Protein AF-A0A7S4SQC9-F1 (afdb_monomer_lite)

Secondary structure (DSSP, 8-state):
----------------PPPPP---------------------------PPPPP----------------------------------------EETTEEEEEETTEEEEEEEEEETTEEEE---BS-HHHHHHHHHHHHHHHHHHHHGGGS---HHHHHHHHHHHHHHHTT--HHHHT-EEEEEEE-TTTSSEEEPPPBS-HHHHHHHHHHHHHHGGG----SGGGGGGS-HHHHHHHHHHHHHHHHHHHHHTT--HHHHHHHHHHHHHHHHHHHHHHHHHHHHHHHHHHHHHHHHHHHHHHHHHHHHHHHHHHHHHHHHHHHHHHHHHHHHHHHHHHHHHHHHHHHHHHHHHHHHHHHHHHHHHHHHHHHHHHHHHHHHHHHHHHHHHHHHHHHHHTT-S---TTTTS--

Foldseek 3Di:
DDDDDDDDDDDDDPDPDDDDDDDDDDDDDDDDDDDDDDDDDDDDDPDDDDDDDPPDDDDDPDDDDDDDDDDDDDDDDDDDDDDPPPPPPPDFDDDPQKTWDDDPNQIWIKGWDDDPQKIKIFDIDSDPVVRVLVNVLVVQLVVQLVVCVVPPDDSLVSSVVSNVVSCVVSVHDLVRRVMWMKGWDDALLLRDIDIFDTDSDSVVRVVLNVQLCVLCVVDDDPDLVSLLVDDPVSSVVSVVSNLVSRLVSNVVVVDDSVVSVVVSVVRSVVSVVVVVVSNVVSVVVVVVVVVVVVVVVVVVVVVVVVVVVVVVVVVVVVVVVVVVVVVVVVVVVVVVVVVVVVVVVVVVVVVVVVVVVVVVVVVVVVVVVVVVVVVVVVVVVVVVVVVVVVVVVVVVVVPPPPDDPPVVPDD

Organism: NCBI:txid311494

Radius of gyration: 64.27 Å; chains: 1; bounding box: 132×102×181 Å

Sequence (411 aa):
DLADVKAGEEEEEEDFGAPAGWASDSEHDSTACTPLALGDGRAEDAASVPPGPEMRGSDVEEELSGGEDARKFASEAAEEPRPAGSGRAAGRLHLRGMTSFEVRGTTFHRAGISLRRLEITTRADKDLAVILDYHVALTAVRQRVLVSGAQGSSFEGRLRAAIGEVLREYGLTDAIMGLRYKVSFRHECVGRTLATPNTADLGAALETWGHIDSTLRTVQGTNQFTFFQRSPEEIWAEWGQLRGLYASAAAAAGRDGAQLAAKLDALEGAAHARLEGLLALWNRNQMAREERRQHAAQRLQRRHQLLERRRMAREDHLAHCRESSFGKAEKRSLRAERRLRRLLVAWAEHERRQTRQARLEQAKSARRCRDERRAQAQAERRRRARLRAERRERWRWLRRADLTTEEMLGG

pLDDT: mean 81.03, std 21.15, range [35.91, 98.56]

Structure (mmCIF, N/CA/C/O backbone):
data_AF-A0A7S4SQC9-F1
#
_entry.id   AF-A0A7S4SQC9-F1
#
loop_
_atom_site.group_PDB
_atom_site.id
_atom_site.type_symbol
_atom_site.label_atom_id
_atom_site.label_alt_id
_atom_site.label_comp_id
_atom_site.label_asym_id
_atom_site.label_entity_id
_atom_site.label_seq_id
_atom_site.pdbx_PDB_ins_code
_atom_site.Cartn_x
_atom_site.Cartn_y
_atom_site.Cartn_z
_atom_site.occupancy
_atom_site.B_iso_or_equiv
_atom_site.auth_seq_id
_atom_site.auth_comp_id
_atom_site.auth_asym_id
_atom_site.auth_atom_id
_atom_site.pdbx_PDB_model_num
ATOM 1 N N . ASP A 1 1 ? 79.075 6.286 25.602 1.00 47.28 1 ASP A N 1
ATOM 2 C CA . ASP A 1 1 ? 77.921 5.595 25.010 1.00 47.28 1 ASP A CA 1
ATOM 3 C C . ASP A 1 1 ? 76.685 6.462 25.117 1.00 47.28 1 ASP A C 1
ATOM 5 O O . ASP A 1 1 ? 76.153 6.684 26.195 1.00 47.28 1 ASP A O 1
ATOM 9 N N . LEU A 1 2 ? 76.397 7.081 23.973 1.00 44.47 2 LEU A N 1
ATOM 10 C CA . LEU A 1 2 ? 75.310 8.004 23.629 1.00 44.47 2 LEU A CA 1
ATOM 11 C C . LEU A 1 2 ? 74.030 7.163 23.439 1.00 44.47 2 LEU A C 1
ATOM 13 O O . LEU A 1 2 ? 74.128 6.096 22.846 1.00 44.47 2 LEU A O 1
ATOM 17 N N . ALA A 1 3 ? 72.867 7.458 24.015 1.00 49.75 3 ALA A N 1
ATOM 18 C CA . ALA A 1 3 ? 71.957 8.600 23.860 1.00 49.75 3 ALA A CA 1
ATOM 19 C C . ALA A 1 3 ? 70.589 8.059 23.393 1.00 49.75 3 ALA A C 1
ATOM 21 O O . ALA A 1 3 ? 70.509 7.240 22.479 1.00 49.75 3 ALA A O 1
ATOM 22 N N . ASP A 1 4 ? 69.546 8.536 24.069 1.00 53.72 4 ASP A N 1
ATOM 23 C CA . ASP A 1 4 ? 68.120 8.345 23.812 1.00 53.72 4 ASP A CA 1
ATOM 24 C C . ASP A 1 4 ? 67.714 8.530 22.344 1.00 53.72 4 ASP A C 1
ATOM 26 O O . ASP A 1 4 ? 68.044 9.544 21.729 1.00 53.72 4 ASP A O 1
ATOM 30 N N . VAL A 1 5 ? 66.861 7.633 21.837 1.00 56.25 5 VAL A N 1
ATOM 31 C CA . VAL A 1 5 ? 65.973 7.927 20.704 1.00 56.25 5 VAL A CA 1
ATOM 32 C C . VAL A 1 5 ? 64.575 7.402 21.021 1.00 56.25 5 VAL A C 1
ATOM 34 O O . VAL A 1 5 ? 64.321 6.200 21.060 1.00 56.25 5 VAL A O 1
ATOM 37 N N . LYS A 1 6 ? 63.679 8.362 21.266 1.00 51.81 6 LYS A N 1
ATOM 38 C CA . LYS A 1 6 ? 62.223 8.222 21.312 1.00 51.81 6 LYS A CA 1
ATOM 39 C C . LYS A 1 6 ? 61.703 7.814 19.931 1.00 51.81 6 LYS A C 1
ATOM 41 O O . LYS A 1 6 ? 62.014 8.488 18.953 1.00 51.81 6 LYS A O 1
ATOM 46 N N . ALA A 1 7 ? 60.862 6.787 19.872 1.00 53.97 7 ALA A N 1
ATOM 47 C CA . ALA A 1 7 ? 59.949 6.576 18.755 1.00 53.97 7 ALA A CA 1
ATOM 48 C C . ALA A 1 7 ? 58.639 7.306 19.083 1.00 53.97 7 ALA A C 1
ATOM 50 O O . ALA A 1 7 ? 57.984 6.984 20.074 1.00 53.97 7 ALA A O 1
ATOM 51 N N . GLY A 1 8 ? 58.335 8.347 18.309 1.00 45.47 8 GLY A N 1
ATOM 52 C CA . GLY A 1 8 ? 57.017 8.967 18.259 1.00 45.47 8 GLY A CA 1
ATOM 53 C C . GLY A 1 8 ? 56.150 8.197 17.271 1.00 45.47 8 GLY A C 1
ATOM 54 O O . GLY A 1 8 ? 56.591 7.920 16.157 1.00 45.47 8 GLY A O 1
ATOM 55 N N . GLU A 1 9 ? 54.953 7.828 17.708 1.00 53.47 9 GLU A N 1
ATOM 56 C CA . GLU A 1 9 ? 53.864 7.388 16.842 1.00 53.47 9 GLU A CA 1
ATOM 57 C C . GLU A 1 9 ? 53.189 8.655 16.299 1.00 53.47 9 GLU A C 1
ATOM 59 O O . GLU A 1 9 ? 52.682 9.475 17.064 1.00 53.47 9 GLU A O 1
ATOM 64 N N . GLU A 1 10 ? 53.283 8.854 14.986 1.00 54.16 10 GLU A N 1
ATOM 65 C CA . GLU A 1 10 ? 52.564 9.888 14.246 1.00 54.16 10 GLU A CA 1
ATOM 66 C C . GLU A 1 10 ? 51.159 9.354 13.928 1.00 54.16 10 GLU A C 1
ATOM 68 O O . GLU A 1 10 ? 51.006 8.339 13.248 1.00 54.16 10 GLU A O 1
ATOM 73 N N . GLU A 1 11 ? 50.136 10.020 14.466 1.00 54.41 11 GLU A N 1
ATOM 74 C CA . GLU A 1 11 ? 48.739 9.858 14.064 1.00 54.41 11 GLU A CA 1
ATOM 75 C C . GLU A 1 11 ? 48.539 10.573 12.716 1.00 54.41 11 GLU A C 1
ATOM 77 O O . GLU A 1 11 ? 48.640 11.798 12.631 1.00 54.41 11 GLU A O 1
ATOM 82 N N . GLU A 1 12 ? 48.278 9.811 11.652 1.00 56.16 12 GLU A N 1
ATOM 83 C CA . GLU A 1 12 ? 47.811 10.350 10.372 1.00 56.16 12 GLU A CA 1
ATOM 84 C C . GLU A 1 12 ? 46.325 10.723 10.486 1.00 56.16 12 GLU A C 1
ATOM 86 O O . GLU A 1 12 ? 45.429 9.879 10.541 1.00 56.16 12 GLU A O 1
ATOM 91 N N . GLU A 1 13 ? 46.086 12.029 10.542 1.00 48.72 13 GLU A N 1
ATOM 92 C CA . GLU A 1 13 ? 44.788 12.689 10.473 1.00 48.72 13 GLU A CA 1
ATOM 93 C C . GLU A 1 13 ? 44.347 12.755 8.991 1.00 48.72 13 GLU A C 1
ATOM 95 O O . GLU A 1 13 ? 44.749 13.644 8.240 1.00 48.72 13 GLU A O 1
ATOM 100 N N . GLU A 1 14 ? 43.559 11.776 8.526 1.00 52.72 14 GLU A N 1
ATOM 101 C CA . GLU A 1 14 ? 42.945 11.807 7.187 1.00 52.72 14 GLU A CA 1
ATOM 102 C C . GLU A 1 14 ? 41.738 12.765 7.156 1.00 52.72 14 GLU A C 1
ATOM 104 O O . GLU A 1 14 ? 40.596 12.417 7.467 1.00 52.72 14 GLU A O 1
ATOM 109 N N . ASP A 1 15 ? 42.025 13.998 6.741 1.00 49.41 15 ASP A N 1
ATOM 110 C CA . ASP A 1 15 ? 41.087 15.070 6.410 1.00 49.41 15 ASP A CA 1
ATOM 111 C C . ASP A 1 15 ? 40.357 14.773 5.080 1.00 49.41 15 ASP A C 1
ATOM 113 O O . ASP A 1 15 ? 40.837 15.063 3.979 1.00 49.41 15 ASP A O 1
ATOM 117 N N . PHE A 1 16 ? 39.172 14.157 5.159 1.00 48.34 16 PHE A N 1
ATOM 118 C CA . PHE A 1 16 ? 38.266 14.014 4.014 1.00 48.34 16 PHE A CA 1
ATOM 119 C C . PHE A 1 16 ? 37.521 15.330 3.750 1.00 48.34 16 PHE A C 1
ATOM 121 O O . PHE A 1 16 ? 36.399 15.557 4.211 1.00 48.34 16 PHE A O 1
ATOM 128 N N . GLY A 1 17 ? 38.146 16.181 2.935 1.00 42.62 17 GLY A N 1
ATOM 129 C CA . GLY A 1 17 ? 37.544 17.386 2.375 1.00 42.62 17 GLY A CA 1
ATOM 130 C C . GLY A 1 17 ? 36.254 17.102 1.591 1.00 42.62 17 GLY A C 1
ATOM 131 O O . GLY A 1 17 ? 36.231 16.351 0.613 1.00 42.62 17 GLY A O 1
ATOM 132 N N . ALA A 1 18 ? 35.169 17.754 2.008 1.00 44.25 18 ALA A N 1
ATOM 133 C CA . ALA A 1 18 ? 33.897 17.791 1.296 1.00 44.25 18 ALA A CA 1
ATOM 134 C C . ALA A 1 18 ? 34.014 18.608 -0.011 1.00 44.25 18 ALA A C 1
ATOM 136 O O . ALA A 1 18 ? 34.559 19.716 0.012 1.00 44.25 18 ALA A O 1
ATOM 137 N N . PRO A 1 19 ? 33.480 18.135 -1.155 1.00 52.16 19 PRO A N 1
ATOM 138 C CA . PRO A 1 19 ? 33.502 18.913 -2.383 1.00 52.16 19 PRO A CA 1
ATOM 139 C C . PRO A 1 19 ? 32.460 20.036 -2.366 1.00 52.16 19 PRO A C 1
ATOM 141 O O . PRO A 1 19 ? 31.297 19.861 -1.997 1.00 52.16 19 PRO A O 1
ATOM 144 N N . ALA A 1 20 ? 32.940 21.195 -2.807 1.00 45.53 20 ALA A N 1
ATOM 145 C CA . ALA A 1 20 ? 32.263 22.472 -2.892 1.00 45.53 20 ALA A CA 1
ATOM 146 C C . ALA A 1 20 ? 30.952 22.445 -3.693 1.00 45.53 20 ALA A C 1
ATOM 148 O O . ALA A 1 20 ? 30.777 21.711 -4.669 1.00 45.53 20 ALA A O 1
ATOM 149 N N . GLY A 1 21 ? 30.045 23.315 -3.249 1.00 36.81 21 GLY A N 1
ATOM 150 C CA . GLY A 1 21 ? 28.692 23.469 -3.746 1.00 36.81 21 GLY A CA 1
ATOM 151 C C . GLY A 1 21 ? 28.610 23.859 -5.217 1.00 36.81 21 GLY A C 1
ATOM 152 O O . GLY A 1 21 ? 29.312 24.741 -5.708 1.00 36.81 21 GLY A O 1
ATOM 153 N N . TRP A 1 22 ? 27.676 23.206 -5.897 1.00 47.50 22 TRP A N 1
ATOM 154 C CA . TRP A 1 22 ? 27.167 23.636 -7.185 1.00 47.50 22 TRP A CA 1
ATOM 155 C C . TRP A 1 22 ? 26.110 24.709 -6.938 1.00 47.50 22 TRP A C 1
ATOM 157 O O . TRP A 1 22 ? 25.019 24.429 -6.439 1.00 47.50 22 TRP A O 1
ATOM 167 N N . ALA A 1 23 ? 26.470 25.946 -7.267 1.00 39.78 23 ALA A N 1
ATOM 168 C CA . ALA A 1 23 ? 25.537 27.047 -7.417 1.00 39.78 23 ALA A CA 1
ATOM 169 C C . ALA A 1 23 ? 24.504 26.679 -8.494 1.00 39.78 23 ALA A C 1
ATOM 171 O O . ALA A 1 23 ? 24.855 26.391 -9.637 1.00 39.78 23 ALA A O 1
ATOM 172 N N . SER A 1 24 ? 23.229 26.640 -8.108 1.00 46.91 24 SER A N 1
ATOM 173 C CA . SER A 1 24 ? 22.113 26.607 -9.050 1.00 46.91 24 SER A CA 1
ATOM 174 C C . SER A 1 24 ? 21.733 28.044 -9.381 1.00 46.91 24 SER A C 1
ATOM 176 O O . SER A 1 24 ? 20.986 28.670 -8.633 1.00 46.91 24 SER A O 1
ATOM 178 N N . ASP A 1 25 ? 22.255 28.543 -10.498 1.00 41.53 25 ASP A N 1
ATOM 179 C CA . ASP A 1 25 ? 21.689 29.689 -11.201 1.00 41.53 25 ASP A CA 1
ATOM 180 C C . ASP A 1 25 ? 20.432 29.223 -11.942 1.00 41.53 25 ASP A C 1
ATOM 182 O O . ASP A 1 25 ? 20.485 28.514 -12.948 1.00 41.53 25 ASP A O 1
ATOM 186 N N . SER A 1 26 ? 19.275 29.590 -11.397 1.00 42.38 26 SER A N 1
ATOM 187 C CA . SER A 1 26 ? 17.988 29.497 -12.074 1.00 42.38 26 SER A CA 1
ATOM 188 C C . SER A 1 26 ? 17.723 30.814 -12.798 1.00 42.38 26 SER A C 1
ATOM 190 O O . SER A 1 26 ? 17.032 31.687 -12.270 1.00 42.38 26 SER A O 1
ATOM 192 N N . GLU A 1 27 ? 18.273 30.961 -14.000 1.00 46.44 27 GLU A N 1
ATOM 193 C CA . GLU A 1 27 ? 17.850 32.007 -14.926 1.00 46.44 27 GLU A CA 1
ATOM 194 C C . GLU A 1 27 ? 16.778 31.470 -15.874 1.00 46.44 27 GLU A C 1
ATOM 196 O O . GLU A 1 27 ? 16.880 30.400 -16.477 1.00 46.44 27 GLU A O 1
ATOM 201 N N . HIS A 1 28 ? 15.696 32.239 -15.929 1.00 48.09 28 HIS A N 1
ATOM 202 C CA . HIS A 1 28 ? 14.604 32.123 -16.869 1.00 48.09 28 HIS A CA 1
ATOM 203 C C . HIS A 1 28 ? 15.111 32.109 -18.308 1.00 48.09 28 HIS A C 1
ATOM 205 O O . HIS A 1 28 ? 15.791 33.044 -18.717 1.00 48.09 28 HIS A O 1
ATOM 211 N N . ASP A 1 29 ? 14.626 31.163 -19.113 1.00 38.59 29 ASP A N 1
ATOM 212 C CA . ASP A 1 29 ? 14.429 31.477 -20.520 1.00 38.59 29 ASP A CA 1
ATOM 213 C C . ASP A 1 29 ? 13.105 30.924 -21.048 1.00 38.59 29 ASP A C 1
ATOM 215 O O . ASP A 1 29 ? 12.806 29.728 -21.020 1.00 38.59 29 ASP A O 1
ATOM 219 N N . SER A 1 30 ? 12.275 31.875 -21.465 1.00 48.88 30 SER A N 1
ATOM 220 C CA . SER A 1 30 ? 10.993 31.683 -22.118 1.00 48.88 30 SER A CA 1
ATOM 221 C C . SER A 1 30 ? 11.239 31.665 -23.614 1.00 48.88 30 SER A C 1
ATOM 223 O O . SER A 1 30 ? 11.479 32.712 -24.203 1.00 48.88 30 SER A O 1
ATOM 225 N N . THR A 1 31 ? 11.091 30.514 -24.264 1.00 41.38 31 THR A N 1
ATOM 226 C CA . THR A 1 31 ? 10.985 30.479 -25.727 1.00 41.38 31 THR A CA 1
ATOM 227 C C . THR A 1 31 ? 9.936 29.472 -26.202 1.00 41.38 31 THR A C 1
ATOM 229 O O . THR A 1 31 ? 10.096 28.260 -26.144 1.00 41.38 31 THR A O 1
ATOM 232 N N . ALA A 1 32 ? 8.835 30.055 -26.682 1.00 38.53 32 ALA A N 1
ATOM 233 C CA . ALA A 1 32 ? 8.052 29.657 -27.849 1.00 38.53 32 ALA A CA 1
ATOM 234 C C . ALA A 1 32 ? 7.636 28.178 -27.996 1.00 38.53 32 ALA A C 1
ATOM 236 O O . ALA A 1 32 ? 8.289 27.366 -28.651 1.00 38.53 32 ALA A O 1
ATOM 237 N N . CYS A 1 33 ? 6.414 27.885 -27.542 1.00 37.25 33 CYS A N 1
ATOM 238 C CA . CYS A 1 33 ? 5.611 26.790 -28.082 1.00 37.25 33 CYS A CA 1
ATOM 239 C C . CYS A 1 33 ? 5.277 27.060 -29.559 1.00 37.25 33 CYS A C 1
ATOM 241 O O . CYS A 1 33 ? 4.533 27.988 -29.873 1.00 37.25 33 CYS A O 1
ATOM 243 N N . THR A 1 34 ? 5.784 26.211 -30.453 1.00 49.16 34 THR A N 1
ATOM 244 C CA . THR A 1 34 ? 5.313 26.106 -31.842 1.00 49.16 34 THR A CA 1
ATOM 245 C C . THR A 1 34 ? 4.429 24.858 -31.950 1.00 49.16 34 THR A C 1
ATOM 247 O O . THR A 1 34 ? 4.908 23.771 -31.623 1.00 49.16 34 THR A O 1
ATOM 250 N N . PRO A 1 35 ? 3.155 24.956 -32.377 1.00 51.56 35 PRO A N 1
ATOM 251 C CA . PRO A 1 35 ? 2.287 23.794 -32.520 1.00 51.56 35 PRO A CA 1
ATOM 252 C C . PRO A 1 35 ? 2.517 23.143 -33.889 1.00 51.56 35 PRO A C 1
ATOM 254 O O . PRO A 1 35 ? 2.186 23.717 -34.926 1.00 51.56 35 PRO A O 1
ATOM 257 N N . LEU A 1 36 ? 3.085 21.936 -33.901 1.00 44.25 36 LEU A N 1
ATOM 258 C CA . LEU A 1 36 ? 3.261 21.144 -35.118 1.00 44.25 36 LEU A CA 1
ATOM 259 C C . LEU A 1 36 ? 2.144 20.103 -35.247 1.00 44.25 36 LEU A C 1
ATOM 261 O O . LEU A 1 36 ? 2.093 19.107 -34.534 1.00 44.25 36 LEU A O 1
ATOM 265 N N . ALA A 1 37 ? 1.235 20.463 -36.150 1.00 41.38 37 ALA A N 1
ATOM 266 C CA . ALA A 1 37 ? 0.350 19.680 -37.001 1.00 41.38 37 ALA A CA 1
ATOM 267 C C . ALA A 1 37 ? 0.165 18.173 -36.730 1.00 41.38 37 ALA A C 1
ATOM 269 O O . ALA A 1 37 ? 1.081 17.358 -36.823 1.00 41.38 37 ALA A O 1
ATOM 270 N N . LEU A 1 38 ? -1.119 17.851 -36.565 1.00 48.06 38 LEU A N 1
ATOM 271 C CA . LEU A 1 38 ? -1.789 16.586 -36.850 1.00 48.06 38 LEU A CA 1
ATOM 272 C C . LEU A 1 38 ? -1.234 15.885 -38.101 1.00 48.06 38 LEU A C 1
ATOM 274 O O . LEU A 1 38 ? -1.266 16.436 -39.201 1.00 48.06 38 LEU A O 1
ATOM 278 N N . GLY A 1 39 ? -0.802 14.640 -37.918 1.00 41.06 39 GLY A N 1
ATOM 279 C CA . GLY A 1 39 ? -0.571 13.675 -38.984 1.00 41.06 39 GLY A CA 1
ATOM 280 C C . GLY A 1 39 ? -1.399 12.425 -38.720 1.00 41.06 39 GLY A C 1
ATOM 281 O O . GLY A 1 39 ? -0.984 11.560 -37.952 1.00 41.06 39 GLY A O 1
ATOM 282 N N . ASP A 1 40 ? -2.569 12.356 -39.354 1.00 47.50 40 ASP A N 1
ATOM 283 C CA . ASP A 1 40 ? -3.343 11.130 -39.527 1.00 47.50 40 ASP A CA 1
ATOM 284 C C . ASP A 1 40 ? -2.518 10.109 -40.324 1.00 47.50 40 ASP A C 1
ATOM 286 O O . ASP A 1 40 ? -2.058 10.385 -41.433 1.00 47.50 40 ASP A O 1
ATOM 290 N N . GLY A 1 41 ? -2.329 8.917 -39.756 1.00 45.16 41 GLY A N 1
ATOM 291 C CA . GLY A 1 41 ? -1.500 7.860 -40.332 1.00 45.16 41 GLY A CA 1
ATOM 292 C C . GLY A 1 41 ? -1.932 6.477 -39.860 1.00 45.16 41 GLY A C 1
ATOM 293 O O . GLY A 1 41 ? -1.362 5.903 -38.940 1.00 45.16 41 GLY A O 1
ATOM 294 N N . ARG A 1 42 ? -2.979 5.976 -40.508 1.00 47.81 42 ARG A N 1
ATOM 295 C CA . ARG A 1 42 ? -3.595 4.650 -40.397 1.00 47.81 42 ARG A CA 1
ATOM 296 C C . ARG A 1 42 ? -2.651 3.537 -40.895 1.00 47.81 42 ARG A C 1
ATOM 298 O O . ARG A 1 42 ? -2.178 3.625 -42.022 1.00 47.81 42 ARG A O 1
ATOM 305 N N . ALA A 1 43 ? -2.450 2.491 -40.091 1.00 44.69 43 ALA A N 1
ATOM 306 C CA . ALA A 1 43 ? -2.031 1.131 -40.482 1.00 44.69 43 ALA A CA 1
ATOM 307 C C . ALA A 1 43 ? -2.274 0.223 -39.256 1.00 44.69 43 ALA A C 1
ATOM 309 O O . ALA A 1 43 ? -1.566 0.317 -38.259 1.00 44.69 43 ALA A O 1
ATOM 310 N N . GLU A 1 44 ? -3.446 -0.396 -39.105 1.00 50.16 44 GLU A N 1
ATOM 311 C CA . GLU A 1 44 ? -3.726 -1.770 -39.558 1.00 50.16 44 GLU A CA 1
ATOM 312 C C . GLU A 1 44 ? -2.482 -2.665 -39.613 1.00 50.16 44 GLU A C 1
ATOM 314 O O . GLU A 1 44 ? -1.818 -2.741 -40.634 1.00 50.16 44 GLU A O 1
ATOM 319 N N . ASP A 1 45 ? -2.206 -3.356 -38.504 1.00 44.72 45 ASP A N 1
ATOM 320 C CA . ASP A 1 45 ? -1.531 -4.655 -38.512 1.00 44.72 45 ASP A CA 1
ATOM 321 C C . ASP A 1 45 ? -2.047 -5.487 -37.329 1.00 44.72 45 ASP A C 1
ATOM 323 O O . ASP A 1 45 ? -1.560 -5.443 -36.196 1.00 44.72 45 ASP A O 1
ATOM 327 N N . ALA A 1 46 ? -3.114 -6.235 -37.610 1.00 43.41 46 ALA A N 1
ATOM 328 C CA . ALA A 1 46 ? -3.628 -7.293 -36.758 1.00 43.41 46 ALA A CA 1
ATOM 329 C C . ALA A 1 46 ? -2.675 -8.495 -36.840 1.00 43.41 46 ALA A C 1
ATOM 331 O O . ALA A 1 46 ? -2.821 -9.382 -37.681 1.00 43.41 46 ALA A O 1
ATOM 332 N N . ALA A 1 47 ? -1.675 -8.523 -35.960 1.00 46.41 47 ALA A N 1
ATOM 333 C CA . ALA A 1 47 ? -0.833 -9.695 -35.775 1.00 46.41 47 ALA A CA 1
ATOM 334 C C . ALA A 1 47 ? -1.625 -10.792 -35.047 1.00 46.41 47 ALA A C 1
ATOM 336 O O . ALA A 1 47 ? -1.875 -10.736 -33.843 1.00 46.41 47 ALA A O 1
ATOM 337 N N . SER A 1 48 ? -2.015 -11.786 -35.839 1.00 47.50 48 SER A N 1
ATOM 338 C CA . SER A 1 48 ? -2.580 -13.074 -35.458 1.00 47.50 48 SER A CA 1
ATOM 339 C C . SER A 1 48 ? -1.816 -13.709 -34.287 1.00 47.50 48 SER A C 1
ATOM 341 O O . SER A 1 48 ? -0.663 -14.119 -34.422 1.00 47.50 48 SER A O 1
ATOM 343 N N . VAL A 1 49 ? -2.475 -13.804 -33.134 1.00 56.34 49 VAL A N 1
ATOM 344 C CA . VAL A 1 49 ? -2.018 -14.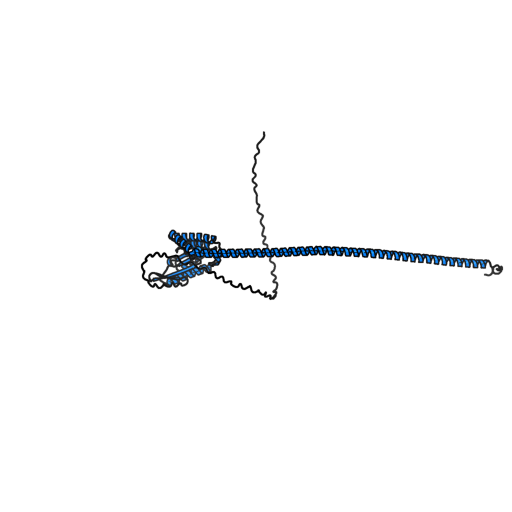579 -31.974 1.00 56.34 49 VAL A CA 1
ATOM 345 C C . VAL A 1 49 ? -2.216 -16.069 -32.292 1.00 56.34 49 VAL A C 1
ATOM 347 O O . VAL A 1 49 ? -3.337 -16.453 -32.627 1.00 56.34 49 VAL A O 1
ATOM 350 N N . PRO A 1 50 ? -1.182 -16.929 -32.223 1.00 64.81 50 PRO A N 1
ATOM 351 C CA . PRO A 1 50 ? -1.379 -18.366 -32.371 1.00 64.81 50 PRO A CA 1
ATOM 352 C C . PRO A 1 50 ? -2.087 -18.942 -31.128 1.00 64.81 50 PRO A C 1
ATOM 354 O O . PRO A 1 50 ? -1.761 -18.540 -30.007 1.00 64.81 50 PRO A O 1
ATOM 357 N N . PRO A 1 51 ? -3.031 -19.888 -31.292 1.00 59.16 51 PRO A N 1
ATOM 358 C CA . PRO A 1 51 ? -3.655 -20.576 -30.168 1.00 59.16 51 PRO A CA 1
ATOM 359 C C . PRO A 1 51 ? -2.607 -21.415 -29.425 1.00 59.16 51 PRO A C 1
ATOM 361 O O . PRO A 1 51 ? -1.855 -22.182 -30.028 1.00 59.16 51 PRO A O 1
ATOM 364 N N . GLY A 1 52 ? -2.534 -21.225 -28.106 1.00 53.06 52 GLY A N 1
ATOM 365 C CA . GLY A 1 52 ? -1.684 -22.019 -27.224 1.00 53.06 52 GLY A CA 1
ATOM 366 C C . GLY A 1 52 ? -2.147 -23.481 -27.159 1.00 53.06 52 GLY A C 1
ATOM 367 O O . GLY A 1 52 ? -3.331 -23.752 -27.357 1.00 53.06 52 GLY A O 1
ATOM 368 N N . PRO A 1 53 ? -1.232 -24.428 -26.892 1.00 63.09 53 PRO A N 1
ATOM 369 C CA . PRO A 1 53 ? -1.557 -25.846 -26.858 1.00 63.09 53 PRO A CA 1
ATOM 370 C C . PRO A 1 53 ? -2.421 -26.185 -25.638 1.00 63.09 53 PRO A C 1
ATOM 372 O O . PRO A 1 53 ? -2.077 -25.861 -24.500 1.00 63.09 53 PRO A O 1
ATOM 375 N N . GLU A 1 54 ? -3.533 -26.870 -25.903 1.00 46.12 54 GLU A N 1
ATOM 376 C CA . GLU A 1 54 ? -4.366 -27.556 -24.920 1.00 46.12 54 GLU A CA 1
ATOM 377 C C . GLU A 1 54 ? -3.516 -28.575 -24.148 1.00 46.12 54 GLU A C 1
ATOM 379 O O . GLU A 1 54 ? -3.144 -29.632 -24.662 1.00 46.12 54 GLU A O 1
ATOM 384 N N . MET A 1 55 ? -3.202 -28.261 -22.891 1.00 53.56 55 MET A N 1
ATOM 385 C CA . MET A 1 55 ? -2.679 -29.243 -21.946 1.00 53.56 55 MET A CA 1
ATOM 386 C C . MET A 1 55 ? -3.851 -30.095 -21.466 1.00 53.56 55 MET A C 1
ATOM 388 O O . MET A 1 55 ? -4.605 -29.732 -20.565 1.00 53.56 55 MET A O 1
ATOM 392 N N . ARG A 1 56 ? -3.999 -31.219 -22.162 1.00 49.56 56 ARG A N 1
ATOM 393 C CA . ARG A 1 56 ? -4.847 -32.362 -21.843 1.00 49.56 56 ARG A CA 1
ATOM 394 C C . ARG A 1 56 ? -4.541 -32.833 -20.419 1.00 49.56 56 ARG A C 1
ATOM 396 O O . ARG A 1 56 ? -3.386 -33.106 -20.098 1.00 49.56 56 ARG A O 1
ATOM 403 N N . GLY A 1 57 ? -5.581 -32.901 -19.592 1.00 39.94 57 GLY A N 1
ATOM 404 C CA . GLY A 1 57 ? -5.518 -33.468 -18.252 1.00 39.94 57 GLY A CA 1
ATOM 405 C C . GLY A 1 57 ? -5.025 -34.910 -18.299 1.00 39.94 57 GLY A C 1
ATOM 406 O O . GLY A 1 57 ? -5.521 -35.723 -19.078 1.00 39.94 57 GLY A O 1
ATOM 407 N N . SER A 1 58 ? -4.018 -35.194 -17.484 1.00 47.19 58 SER A N 1
ATOM 408 C CA . SER A 1 58 ? -3.696 -36.544 -17.053 1.00 47.19 58 SER A CA 1
ATOM 409 C C . SER A 1 58 ? -4.372 -36.751 -15.708 1.00 47.19 58 SER A C 1
ATOM 411 O O . SER A 1 58 ? -3.945 -36.185 -14.699 1.00 47.19 58 SER A O 1
ATOM 413 N N . ASP A 1 59 ? -5.441 -37.535 -15.746 1.00 44.25 59 ASP A N 1
ATOM 414 C CA . ASP A 1 59 ? -6.017 -38.218 -14.603 1.00 44.25 59 ASP A CA 1
ATOM 415 C C . ASP A 1 59 ? -4.917 -39.026 -13.905 1.00 44.25 59 ASP A C 1
ATOM 417 O O . ASP A 1 59 ? -4.281 -39.894 -14.506 1.00 44.25 59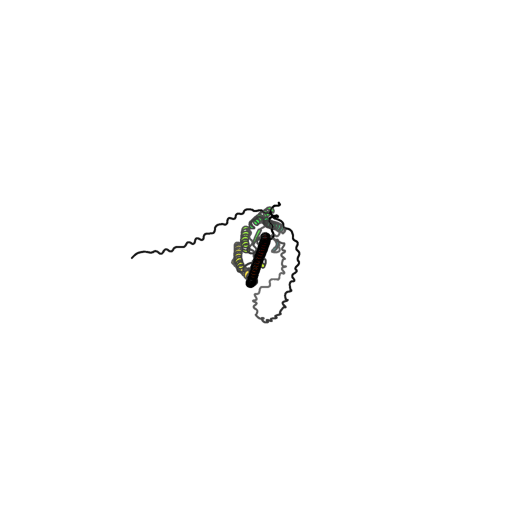 ASP A O 1
ATOM 421 N N . VAL A 1 60 ? -4.673 -38.705 -12.639 1.00 49.03 60 VAL A N 1
ATOM 422 C CA . VAL A 1 60 ? -3.979 -39.588 -11.705 1.00 49.03 60 VAL A CA 1
ATOM 423 C C . VAL A 1 60 ? -4.967 -39.825 -10.577 1.00 49.03 60 VAL A C 1
ATOM 425 O O . VAL A 1 60 ? -5.091 -39.025 -9.651 1.00 49.03 60 VAL A O 1
ATOM 428 N N . GLU A 1 61 ? -5.734 -40.901 -10.730 1.00 51.38 61 GLU A N 1
ATOM 429 C CA . GLU A 1 61 ? -6.355 -41.589 -9.609 1.00 51.38 61 GLU A CA 1
ATOM 430 C C . GLU A 1 61 ? -5.219 -42.177 -8.769 1.00 51.38 61 GLU A C 1
ATOM 432 O O . GLU A 1 61 ? -4.535 -43.106 -9.197 1.00 51.38 61 GLU A O 1
ATOM 437 N N . GLU A 1 62 ? -4.982 -41.606 -7.592 1.00 52.53 62 GLU A N 1
ATOM 438 C CA . GLU A 1 62 ? -4.198 -42.264 -6.554 1.00 52.53 62 GLU A CA 1
ATOM 439 C C . GLU A 1 62 ? -5.135 -42.541 -5.380 1.00 52.53 62 GLU A C 1
ATOM 441 O O . GLU A 1 62 ? -5.460 -41.679 -4.561 1.00 52.53 62 GLU A O 1
ATOM 446 N N . GLU A 1 63 ? -5.631 -43.777 -5.380 1.00 49.31 63 GLU A N 1
ATOM 447 C CA . GLU A 1 63 ? -6.230 -44.438 -4.236 1.00 49.31 63 GLU A CA 1
ATOM 448 C C . GLU A 1 63 ? -5.231 -44.434 -3.073 1.00 49.31 63 GLU A C 1
ATOM 450 O O . GLU A 1 63 ? -4.215 -45.125 -3.108 1.00 49.31 63 GLU A O 1
ATOM 455 N N . LEU A 1 64 ? -5.551 -43.721 -1.995 1.00 43.53 64 LEU A N 1
ATOM 456 C CA . LEU A 1 64 ? -5.021 -44.054 -0.677 1.00 43.53 64 LEU A CA 1
ATOM 457 C C . LEU A 1 64 ? -6.175 -44.260 0.293 1.00 43.53 64 LEU A C 1
ATOM 459 O O . LEU A 1 64 ? -6.721 -43.347 0.910 1.00 43.53 64 LEU A O 1
ATOM 463 N N . SER A 1 65 ? -6.529 -45.539 0.366 1.00 42.44 65 SER A N 1
ATOM 464 C CA . SER A 1 65 ? -7.293 -46.168 1.425 1.00 42.44 65 SER A CA 1
ATOM 465 C C . SER A 1 65 ? -6.565 -46.055 2.769 1.00 42.44 65 SER A C 1
ATOM 467 O O . SER A 1 65 ? -5.339 -46.167 2.816 1.00 42.44 65 SER A O 1
ATOM 469 N N . GLY A 1 66 ? -7.336 -46.011 3.854 1.00 38.28 66 GLY A N 1
ATOM 470 C CA . GLY A 1 66 ? -6.919 -46.592 5.130 1.00 38.28 66 GLY A CA 1
ATOM 471 C C . GLY A 1 66 ? -6.681 -45.587 6.250 1.00 38.28 66 GLY A C 1
ATOM 472 O O . GLY A 1 66 ? -5.640 -44.940 6.313 1.00 38.28 66 GLY A O 1
ATOM 473 N N . GLY A 1 67 ? -7.625 -45.526 7.190 1.00 36.16 67 GLY A N 1
ATOM 474 C CA . GLY A 1 67 ? -7.409 -44.847 8.466 1.00 36.16 67 GLY A CA 1
ATOM 475 C C . GLY A 1 67 ? -8.665 -44.606 9.296 1.00 36.16 67 GLY A C 1
ATOM 476 O O . GLY A 1 67 ? -8.801 -43.534 9.877 1.00 36.16 67 GLY A O 1
ATOM 477 N N . GLU A 1 68 ? -9.592 -45.566 9.332 1.00 43.84 68 GLU A N 1
ATOM 478 C CA . GLU A 1 68 ? -10.569 -45.654 10.421 1.00 43.84 68 GLU A CA 1
ATOM 479 C C . GLU A 1 68 ? -9.862 -46.126 11.707 1.00 43.84 68 GLU A C 1
ATOM 481 O O . GLU A 1 68 ? -8.826 -46.785 11.654 1.00 43.84 68 GLU A O 1
ATOM 486 N N . ASP A 1 69 ? -10.465 -45.796 12.851 1.00 41.72 69 ASP A N 1
ATOM 487 C CA . ASP A 1 69 ? -10.138 -46.236 14.215 1.00 41.72 69 ASP A CA 1
ATOM 488 C C . ASP A 1 69 ? -9.064 -45.480 15.015 1.00 41.72 69 ASP A C 1
ATOM 490 O O . ASP A 1 69 ? -7.941 -45.937 15.208 1.00 41.72 69 ASP A O 1
ATOM 494 N N . ALA A 1 70 ? -9.509 -44.431 15.721 1.00 43.78 70 ALA A N 1
ATOM 495 C CA . ALA A 1 70 ? -9.201 -44.295 17.150 1.00 43.78 70 ALA A CA 1
ATOM 496 C C . ALA A 1 70 ? -10.249 -43.448 17.902 1.00 43.78 70 ALA A C 1
ATOM 498 O O . ALA A 1 70 ? -10.163 -42.229 17.998 1.00 43.78 70 ALA A O 1
ATOM 499 N N . ARG A 1 71 ? -11.246 -44.160 18.443 1.00 41.75 71 ARG A N 1
ATOM 500 C CA . ARG A 1 71 ? -11.744 -44.113 19.836 1.00 41.75 71 ARG A CA 1
ATOM 501 C C . ARG A 1 71 ? -11.825 -42.732 20.506 1.00 41.75 71 ARG A C 1
ATOM 503 O O . ARG A 1 71 ? -10.830 -42.122 20.867 1.00 41.75 71 ARG A O 1
ATOM 510 N N . LYS A 1 72 ? -13.053 -42.275 20.771 1.00 43.34 72 LYS A N 1
ATOM 511 C CA . LYS A 1 72 ? -13.747 -42.469 22.068 1.00 43.34 72 LYS A CA 1
ATOM 512 C C . LYS A 1 72 ? -12.887 -42.063 23.273 1.00 43.34 72 LYS A C 1
ATOM 514 O O . LYS A 1 72 ? -12.192 -42.905 23.820 1.00 43.34 72 LYS A O 1
ATOM 519 N N . PHE A 1 73 ? -13.086 -40.838 23.752 1.00 38.25 73 PHE A N 1
ATOM 520 C CA . PHE A 1 73 ? -13.287 -40.566 25.178 1.00 38.25 73 PHE A CA 1
ATOM 521 C C . PHE A 1 73 ? -14.218 -39.360 25.317 1.00 38.25 73 PHE A C 1
ATOM 523 O O . PHE A 1 73 ? -13.813 -38.205 25.249 1.00 38.25 73 PHE A O 1
ATOM 530 N N . ALA A 1 74 ? -15.503 -39.673 25.459 1.00 40.44 74 ALA A N 1
ATOM 531 C CA . ALA A 1 74 ? -16.472 -38.785 26.068 1.00 40.44 74 ALA A CA 1
ATOM 532 C C . ALA A 1 74 ? -16.272 -38.877 27.587 1.00 40.44 74 ALA A C 1
ATOM 534 O O . ALA A 1 74 ? -16.379 -39.968 28.146 1.00 40.44 74 ALA A O 1
ATOM 535 N N . SER A 1 75 ? -15.969 -37.757 28.245 1.00 42.22 75 SER A N 1
ATOM 536 C CA . SER A 1 75 ? -16.199 -37.601 29.682 1.00 42.22 75 SER A CA 1
ATOM 537 C C . SER A 1 75 ? -17.428 -36.724 29.871 1.00 42.22 75 SER A C 1
ATOM 539 O O . SER A 1 75 ? -17.390 -35.496 29.826 1.00 42.22 75 SER A O 1
ATOM 541 N N . GLU A 1 76 ? -18.518 -37.453 30.008 1.00 39.62 76 GLU A N 1
ATOM 542 C CA . GLU A 1 76 ? -19.808 -37.141 30.589 1.00 39.62 76 GLU A CA 1
ATOM 543 C C . GLU A 1 76 ? -19.652 -36.382 31.922 1.00 39.62 76 GLU A C 1
ATOM 545 O O . GLU A 1 76 ? -19.257 -36.946 32.939 1.00 39.62 76 GLU A O 1
ATOM 550 N N . ALA A 1 77 ? -19.948 -35.081 31.905 1.00 40.38 77 ALA A N 1
ATOM 551 C CA . ALA A 1 77 ? -20.284 -34.311 33.096 1.00 40.38 77 ALA A CA 1
ATOM 552 C C . ALA A 1 77 ? -21.735 -33.857 32.927 1.00 40.38 77 ALA A C 1
ATOM 554 O O . ALA A 1 77 ? -22.059 -33.077 32.031 1.00 40.38 77 ALA A O 1
ATOM 555 N N . ALA A 1 78 ? -22.605 -34.437 33.747 1.00 48.41 78 ALA A N 1
ATOM 556 C CA . ALA A 1 78 ? -24.031 -34.177 33.785 1.00 48.41 78 ALA A CA 1
ATOM 557 C C . ALA A 1 78 ? -24.307 -32.704 34.137 1.00 48.41 78 ALA A C 1
ATOM 559 O O . ALA A 1 78 ? -24.223 -32.311 35.298 1.00 48.41 78 ALA A O 1
ATOM 560 N N . GLU A 1 79 ? -24.658 -31.902 33.132 1.00 41.22 79 GLU A N 1
ATOM 561 C CA . GLU A 1 79 ? -25.406 -30.663 33.328 1.00 41.22 79 GLU A CA 1
ATOM 562 C C . GLU A 1 79 ? -26.896 -30.949 33.119 1.00 41.22 79 GLU A C 1
ATOM 564 O O . GLU A 1 79 ? -27.325 -31.484 32.095 1.00 41.22 79 GLU A O 1
ATOM 569 N N . GLU A 1 80 ? -27.679 -30.604 34.136 1.00 42.28 80 GLU A N 1
ATOM 570 C CA . GLU A 1 80 ? -29.132 -30.711 34.169 1.00 42.28 80 GLU A CA 1
ATOM 571 C C . GLU A 1 80 ? -29.794 -30.016 32.959 1.00 42.28 80 GLU A C 1
ATOM 573 O O . GLU A 1 80 ? -29.380 -28.919 32.561 1.00 42.28 80 GLU A O 1
ATOM 578 N N . PRO A 1 81 ? -30.866 -30.596 32.382 1.00 46.75 81 PRO A N 1
ATOM 579 C CA . PRO A 1 81 ? -31.569 -30.012 31.249 1.00 46.75 81 PRO A CA 1
ATOM 580 C C . PRO A 1 81 ? -32.302 -28.736 31.677 1.00 46.75 81 PRO A C 1
ATOM 582 O O . PRO A 1 81 ? -33.416 -28.763 32.202 1.00 46.75 81 PRO A O 1
ATOM 585 N N . ARG A 1 82 ? -31.679 -27.582 31.417 1.00 46.72 82 ARG A N 1
ATOM 586 C CA . ARG A 1 82 ? -32.366 -26.287 31.457 1.00 46.72 82 ARG A CA 1
ATOM 587 C C . ARG A 1 82 ? -33.525 -26.303 30.452 1.00 46.72 82 ARG A C 1
ATOM 589 O O . ARG A 1 82 ? -33.338 -26.761 29.323 1.00 46.72 82 ARG A O 1
ATOM 596 N N . PRO A 1 83 ? -34.712 -25.792 30.826 1.00 50.16 83 PRO A N 1
ATOM 597 C CA . PRO A 1 83 ? -35.880 -25.824 29.962 1.00 50.16 83 PRO A CA 1
ATOM 598 C C . PRO A 1 83 ? -35.582 -25.080 28.662 1.00 50.16 83 PRO A C 1
ATOM 600 O O . PRO A 1 83 ? -35.125 -23.934 28.678 1.00 50.16 83 PRO A O 1
ATOM 603 N N . ALA A 1 84 ? -35.859 -25.751 27.544 1.00 42.47 84 ALA A N 1
ATOM 604 C CA . ALA A 1 84 ? -35.814 -25.214 26.195 1.00 42.47 84 ALA A CA 1
ATOM 605 C C . ALA A 1 84 ? -36.879 -24.116 26.035 1.00 42.47 84 ALA A C 1
ATOM 607 O O . ALA A 1 84 ? -37.928 -24.303 25.425 1.00 42.47 84 ALA A O 1
ATOM 608 N N . GLY A 1 85 ? -36.618 -22.950 26.622 1.00 44.69 85 GLY A N 1
ATOM 609 C CA . GLY A 1 85 ? -37.317 -21.729 26.284 1.00 44.69 85 GLY A CA 1
ATOM 610 C C . GLY A 1 85 ? -36.979 -21.412 24.839 1.00 44.69 85 GLY A C 1
ATOM 611 O O . GLY A 1 85 ? -35.842 -21.055 24.534 1.00 44.69 85 GLY A O 1
ATOM 612 N N . SER A 1 86 ? -37.962 -21.560 23.952 1.00 45.44 86 SER A N 1
ATOM 613 C CA . SER A 1 86 ? -37.935 -21.086 22.572 1.00 45.44 86 SER A CA 1
ATOM 614 C C . SER A 1 86 ? -37.848 -19.555 22.565 1.00 45.44 86 SER A C 1
ATOM 616 O O . SER A 1 86 ? -38.809 -18.845 22.259 1.00 45.44 86 SER A O 1
ATOM 618 N N . GLY A 1 87 ? -36.699 -19.026 22.977 1.00 45.41 87 GLY A N 1
ATOM 619 C CA . GLY A 1 87 ? -36.364 -17.625 22.866 1.00 45.41 87 GLY A CA 1
ATOM 620 C C . GLY A 1 87 ? -36.250 -17.320 21.387 1.00 45.41 87 GLY A C 1
ATOM 621 O O . GLY A 1 87 ? -35.222 -17.602 20.775 1.00 45.41 87 GLY A O 1
ATOM 622 N N . ARG A 1 88 ? -37.324 -16.773 20.805 1.00 50.59 88 ARG A N 1
ATOM 623 C CA . ARG A 1 88 ? -37.262 -16.044 19.537 1.00 50.59 88 ARG A CA 1
ATOM 624 C C . ARG A 1 88 ? -36.022 -15.165 19.614 1.00 50.59 88 ARG A C 1
ATOM 626 O O . ARG A 1 88 ? -35.976 -14.265 20.449 1.00 50.59 88 ARG A O 1
ATOM 633 N N . ALA A 1 89 ? -35.009 -15.469 18.805 1.00 52.31 89 ALA A N 1
ATOM 634 C CA . ALA A 1 89 ? -33.819 -14.647 18.701 1.00 52.31 89 ALA A CA 1
ATOM 635 C C . ALA A 1 89 ? -34.292 -13.244 18.315 1.00 52.31 89 ALA A C 1
ATO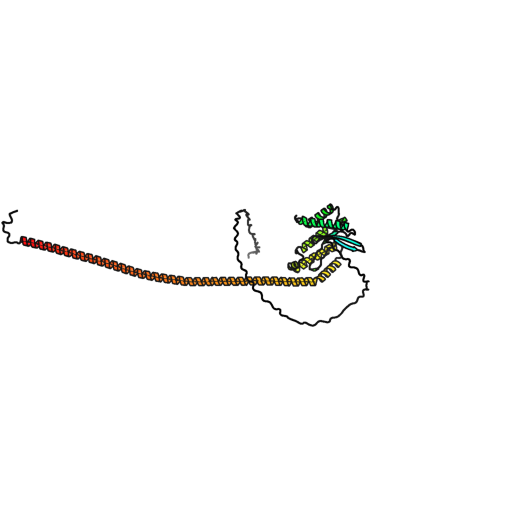M 637 O O . ALA A 1 89 ? -34.686 -13.018 17.172 1.00 52.31 89 ALA A O 1
ATOM 638 N N . ALA A 1 90 ? -34.359 -12.345 19.300 1.00 56.00 90 ALA A N 1
ATOM 639 C CA . ALA A 1 90 ? -34.811 -10.980 19.116 1.00 56.00 90 ALA A CA 1
ATOM 640 C C . ALA A 1 90 ? -33.923 -10.356 18.036 1.00 56.00 90 ALA A C 1
ATOM 642 O O . ALA A 1 90 ? -32.726 -10.129 18.241 1.00 56.00 90 ALA A O 1
ATOM 643 N N . GLY A 1 91 ? -34.490 -10.194 16.839 1.00 51.56 91 GLY A N 1
ATOM 644 C CA . GLY A 1 91 ? -33.763 -9.740 15.667 1.00 51.56 91 GLY A CA 1
ATOM 645 C C . GLY A 1 91 ? -33.202 -8.350 15.931 1.00 51.56 91 GLY A C 1
ATOM 646 O O . GLY A 1 91 ? -33.952 -7.398 16.131 1.00 51.56 91 GLY A O 1
ATOM 647 N N . ARG A 1 92 ? -31.872 -8.216 15.936 1.00 58.16 92 ARG A N 1
ATOM 648 C CA . ARG A 1 92 ? -31.223 -6.902 15.990 1.00 58.16 92 ARG A CA 1
ATOM 649 C C . ARG A 1 92 ? -31.419 -6.200 14.653 1.00 58.16 92 ARG A C 1
ATOM 651 O O . ARG A 1 92 ? -30.616 -6.380 13.739 1.00 58.16 92 ARG A O 1
ATOM 658 N N . LEU A 1 93 ? -32.446 -5.368 14.551 1.00 52.22 93 LEU A N 1
ATOM 659 C CA . LEU A 1 93 ? -32.597 -4.444 13.432 1.00 52.22 93 LEU A CA 1
ATOM 660 C C . LEU A 1 93 ? -31.494 -3.378 13.523 1.00 52.22 93 LEU A C 1
ATOM 662 O O . LEU A 1 93 ? -31.480 -2.556 14.439 1.00 52.22 93 LEU A O 1
ATOM 666 N N . HIS A 1 94 ? -30.535 -3.436 12.596 1.00 53.16 94 HIS A N 1
ATOM 667 C CA . HIS A 1 94 ? -29.500 -2.416 12.433 1.00 53.16 94 HIS A CA 1
ATOM 668 C C . HIS A 1 94 ? -29.958 -1.411 11.379 1.00 53.16 94 HIS A C 1
ATOM 670 O O . HIS A 1 94 ? -29.799 -1.633 10.180 1.00 53.16 94 HIS A O 1
ATOM 676 N N . LEU A 1 95 ? -30.497 -0.284 11.834 1.00 68.56 95 LEU A N 1
ATOM 677 C CA . LEU A 1 95 ? -30.524 0.931 11.025 1.00 68.56 95 LEU A CA 1
ATOM 678 C C . LEU A 1 95 ? -29.119 1.538 11.079 1.00 68.56 95 LEU A C 1
ATOM 680 O O . LEU A 1 95 ? -28.460 1.509 12.115 1.00 68.56 95 LEU A O 1
ATOM 684 N N . ARG A 1 96 ? -28.595 2.011 9.949 1.00 85.12 96 ARG A N 1
ATOM 685 C CA . ARG A 1 96 ? -27.187 2.414 9.817 1.00 85.12 96 ARG A CA 1
ATOM 686 C C . ARG A 1 96 ? -26.825 3.510 10.836 1.00 85.12 96 ARG A C 1
ATOM 688 O O . ARG A 1 96 ? -27.122 4.673 10.615 1.00 85.12 96 ARG A O 1
ATOM 695 N N . GLY A 1 97 ? -26.142 3.133 11.919 1.00 91.25 97 GLY A N 1
ATOM 696 C CA . GLY A 1 97 ? -25.757 4.044 13.009 1.00 91.25 97 GLY A CA 1
ATOM 697 C C . GLY A 1 97 ? -26.753 4.142 14.174 1.00 91.25 97 GLY A C 1
ATOM 698 O O . GLY A 1 97 ? -26.600 4.999 15.040 1.00 91.25 97 GLY A O 1
ATOM 699 N N . MET A 1 98 ? -27.746 3.256 14.238 1.00 95.81 98 MET A N 1
ATOM 700 C CA . MET A 1 98 ? -28.629 3.077 15.388 1.00 95.81 98 MET A CA 1
ATOM 701 C C . MET A 1 98 ? -28.740 1.596 15.736 1.00 95.81 98 MET A C 1
ATOM 703 O O . MET A 1 98 ? -28.866 0.729 14.872 1.00 95.81 98 MET A O 1
ATOM 707 N N . THR A 1 99 ? -28.702 1.299 17.028 1.00 95.44 99 THR A N 1
ATOM 708 C CA . THR A 1 99 ? -28.836 -0.063 17.545 1.00 95.44 99 THR A CA 1
ATOM 709 C C . THR A 1 99 ? -29.975 -0.109 18.545 1.00 95.44 99 THR A C 1
ATOM 711 O O . THR A 1 99 ? -30.070 0.760 19.410 1.00 95.44 99 THR A O 1
ATOM 714 N N . SER A 1 100 ? -30.831 -1.121 18.416 1.00 94.81 100 SER A N 1
ATOM 715 C CA . SER A 1 100 ? -31.905 -1.403 19.369 1.00 94.81 100 SER A CA 1
ATOM 716 C C . SER A 1 100 ? -31.624 -2.735 20.046 1.00 94.81 100 SER A C 1
ATOM 718 O O . SER A 1 100 ? -31.210 -3.694 19.387 1.00 94.81 100 SER A O 1
ATOM 720 N N . PHE A 1 101 ? -31.813 -2.797 21.356 1.00 94.69 101 PHE A N 1
ATOM 721 C CA . PHE A 1 101 ? -31.635 -4.017 22.131 1.00 94.69 101 PHE A CA 1
ATOM 722 C C . PHE A 1 101 ? -32.637 -4.069 23.279 1.00 94.69 101 PHE A C 1
ATOM 724 O O . PHE A 1 101 ? -33.056 -3.044 23.809 1.00 94.69 101 PHE A O 1
ATOM 731 N N . GLU A 1 102 ? -33.038 -5.277 23.652 1.00 96.12 102 GLU A N 1
ATOM 732 C CA . GLU A 1 102 ? -34.029 -5.502 24.696 1.00 96.12 102 GLU A CA 1
ATOM 733 C C . GLU A 1 102 ? -33.338 -5.915 25.995 1.00 96.12 102 GLU A C 1
ATOM 735 O O . GLU A 1 102 ? -32.502 -6.821 26.013 1.00 96.12 102 GLU A O 1
ATOM 740 N N . VAL A 1 103 ? -33.678 -5.241 27.092 1.00 95.19 103 VAL A N 1
ATOM 741 C CA . VAL A 1 103 ? -33.212 -5.577 28.437 1.00 95.19 103 VAL A CA 1
ATOM 742 C C . VAL A 1 103 ? -34.440 -5.765 29.311 1.00 95.19 103 VAL A C 1
ATOM 744 O O . VAL A 1 103 ? -35.157 -4.806 29.592 1.00 95.19 103 VAL A O 1
ATOM 747 N N . ARG A 1 104 ? -34.682 -7.009 29.744 1.00 94.94 104 ARG A N 1
ATOM 748 C CA . ARG A 1 104 ? -35.803 -7.375 30.630 1.00 94.94 104 ARG A CA 1
ATOM 749 C C . ARG A 1 104 ? -37.169 -6.890 30.101 1.00 94.94 104 ARG A C 1
ATOM 751 O O . ARG A 1 104 ? -37.905 -6.230 30.826 1.00 94.94 104 ARG A O 1
ATOM 758 N N . GLY A 1 105 ? -37.487 -7.157 28.833 1.00 94.69 105 GLY A N 1
ATOM 759 C CA . GLY A 1 105 ? -38.771 -6.754 28.238 1.00 94.69 105 GLY A CA 1
ATOM 760 C C . GLY A 1 105 ? -38.849 -5.293 27.789 1.00 94.69 105 GLY A C 1
ATOM 761 O O . GLY A 1 105 ? -39.845 -4.883 27.205 1.00 94.69 105 GLY A O 1
ATOM 762 N N . THR A 1 106 ? -37.829 -4.478 28.076 1.00 96.62 106 THR A N 1
ATOM 763 C CA . THR A 1 106 ? -37.797 -3.067 27.677 1.00 96.62 106 THR A CA 1
ATOM 764 C C . THR A 1 106 ? -36.825 -2.866 26.525 1.00 96.62 106 THR A C 1
ATOM 766 O O . THR A 1 106 ? -35.651 -3.227 26.634 1.00 96.62 106 THR A O 1
ATOM 769 N N . THR A 1 107 ? -37.291 -2.261 25.435 1.00 96.50 107 THR A N 1
ATOM 770 C CA . THR A 1 107 ? -36.434 -1.877 24.310 1.00 96.50 107 THR A CA 1
ATOM 771 C C . THR A 1 107 ? -35.679 -0.593 24.638 1.00 96.50 107 THR A C 1
ATOM 773 O O . THR A 1 107 ? -36.264 0.400 25.062 1.00 96.50 107 THR A O 1
ATOM 776 N N . PHE A 1 108 ? -34.367 -0.628 24.440 1.00 97.50 108 PHE A N 1
ATOM 777 C CA . PHE A 1 108 ? -33.484 0.524 24.499 1.00 97.50 108 PHE A CA 1
ATOM 778 C C . PHE A 1 108 ? -32.876 0.761 23.122 1.00 97.50 108 PHE A C 1
ATOM 780 O O . PHE A 1 108 ? -32.527 -0.178 22.400 1.00 97.50 108 PHE A O 1
ATOM 787 N N . HIS A 1 109 ? -32.709 2.029 22.785 1.00 97.56 109 HIS A N 1
ATOM 788 C CA . HIS A 1 109 ? -32.134 2.502 21.541 1.00 97.56 109 HIS A CA 1
ATOM 789 C C . HIS A 1 109 ? -30.836 3.251 21.837 1.00 97.56 109 HIS A C 1
ATOM 791 O O . HIS A 1 109 ? -30.684 3.886 22.878 1.00 97.56 109 HIS A O 1
ATOM 797 N N . ARG A 1 110 ? -29.870 3.166 20.925 1.00 97.50 110 ARG A N 1
ATOM 798 C CA . ARG A 1 110 ? -28.584 3.861 21.024 1.00 97.50 110 ARG A CA 1
ATOM 799 C C . ARG A 1 110 ? -28.136 4.308 19.646 1.00 97.50 110 ARG A C 1
ATOM 801 O O . ARG A 1 110 ? -28.113 3.492 18.722 1.00 97.50 110 ARG A O 1
ATOM 808 N N . ALA A 1 111 ? -27.724 5.564 19.529 1.00 97.88 111 ALA A N 1
ATOM 809 C CA . ALA A 1 111 ? -27.120 6.092 18.317 1.00 97.88 111 ALA A CA 1
ATOM 810 C C . ALA A 1 111 ? -25.596 5.944 18.372 1.00 97.88 111 ALA A C 1
ATOM 812 O O . ALA A 1 111 ? -24.969 6.005 19.435 1.00 97.88 111 ALA A O 1
ATOM 813 N N . GLY A 1 112 ? -24.987 5.745 17.210 1.00 97.38 112 GLY A N 1
ATOM 814 C CA . GLY A 1 112 ? -23.545 5.692 17.072 1.00 97.38 112 GLY A CA 1
ATOM 815 C C . GLY A 1 112 ? -23.078 5.983 15.656 1.00 97.38 112 GLY A C 1
ATOM 816 O O . GLY A 1 112 ? -23.761 5.707 14.671 1.00 97.38 112 GLY A O 1
ATOM 817 N N . ILE A 1 113 ? -21.879 6.537 15.555 1.00 97.25 113 ILE A N 1
ATOM 818 C CA . ILE A 1 113 ? -21.183 6.763 14.295 1.00 97.25 113 ILE A CA 1
ATOM 819 C C . ILE A 1 113 ? -19.769 6.204 14.384 1.00 97.25 113 ILE A C 1
ATOM 821 O O . ILE A 1 113 ? -19.158 6.163 15.449 1.00 97.25 113 ILE A O 1
ATOM 825 N N . SER A 1 114 ? -19.229 5.809 13.238 1.00 96.00 114 SER A N 1
ATOM 826 C CA . SER A 1 114 ? -17.835 5.394 13.114 1.00 96.00 114 SER A CA 1
ATOM 827 C C . SER A 1 114 ? -17.096 6.378 12.217 1.00 96.00 114 SER A C 1
ATOM 829 O O . SER A 1 114 ? -17.510 6.636 11.082 1.00 96.00 114 SER A O 1
ATOM 831 N N . LEU A 1 115 ? -15.996 6.918 12.731 1.00 95.44 115 LEU A N 1
ATOM 832 C CA . LEU A 1 115 ? -15.069 7.798 12.037 1.00 95.44 115 LEU A CA 1
ATOM 833 C C . LEU A 1 115 ? -13.707 7.109 12.007 1.00 95.44 115 LEU A C 1
ATOM 835 O O . LEU A 1 115 ? -12.976 7.093 12.996 1.00 95.44 115 LEU A O 1
ATOM 839 N N . ARG A 1 116 ? -13.370 6.511 10.859 1.00 92.88 116 ARG A N 1
ATOM 840 C CA . ARG A 1 116 ? -12.204 5.625 10.721 1.00 92.88 116 ARG A CA 1
ATOM 841 C C . ARG A 1 116 ? -12.302 4.460 11.715 1.00 92.88 116 ARG A C 1
ATOM 843 O O . ARG A 1 116 ? -13.164 3.604 11.558 1.00 92.88 116 ARG A O 1
ATOM 850 N N . ARG A 1 117 ? -11.433 4.444 12.724 1.00 94.88 117 ARG A N 1
ATOM 851 C CA . ARG A 1 117 ? -11.360 3.435 13.788 1.00 94.88 117 ARG A CA 1
ATOM 852 C C . ARG A 1 117 ? -12.005 3.895 15.090 1.00 94.88 117 ARG A C 1
ATOM 854 O O . ARG A 1 117 ? -12.201 3.080 15.982 1.00 94.88 117 ARG A O 1
ATOM 861 N N . LEU A 1 118 ? -12.348 5.175 15.207 1.00 97.50 118 LEU A N 1
ATOM 862 C CA . LEU A 1 118 ? -13.018 5.720 16.377 1.00 97.50 118 LEU A CA 1
ATOM 863 C C . LEU A 1 118 ? -14.533 5.556 16.224 1.00 97.50 118 LEU A C 1
ATOM 865 O O . LEU A 1 118 ? -15.122 6.007 15.242 1.00 97.50 118 LEU A O 1
ATOM 869 N N . GLU A 1 119 ? -15.167 4.918 17.196 1.00 97.75 119 GLU A N 1
ATOM 870 C CA . GLU A 1 119 ? -16.617 4.817 17.297 1.00 97.75 119 GLU A CA 1
ATOM 871 C C . GLU A 1 119 ? -17.102 5.750 18.407 1.00 97.75 119 GLU A C 1
ATOM 873 O O . GLU A 1 119 ? -16.625 5.686 19.543 1.00 97.75 119 GLU A O 1
ATOM 878 N N . ILE A 1 120 ? -18.048 6.617 18.058 1.00 98.19 120 ILE A N 1
ATOM 879 C CA . ILE A 1 120 ? -18.707 7.554 18.965 1.00 98.19 120 ILE A CA 1
ATOM 880 C C . ILE A 1 120 ? -20.124 7.054 19.145 1.00 98.19 120 ILE A C 1
ATOM 882 O O . ILE A 1 120 ? -20.815 6.753 18.174 1.00 98.19 120 ILE A O 1
ATOM 886 N N . THR A 1 121 ? -20.562 6.954 20.385 1.00 98.19 121 THR A N 1
ATOM 887 C CA . THR A 1 121 ? -21.848 6.359 20.724 1.00 98.19 121 THR A CA 1
ATOM 888 C C . THR A 1 121 ? -22.511 7.128 21.849 1.00 98.19 121 THR A C 1
ATOM 890 O O . THR A 1 121 ? -21.827 7.690 22.697 1.00 98.19 121 THR A O 1
ATOM 893 N N . THR A 1 122 ? -23.836 7.133 21.881 1.00 98.38 122 THR A N 1
ATOM 894 C CA . THR A 1 122 ? -24.612 7.822 22.919 1.00 98.38 122 THR A CA 1
ATOM 895 C C . THR A 1 122 ? -24.903 6.899 24.094 1.00 98.38 122 THR A C 1
ATOM 897 O O . THR A 1 122 ? -24.659 5.682 24.029 1.00 98.38 122 THR A O 1
ATOM 900 N N . ARG A 1 123 ? -25.501 7.455 25.152 1.00 97.81 123 ARG A N 1
ATOM 901 C CA . ARG A 1 123 ? -26.255 6.665 26.129 1.00 97.81 123 ARG A CA 1
ATOM 902 C C . ARG A 1 123 ? -27.412 5.936 25.445 1.00 97.81 123 ARG A C 1
ATOM 904 O O . ARG A 1 123 ? -27.857 6.329 24.364 1.00 97.81 123 ARG A O 1
ATOM 911 N N . ALA A 1 124 ? -27.867 4.863 26.078 1.00 97.94 124 ALA A N 1
ATOM 912 C CA . ALA A 1 124 ? -29.056 4.155 25.640 1.00 97.94 124 ALA A CA 1
ATOM 913 C C . ALA A 1 124 ? -30.298 4.782 26.284 1.00 97.94 124 ALA A C 1
ATOM 915 O O . ALA A 1 124 ? -30.276 5.060 27.483 1.00 97.94 124 ALA A O 1
ATOM 916 N N . ASP A 1 125 ? -31.355 4.983 25.503 1.00 98.25 125 ASP A N 1
ATOM 917 C CA . ASP A 1 125 ? -32.619 5.569 25.958 1.00 98.25 125 ASP A CA 1
ATOM 918 C C . ASP A 1 125 ? -33.805 4.724 25.472 1.00 98.25 125 ASP A C 1
ATOM 920 O O . ASP A 1 125 ? -33.687 3.984 24.494 1.00 98.25 125 ASP A O 1
ATOM 924 N N . LYS A 1 126 ? -34.931 4.785 26.182 1.00 97.94 126 LYS A N 1
ATOM 925 C CA . LYS A 1 126 ? -36.170 4.103 25.779 1.00 97.94 126 LYS A CA 1
ATOM 926 C C . LYS A 1 126 ? -36.909 4.902 24.714 1.00 97.94 126 LYS A C 1
ATOM 928 O O . LYS A 1 126 ? -37.619 4.320 23.900 1.00 97.94 126 LYS A O 1
ATOM 933 N N . ASP A 1 127 ? -36.746 6.221 24.734 1.00 97.88 127 ASP A N 1
ATOM 934 C CA . ASP A 1 127 ? -37.393 7.098 23.776 1.00 97.88 127 ASP A CA 1
ATOM 935 C C . ASP A 1 127 ? -36.612 7.125 22.456 1.00 97.88 127 ASP A C 1
ATOM 937 O O . ASP A 1 127 ? -35.479 7.611 22.368 1.00 97.88 127 ASP A O 1
ATOM 941 N N . LEU A 1 128 ? -37.232 6.580 21.409 1.00 96.94 128 LEU A N 1
ATOM 942 C CA . LEU A 1 128 ? -36.665 6.571 20.069 1.00 96.94 128 LEU A CA 1
ATOM 943 C C . LEU A 1 128 ? -36.512 7.990 19.504 1.00 96.94 128 LEU A C 1
ATOM 945 O O . LEU A 1 128 ? -35.552 8.223 18.773 1.00 96.94 128 LEU A O 1
ATOM 949 N N . ALA A 1 129 ? -37.402 8.928 19.845 1.00 97.44 129 ALA A N 1
ATOM 950 C CA . ALA A 1 129 ? -37.332 10.304 19.355 1.00 97.44 129 ALA A CA 1
ATOM 951 C C . ALA A 1 129 ? -36.052 10.995 19.847 1.00 97.44 129 ALA A C 1
ATOM 953 O O . ALA A 1 129 ? -35.289 11.529 19.047 1.00 97.44 129 ALA A O 1
ATOM 954 N N . VAL A 1 130 ? -35.738 10.847 21.137 1.00 97.69 130 VAL A N 1
ATOM 955 C CA . VAL A 1 130 ? -34.500 11.374 21.735 1.00 97.69 130 VAL A CA 1
ATOM 956 C C . VAL A 1 130 ? -33.257 10.790 21.056 1.00 97.69 130 VAL A C 1
ATOM 958 O O . VAL A 1 130 ? -32.300 11.504 20.752 1.00 97.69 130 VAL A O 1
ATOM 961 N N . ILE A 1 131 ? -33.251 9.482 20.783 1.00 97.94 131 ILE A N 1
ATOM 962 C CA . ILE A 1 131 ? -32.118 8.838 20.107 1.00 97.94 131 ILE A CA 1
ATOM 963 C C . ILE A 1 131 ? -32.005 9.268 18.640 1.00 97.94 131 ILE A C 1
ATOM 965 O O . ILE A 1 131 ? -30.885 9.349 18.130 1.00 97.94 131 ILE A O 1
ATOM 969 N N . LEU A 1 132 ? -33.119 9.556 17.964 1.00 97.19 132 LEU A N 1
ATOM 970 C CA . LEU A 1 132 ? -33.107 10.113 16.611 1.00 97.19 132 LEU A CA 1
ATOM 971 C C . LEU A 1 132 ? -32.465 11.502 16.599 1.00 97.19 132 LEU A C 1
ATOM 973 O O . LEU A 1 132 ? -31.568 11.724 15.787 1.00 97.19 132 LEU A O 1
ATOM 977 N N . ASP A 1 133 ? -32.818 12.379 17.539 1.00 97.69 133 ASP A N 1
ATOM 978 C CA . ASP A 1 133 ? -32.190 13.701 17.668 1.00 97.69 133 ASP A CA 1
ATOM 979 C C . ASP A 1 133 ? -30.683 13.578 17.914 1.00 97.69 133 ASP A C 1
ATOM 981 O O . ASP A 1 133 ? -29.864 14.233 17.259 1.00 97.69 133 ASP A O 1
ATOM 985 N N . TYR A 1 134 ? -30.282 12.657 18.796 1.00 98.12 134 TYR A N 1
ATOM 986 C CA . TYR A 1 134 ? -28.866 12.390 19.023 1.00 98.12 134 TYR A CA 1
ATOM 987 C C . TYR A 1 134 ? -28.164 11.832 17.778 1.00 98.12 134 TYR A C 1
ATOM 989 O O . TYR A 1 134 ? -26.999 12.153 17.527 1.00 98.12 134 TYR A O 1
ATOM 997 N N . HIS A 1 135 ? -28.839 10.991 16.992 1.00 97.69 135 HIS A N 1
ATOM 998 C CA . HIS A 1 135 ? -28.294 10.465 15.745 1.00 97.69 135 HIS A CA 1
ATOM 999 C C . HIS A 1 135 ? -28.096 11.577 14.713 1.00 97.69 135 HIS A C 1
ATOM 1001 O O . HIS A 1 135 ? -27.030 11.635 14.099 1.00 97.69 135 HIS A O 1
ATOM 1007 N N . VAL A 1 136 ? -29.061 12.491 14.573 1.00 97.56 136 VAL A N 1
ATOM 1008 C CA . VAL A 1 136 ? -28.950 13.667 13.699 1.00 97.56 136 VAL A CA 1
ATOM 1009 C C . VAL A 1 136 ? -27.721 14.493 14.085 1.00 97.56 136 VAL A C 1
ATOM 1011 O O . VAL A 1 136 ? -26.858 14.726 13.233 1.00 97.56 136 VAL A O 1
ATOM 1014 N N . ALA A 1 137 ? -27.547 14.805 15.373 1.00 98.06 137 ALA A N 1
ATOM 1015 C CA . ALA A 1 137 ? -26.361 15.510 15.862 1.00 98.06 137 ALA A CA 1
ATOM 1016 C C . ALA A 1 137 ? -25.055 14.759 15.528 1.00 98.06 137 ALA A C 1
ATOM 1018 O O . ALA A 1 137 ? -24.125 15.333 14.958 1.00 98.06 137 ALA A O 1
ATOM 1019 N N . LEU A 1 138 ? -24.975 13.446 15.781 1.00 97.88 138 LEU A N 1
ATOM 1020 C CA . LEU A 1 138 ? -23.784 12.664 15.426 1.00 97.88 138 LEU A CA 1
ATOM 1021 C C . LEU A 1 138 ? -23.518 12.651 13.911 1.00 97.88 138 LEU A C 1
ATOM 1023 O O . LEU A 1 138 ? -22.368 12.754 13.480 1.00 97.88 138 LEU A O 1
ATOM 1027 N N . THR A 1 139 ? -24.551 12.552 13.073 1.00 97.56 139 THR A N 1
ATOM 1028 C CA . THR A 1 139 ? -24.368 12.616 11.616 1.00 97.56 139 THR A CA 1
ATOM 1029 C C . THR A 1 139 ? -23.854 13.979 11.155 1.00 97.56 139 THR A C 1
ATOM 1031 O O . THR A 1 139 ? -22.973 14.012 10.291 1.00 97.56 139 THR A O 1
ATOM 1034 N N . ALA A 1 140 ? -24.290 15.076 11.784 1.00 97.62 140 ALA A N 1
ATOM 1035 C CA . ALA A 1 140 ? -23.762 16.415 11.533 1.00 97.62 140 ALA A CA 1
ATOM 1036 C C . ALA A 1 140 ? -22.279 16.530 11.934 1.00 97.62 140 ALA A C 1
ATOM 1038 O O . ALA A 1 140 ? -21.470 17.027 11.145 1.00 97.62 140 ALA A O 1
ATOM 1039 N N . VAL A 1 141 ? -21.881 15.976 13.092 1.00 97.62 141 VAL A N 1
ATOM 1040 C CA . VAL A 1 141 ? -20.460 15.884 13.496 1.00 97.62 141 VAL A CA 1
ATOM 1041 C C . VAL A 1 141 ? -19.650 15.163 12.421 1.00 97.62 141 VAL A C 1
ATOM 1043 O O . VAL A 1 141 ? -18.622 15.664 11.962 1.00 97.62 141 VAL A O 1
ATOM 1046 N N . ARG A 1 142 ? -20.124 13.996 11.966 1.00 97.12 142 ARG A N 1
ATOM 1047 C CA . ARG A 1 142 ? -19.451 13.221 10.915 1.00 97.12 142 ARG A CA 1
ATOM 1048 C C . ARG A 1 142 ? -19.294 14.018 9.624 1.00 97.12 142 ARG A C 1
ATOM 1050 O O . ARG A 1 142 ? -18.218 13.983 9.031 1.00 97.12 142 ARG A O 1
ATOM 1057 N N . GLN A 1 143 ? -20.345 14.701 9.182 1.00 96.75 143 GLN A N 1
ATOM 1058 C CA . GLN A 1 143 ? -20.308 15.508 7.964 1.00 96.75 143 GLN A CA 1
ATOM 1059 C C . GLN A 1 143 ? -19.274 16.632 8.074 1.00 96.75 143 GLN A C 1
ATOM 1061 O O . GLN A 1 143 ? -18.435 16.754 7.185 1.00 96.75 143 GLN A O 1
ATOM 1066 N N . ARG A 1 144 ? -19.244 17.378 9.186 1.00 97.12 144 ARG A N 1
ATOM 1067 C CA . ARG A 1 144 ? -18.253 18.449 9.396 1.00 97.12 144 ARG A CA 1
ATOM 1068 C C . ARG A 1 144 ? -16.821 17.940 9.394 1.00 97.12 144 ARG A C 1
ATOM 1070 O O . ARG A 1 144 ? -15.970 18.511 8.723 1.00 97.12 144 ARG A O 1
ATOM 1077 N N . VAL A 1 145 ? -16.553 16.818 10.063 1.00 96.50 145 VAL A N 1
ATOM 1078 C CA . VAL A 1 145 ? -15.206 16.220 10.077 1.00 96.50 145 VAL A CA 1
ATOM 1079 C C . VAL A 1 145 ? -14.738 15.825 8.673 1.00 96.50 145 VAL A C 1
ATOM 1081 O O . VAL A 1 145 ? -13.547 15.949 8.374 1.00 96.50 145 VAL A O 1
ATOM 1084 N N . LEU A 1 146 ? -15.653 15.353 7.818 1.00 94.38 146 LEU A N 1
ATOM 1085 C CA . LEU A 1 146 ? -15.351 14.985 6.433 1.00 94.38 146 LEU A CA 1
ATOM 1086 C C . LEU A 1 146 ? -15.161 16.214 5.534 1.00 94.38 146 LEU A C 1
ATOM 1088 O O . LEU A 1 146 ? -14.214 16.236 4.752 1.00 94.38 146 LEU A O 1
ATOM 1092 N N . VAL A 1 147 ? -16.010 17.237 5.667 1.00 95.19 147 VAL A N 1
ATOM 1093 C CA . VAL A 1 147 ? -15.952 18.463 4.850 1.00 95.19 147 VAL A CA 1
ATOM 1094 C C . VAL A 1 147 ? -14.724 19.311 5.191 1.00 95.19 147 VAL A C 1
ATOM 1096 O O . VAL A 1 147 ? -14.030 19.777 4.290 1.00 95.19 147 VAL A O 1
ATOM 1099 N N . SER A 1 148 ? -14.370 19.441 6.471 1.00 92.88 148 SER A N 1
ATOM 1100 C CA . SER A 1 148 ? -13.209 20.233 6.905 1.00 92.88 148 SER A CA 1
ATOM 1101 C C . SER A 1 148 ? -11.853 19.591 6.560 1.00 92.88 148 SER A C 1
ATOM 1103 O O . SER A 1 148 ? -10.802 20.172 6.832 1.00 92.88 148 SER A O 1
ATOM 1105 N N . GLY A 1 149 ? -11.838 18.394 5.959 1.00 82.62 149 GLY A N 1
ATOM 1106 C CA . GLY A 1 149 ? -10.625 17.641 5.624 1.00 82.62 149 GLY A CA 1
ATOM 1107 C C . GLY A 1 149 ? -9.643 18.352 4.683 1.00 82.62 149 GLY A C 1
ATOM 1108 O O . GLY A 1 149 ? -8.466 18.005 4.689 1.00 82.62 149 GLY A O 1
ATOM 1109 N N . ALA A 1 150 ? -10.090 19.360 3.928 1.00 80.44 150 ALA A N 1
ATOM 1110 C CA . ALA A 1 150 ? -9.257 20.093 2.971 1.00 80.44 150 ALA A CA 1
ATOM 1111 C C . ALA A 1 150 ? -8.293 21.116 3.612 1.00 80.44 150 ALA A C 1
ATOM 1113 O O . ALA A 1 150 ? -7.355 21.561 2.962 1.00 80.44 150 ALA A O 1
ATOM 1114 N N . GLN A 1 151 ? -8.494 21.494 4.879 1.00 81.00 151 GLN A N 1
ATOM 1115 C CA . GLN A 1 151 ? -7.864 22.682 5.479 1.00 81.00 151 GLN A CA 1
ATOM 1116 C C . GLN A 1 151 ? -6.550 22.414 6.244 1.00 81.00 151 GLN A C 1
ATOM 1118 O O . GLN A 1 151 ? -6.184 23.186 7.123 1.00 81.00 151 GLN A O 1
ATOM 1123 N N . GLY A 1 152 ? -5.850 21.304 5.982 1.00 89.81 152 GLY A N 1
ATOM 1124 C CA . GLY A 1 152 ? -4.536 21.011 6.594 1.00 89.81 152 GLY A CA 1
ATOM 1125 C C . GLY A 1 152 ? -4.530 20.752 8.112 1.00 89.81 152 GLY A C 1
ATOM 1126 O O . GLY A 1 152 ? -3.494 20.423 8.679 1.00 89.81 152 GLY A O 1
ATOM 1127 N N . SER A 1 153 ? -5.677 20.850 8.786 1.00 92.56 153 SER A N 1
ATOM 1128 C CA . SER A 1 153 ? -5.816 20.559 10.216 1.00 92.56 153 SER A CA 1
ATOM 1129 C C . SER A 1 153 ? -5.556 19.078 10.538 1.00 92.56 153 SER A C 1
ATOM 1131 O O . SER A 1 153 ? -5.677 18.193 9.684 1.00 92.56 153 SER A O 1
ATOM 1133 N N . SER A 1 154 ? -5.215 18.759 11.788 1.00 95.38 154 SER A N 1
ATOM 1134 C CA . SER A 1 154 ? -5.168 17.361 12.233 1.00 95.38 154 SER A CA 1
ATOM 1135 C C . SER A 1 154 ? -6.590 16.789 12.349 1.00 95.38 154 SER A C 1
ATOM 1137 O O . SER A 1 154 ? -7.556 17.518 12.586 1.00 95.38 154 SER A O 1
ATOM 1139 N N . PHE A 1 155 ? -6.746 15.469 12.182 1.00 95.25 155 PHE A N 1
ATOM 1140 C CA . PHE A 1 155 ? -8.050 14.807 12.354 1.00 95.25 155 PHE A CA 1
ATOM 1141 C C . PHE A 1 155 ? -8.636 15.064 13.747 1.00 95.25 155 PHE A C 1
ATOM 1143 O O . PHE A 1 155 ? -9.824 15.349 13.869 1.00 95.25 155 PHE A O 1
ATOM 1150 N N . GLU A 1 156 ? -7.795 15.008 14.780 1.00 96.94 156 GLU A N 1
ATOM 1151 C CA . GLU A 1 156 ? -8.216 15.227 16.160 1.00 96.94 156 GLU A CA 1
ATOM 1152 C C . GLU A 1 156 ? -8.741 16.644 16.386 1.00 96.94 156 GLU A C 1
ATOM 1154 O O . GLU A 1 156 ? -9.789 16.818 17.003 1.00 96.94 156 GLU A O 1
ATOM 1159 N N . GLY A 1 157 ? -8.043 17.656 15.853 1.00 96.94 157 GLY A N 1
ATOM 1160 C CA . GLY A 1 157 ? -8.474 19.050 15.941 1.00 96.94 157 GLY A CA 1
ATOM 1161 C C . GLY A 1 157 ? -9.827 19.260 15.266 1.00 96.94 157 GLY A C 1
ATOM 1162 O O . GLY A 1 157 ? -10.724 19.854 15.860 1.00 96.94 157 GLY A O 1
ATOM 1163 N N . ARG A 1 158 ? -10.015 18.681 14.071 1.00 96.81 158 ARG A N 1
ATOM 1164 C CA . ARG A 1 158 ? -11.310 18.717 13.373 1.00 96.81 158 ARG A CA 1
ATOM 1165 C C . ARG A 1 158 ? -12.421 18.044 14.159 1.00 96.81 158 ARG A C 1
ATOM 1167 O O . ARG A 1 158 ? -13.528 18.568 14.189 1.00 96.81 158 ARG A O 1
ATOM 1174 N N . LEU A 1 159 ? -12.149 16.889 14.765 1.00 97.56 159 LEU A N 1
ATOM 1175 C CA . LEU A 1 159 ? -13.161 16.171 15.530 1.00 97.56 159 LEU A CA 1
ATOM 1176 C C . LEU A 1 159 ? -13.578 16.948 16.781 1.00 97.56 159 LEU A C 1
ATOM 1178 O O . LEU A 1 159 ? -14.774 17.100 17.012 1.00 97.56 159 LEU A O 1
ATOM 1182 N N . ARG A 1 160 ? -12.610 17.466 17.551 1.00 97.88 160 ARG A N 1
ATOM 1183 C CA . ARG A 1 160 ? -12.884 18.275 18.751 1.00 97.88 160 ARG A CA 1
ATOM 1184 C C . ARG A 1 160 ? -13.716 19.512 18.402 1.00 97.88 160 ARG A C 1
ATOM 1186 O O . ARG A 1 160 ? -14.731 19.757 19.048 1.00 97.88 160 ARG A O 1
ATOM 1193 N N . ALA A 1 161 ? -13.334 20.235 17.346 1.00 97.31 161 ALA A N 1
ATOM 1194 C CA . ALA A 1 161 ? -14.076 21.403 16.871 1.00 97.31 161 ALA A CA 1
ATOM 1195 C C . ALA A 1 161 ? -15.501 21.035 16.422 1.00 97.31 161 ALA A C 1
ATOM 1197 O O . ALA A 1 161 ? -16.467 21.625 16.898 1.00 97.31 161 ALA A O 1
ATOM 1198 N N . ALA A 1 162 ? -15.649 20.005 15.581 1.00 97.62 162 ALA A N 1
ATOM 1199 C CA . ALA A 1 162 ? -16.950 19.583 15.067 1.00 97.62 162 ALA A CA 1
ATOM 1200 C C . ALA A 1 162 ? -17.914 19.137 16.176 1.00 97.62 162 ALA A C 1
ATOM 1202 O O . ALA A 1 162 ? -19.090 19.486 16.123 1.00 97.62 162 ALA A O 1
ATOM 1203 N N . ILE A 1 163 ? -17.435 18.393 17.182 1.00 97.88 163 ILE A N 1
ATOM 1204 C CA . ILE A 1 163 ? -18.255 17.999 18.337 1.00 97.88 163 ILE A CA 1
ATOM 1205 C C . ILE A 1 163 ? -18.714 19.246 19.101 1.00 97.88 163 ILE A C 1
ATOM 1207 O O . ILE A 1 163 ? -19.914 19.425 19.293 1.00 97.88 163 ILE A O 1
ATOM 1211 N N . GLY A 1 164 ? -17.793 20.143 19.470 1.00 97.88 164 GLY A N 1
ATOM 1212 C CA . GLY A 1 164 ? -18.134 21.347 20.235 1.00 97.88 164 GLY A CA 1
ATOM 1213 C C . GLY A 1 164 ? -19.120 22.269 19.511 1.00 97.88 164 GLY A C 1
ATOM 1214 O O . GLY A 1 164 ? -20.068 22.773 20.113 1.00 97.88 164 GLY A O 1
ATOM 1215 N N . GLU A 1 165 ? -18.941 22.465 18.204 1.00 98.00 165 GLU A N 1
ATOM 1216 C CA . GLU A 1 165 ? -19.833 23.308 17.409 1.00 98.00 165 GLU A CA 1
ATOM 1217 C C . GLU A 1 165 ? -21.231 22.706 17.245 1.00 98.00 165 GLU A C 1
ATOM 1219 O O . GLU A 1 165 ? -22.214 23.433 17.385 1.00 98.00 165 GLU A O 1
ATOM 1224 N N . VAL A 1 166 ? -21.326 21.406 16.939 1.00 98.25 166 VAL A N 1
ATOM 1225 C CA . VAL A 1 166 ? -22.618 20.738 16.723 1.00 98.25 166 VAL A CA 1
ATOM 1226 C C . VAL A 1 166 ? -23.390 20.632 18.031 1.00 98.25 166 VAL A C 1
ATOM 1228 O O . VAL A 1 166 ? -24.578 20.926 18.061 1.00 98.25 166 VAL A O 1
ATOM 1231 N N . LEU A 1 167 ? -22.740 20.281 19.139 1.00 97.94 167 LEU A N 1
ATOM 1232 C CA . LEU A 1 167 ? -23.431 20.213 20.427 1.00 97.94 167 LEU A CA 1
ATOM 1233 C C . LEU A 1 167 ? -24.002 21.571 20.836 1.00 97.94 167 LEU A C 1
ATOM 1235 O O . LEU A 1 167 ? -25.151 21.645 21.263 1.00 97.94 167 LEU A O 1
ATOM 1239 N N . ARG A 1 168 ? -23.251 22.655 20.613 1.00 98.25 168 ARG A N 1
ATOM 1240 C CA . ARG A 1 168 ? -23.731 24.017 20.865 1.00 98.25 168 ARG A CA 1
ATOM 1241 C C . ARG A 1 168 ? -24.927 24.394 19.984 1.00 98.25 168 ARG A C 1
ATOM 1243 O O . ARG A 1 168 ? -25.855 25.017 20.482 1.00 98.25 168 ARG A O 1
ATOM 1250 N N . GLU A 1 169 ? -24.911 24.031 18.704 1.00 98.19 169 GLU A N 1
ATOM 1251 C CA . GLU A 1 169 ? -26.005 24.317 17.763 1.00 98.19 169 GLU A CA 1
ATOM 1252 C C . GLU A 1 169 ? -27.307 23.600 18.134 1.00 98.19 169 GLU A C 1
ATOM 1254 O O . GLU A 1 169 ? -28.376 24.197 18.065 1.00 98.19 169 GLU A O 1
ATOM 1259 N N . TYR A 1 170 ? -27.214 22.346 18.577 1.00 97.75 170 TYR A N 1
ATOM 1260 C CA . TYR A 1 170 ? -28.375 21.547 18.976 1.00 97.75 170 TYR A CA 1
ATOM 1261 C C . TYR A 1 170 ? -28.781 21.768 20.445 1.00 97.75 170 TYR A C 1
ATOM 1263 O O . TYR A 1 170 ? -29.715 21.129 20.923 1.00 97.75 170 TYR A O 1
ATOM 1271 N N . GLY A 1 171 ? -28.090 22.645 21.186 1.00 97.62 171 GLY A N 1
ATOM 1272 C CA . GLY A 1 171 ? -28.351 22.874 22.612 1.00 97.62 171 GLY A CA 1
ATOM 1273 C C . GLY A 1 171 ? -28.081 21.643 23.489 1.00 97.62 171 GLY A C 1
ATOM 1274 O O . GLY A 1 171 ? -28.722 21.458 24.522 1.00 97.62 171 GLY A O 1
ATOM 1275 N N . LEU A 1 172 ? -27.153 20.781 23.071 1.00 97.81 172 LEU A N 1
ATOM 1276 C CA . LEU A 1 172 ? -26.789 19.538 23.746 1.00 97.81 172 LEU A CA 1
ATOM 1277 C C . LEU A 1 172 ? -25.452 19.682 24.483 1.00 97.81 172 LEU A C 1
ATOM 1279 O O . LEU A 1 172 ? -24.620 20.529 24.169 1.00 97.81 172 LEU A O 1
ATOM 1283 N N . THR A 1 173 ? -25.223 18.808 25.462 1.00 97.56 173 THR A N 1
ATOM 1284 C CA . THR A 1 173 ? -23.923 18.662 26.130 1.00 97.56 173 THR A CA 1
ATOM 1285 C C . THR A 1 173 ? -23.465 17.207 26.091 1.00 97.56 173 THR A C 1
ATOM 1287 O O . THR A 1 173 ? -24.293 16.291 26.025 1.00 97.56 173 THR A O 1
ATOM 1290 N N . ASP A 1 174 ? -22.149 16.984 26.186 1.00 96.06 174 ASP A N 1
ATOM 1291 C CA . ASP A 1 174 ? -21.541 15.644 26.241 1.00 96.06 174 ASP A CA 1
ATOM 1292 C C . ASP A 1 174 ? -22.186 14.761 27.319 1.00 96.06 174 ASP A C 1
ATOM 1294 O O . ASP A 1 174 ? -22.459 13.578 27.095 1.00 96.06 174 ASP A O 1
ATOM 1298 N N . ALA A 1 175 ? -22.473 15.355 28.482 1.00 96.94 175 ALA A N 1
ATOM 1299 C CA . ALA A 1 175 ? -23.086 14.680 29.620 1.00 96.94 175 ALA A CA 1
ATOM 1300 C C . ALA A 1 175 ? -24.553 14.306 29.359 1.00 96.94 175 ALA A C 1
ATOM 1302 O O . ALA A 1 175 ? -24.972 13.203 29.713 1.00 96.94 175 ALA A O 1
ATOM 1303 N N . ILE A 1 176 ? -25.323 15.186 28.705 1.00 96.62 176 ILE A N 1
ATOM 1304 C CA . ILE A 1 176 ? -26.726 14.917 28.356 1.00 96.62 176 ILE A CA 1
ATOM 1305 C C . ILE A 1 176 ? -26.802 13.758 27.362 1.00 96.62 176 ILE A C 1
ATOM 1307 O O . ILE A 1 176 ? -27.513 12.787 27.613 1.00 96.62 176 ILE A O 1
ATOM 1311 N N . MET A 1 177 ? -26.020 13.808 26.281 1.00 97.44 177 MET A N 1
ATOM 1312 C CA . MET A 1 177 ? -25.973 12.718 25.300 1.00 97.44 177 MET A CA 1
ATOM 1313 C C . MET A 1 177 ? -25.335 11.440 25.860 1.00 97.44 177 MET A C 1
ATOM 1315 O O . MET A 1 177 ? -25.526 10.351 25.309 1.00 97.44 177 MET A O 1
ATOM 1319 N N . GLY A 1 178 ? -24.561 11.562 26.942 1.00 97.69 178 GLY A N 1
ATOM 1320 C CA . GLY A 1 178 ? -23.773 10.484 27.521 1.00 97.69 178 GLY A CA 1
ATOM 1321 C C . GLY A 1 178 ? -22.809 9.895 26.498 1.00 97.69 178 GLY A C 1
ATOM 1322 O O . GLY A 1 178 ? -22.809 8.678 26.292 1.00 97.69 178 GLY A O 1
ATOM 1323 N N . LEU A 1 179 ? -22.046 10.760 25.820 1.00 98.25 179 LEU A N 1
ATOM 1324 C CA . LEU A 1 179 ? -21.122 10.334 24.774 1.00 98.25 179 LEU A CA 1
ATOM 1325 C C . LEU A 1 179 ? -20.079 9.359 25.327 1.00 98.25 179 LEU A C 1
ATOM 1327 O O . LEU A 1 179 ? -19.504 9.537 26.401 1.00 98.25 179 LEU A O 1
ATOM 1331 N N . ARG A 1 180 ? -19.860 8.288 24.570 1.00 98.12 180 ARG A N 1
ATOM 1332 C CA . ARG A 1 180 ? -18.877 7.248 24.839 1.00 98.12 180 ARG A CA 1
ATOM 1333 C C . ARG A 1 180 ? -18.075 6.982 23.583 1.00 98.12 180 ARG A C 1
ATOM 1335 O O . ARG A 1 180 ? -18.632 6.809 22.494 1.00 98.12 180 ARG A O 1
ATOM 1342 N N . TYR A 1 181 ? -16.775 6.878 23.779 1.00 98.19 181 TYR A N 1
ATOM 1343 C CA . TYR A 1 181 ? -15.786 6.698 22.738 1.00 98.19 181 TYR A CA 1
ATOM 1344 C C . TYR A 1 181 ? -15.128 5.336 22.905 1.00 98.19 181 TYR A C 1
ATOM 1346 O O . TYR A 1 181 ? -14.783 4.935 24.017 1.00 98.19 181 TYR A O 1
ATOM 1354 N N . LYS A 1 182 ? -14.933 4.622 21.803 1.00 97.56 182 LYS A N 1
ATOM 1355 C CA . LYS A 1 182 ? -14.079 3.431 21.764 1.00 97.56 182 LYS A CA 1
ATOM 1356 C C . LYS A 1 182 ? -13.340 3.381 20.439 1.00 97.56 182 LYS A C 1
ATOM 1358 O O . LYS A 1 182 ? -13.840 3.848 19.418 1.00 97.56 182 LYS A O 1
ATOM 1363 N N . VAL A 1 183 ? -12.164 2.778 20.446 1.00 97.88 183 VAL A N 1
ATOM 1364 C CA . VAL A 1 183 ? -11.355 2.577 19.250 1.00 97.88 183 VAL A CA 1
ATOM 1365 C C . VAL A 1 183 ? -11.465 1.118 18.854 1.00 97.88 183 VAL A C 1
ATOM 1367 O O . VAL A 1 183 ? -11.185 0.223 19.649 1.00 97.88 183 VAL A O 1
ATOM 1370 N N . SER A 1 184 ? -11.912 0.878 17.630 1.00 96.62 184 SER A N 1
ATOM 1371 C CA . SER A 1 184 ? -12.041 -0.445 17.040 1.00 96.62 184 SER A CA 1
ATOM 1372 C C . SER A 1 184 ? -11.018 -0.635 15.929 1.00 96.62 184 SER A C 1
ATOM 1374 O O . SER A 1 184 ? -10.827 0.232 15.078 1.00 96.62 184 SER A O 1
ATOM 1376 N N . PHE A 1 185 ? -10.345 -1.775 15.931 1.00 95.25 185 PHE A N 1
ATOM 1377 C CA . PHE A 1 185 ? -9.367 -2.122 14.911 1.00 95.25 185 PHE A CA 1
ATOM 1378 C C . PHE A 1 185 ? -9.409 -3.620 14.635 1.00 95.25 185 PHE A C 1
ATOM 1380 O O . PHE A 1 185 ? -9.821 -4.421 15.471 1.00 95.25 185 PHE A O 1
ATOM 1387 N N . ARG A 1 186 ? -9.013 -4.004 13.427 1.00 93.75 186 ARG A N 1
ATOM 1388 C CA . ARG A 1 186 ? -8.898 -5.399 13.010 1.00 93.75 186 ARG A CA 1
ATOM 1389 C C . ARG A 1 186 ? -7.432 -5.671 12.720 1.00 93.75 186 ARG A C 1
ATOM 1391 O O . ARG A 1 186 ? -6.805 -4.846 12.066 1.00 93.75 186 ARG A O 1
ATOM 1398 N N . HIS A 1 187 ? -6.939 -6.813 13.183 1.00 94.00 187 HIS A N 1
ATOM 1399 C CA . HIS A 1 187 ? -5.578 -7.271 12.924 1.00 94.00 187 HIS A CA 1
ATOM 1400 C C . HIS A 1 187 ? -5.587 -8.732 12.465 1.00 94.00 187 HIS A C 1
ATOM 1402 O O . HIS A 1 187 ? -6.465 -9.511 12.860 1.00 94.00 187 HIS A O 1
ATOM 1408 N N . GLU A 1 188 ? -4.632 -9.106 11.622 1.00 93.19 188 GLU A N 1
ATOM 1409 C CA . GLU A 1 188 ? -4.532 -10.433 11.018 1.00 93.19 188 GLU A CA 1
ATOM 1410 C C . GLU A 1 188 ? -4.275 -11.523 12.060 1.00 93.19 188 GLU A C 1
ATOM 1412 O O . GLU A 1 188 ? -4.949 -12.550 12.014 1.00 93.19 188 GLU A O 1
ATOM 1417 N N . CYS A 1 189 ? -3.418 -11.256 13.054 1.00 95.19 189 CYS A N 1
ATOM 1418 C CA . CYS A 1 189 ? -3.069 -12.212 14.119 1.00 95.19 189 CYS A CA 1
ATOM 1419 C C . CYS A 1 189 ? -4.247 -12.643 15.004 1.00 95.19 189 CYS A C 1
ATOM 1421 O O . CYS A 1 189 ? -4.164 -13.658 15.678 1.00 95.19 189 CYS A O 1
ATOM 1423 N N . VAL A 1 190 ? -5.347 -11.886 15.012 1.00 95.81 190 VAL A N 1
ATOM 1424 C CA . VAL A 1 190 ? -6.531 -12.167 15.847 1.00 95.81 190 VAL A CA 1
ATOM 1425 C C . VAL A 1 190 ? -7.727 -12.574 14.982 1.00 95.81 190 VAL A C 1
ATOM 1427 O O . VAL A 1 190 ? -8.721 -13.108 15.470 1.00 95.81 190 VAL A O 1
ATOM 1430 N N . GLY A 1 191 ? -7.701 -12.257 13.684 1.00 90.44 191 GLY A N 1
ATOM 1431 C CA . GLY A 1 191 ? -8.765 -12.565 12.725 1.00 90.44 191 GLY A CA 1
ATOM 1432 C C . GLY A 1 191 ? -10.101 -11.830 12.939 1.00 90.44 191 GLY A C 1
ATOM 1433 O O . GLY A 1 191 ? -10.912 -11.785 12.003 1.00 90.44 191 GLY A O 1
ATOM 1434 N N . ARG A 1 192 ? -10.317 -11.211 14.111 1.00 94.38 192 ARG A N 1
ATOM 1435 C CA . ARG A 1 192 ? -11.529 -10.480 14.518 1.00 94.38 192 ARG A CA 1
ATOM 1436 C C . ARG A 1 192 ? -11.258 -9.014 14.858 1.00 94.38 192 ARG A C 1
ATOM 1438 O O . ARG A 1 192 ? -10.127 -8.617 15.118 1.00 94.38 192 ARG A O 1
ATOM 1445 N N . THR A 1 193 ? -12.320 -8.212 14.869 1.00 95.69 193 THR A N 1
ATOM 1446 C CA . THR A 1 193 ? -12.258 -6.814 15.310 1.00 95.69 193 THR A CA 1
ATOM 1447 C C . THR A 1 193 ? -12.125 -6.757 16.830 1.00 95.69 193 THR A C 1
ATOM 1449 O O . THR A 1 193 ? -12.960 -7.298 17.557 1.00 95.69 193 THR A O 1
ATOM 1452 N N . LEU A 1 194 ? -11.078 -6.091 17.303 1.00 96.88 194 LEU A N 1
ATOM 1453 C CA . LEU A 1 194 ? -10.898 -5.706 18.694 1.00 96.88 194 LEU A CA 1
ATOM 1454 C C . LEU A 1 194 ? -11.452 -4.302 18.909 1.00 96.88 194 LEU A C 1
ATOM 1456 O O . LEU A 1 194 ? -11.455 -3.472 18.002 1.00 96.88 194 LEU A O 1
ATOM 1460 N N . ALA A 1 195 ? -11.941 -4.047 20.116 1.00 97.75 195 ALA A N 1
ATOM 1461 C CA . ALA A 1 195 ? -12.430 -2.738 20.514 1.00 97.75 195 ALA A CA 1
ATOM 1462 C C . ALA A 1 195 ? -11.967 -2.423 21.932 1.00 97.75 195 ALA A C 1
ATOM 1464 O O . ALA A 1 195 ? -12.095 -3.272 22.830 1.00 97.75 195 ALA A O 1
ATOM 1465 N N . THR A 1 196 ? -11.412 -1.225 22.118 1.00 98.12 196 THR A N 1
ATOM 1466 C CA . THR A 1 196 ? -11.038 -0.716 23.438 1.00 98.12 196 THR A CA 1
ATOM 1467 C C . THR A 1 196 ? -12.288 -0.571 24.313 1.00 98.12 196 THR A C 1
ATOM 1469 O O . THR A 1 196 ? -13.414 -0.520 23.800 1.00 98.12 196 THR A O 1
ATOM 1472 N N . PRO A 1 197 ? -12.142 -0.573 25.648 1.00 97.81 197 PRO A N 1
ATOM 1473 C CA . PRO A 1 197 ? -13.255 -0.234 26.524 1.00 97.81 197 PRO A CA 1
ATOM 1474 C C . PRO A 1 197 ? -13.812 1.154 26.196 1.00 97.81 197 PRO A C 1
ATOM 1476 O O . PRO A 1 197 ? -13.091 2.035 25.733 1.00 97.81 197 PRO A O 1
ATOM 1479 N N . ASN A 1 198 ? -15.105 1.342 26.455 1.00 97.38 198 ASN A N 1
ATOM 1480 C CA . ASN A 1 198 ? -15.733 2.645 26.280 1.00 97.38 198 ASN A CA 1
ATOM 1481 C C . ASN A 1 198 ? -15.182 3.628 27.320 1.00 97.38 198 ASN A C 1
ATOM 1483 O O . ASN A 1 198 ? -15.304 3.369 28.516 1.00 97.38 198 ASN A O 1
ATOM 1487 N N . THR A 1 199 ? -14.678 4.773 26.874 1.00 97.62 199 THR A N 1
ATOM 1488 C CA . THR A 1 199 ? -14.319 5.909 27.732 1.00 97.62 199 THR A CA 1
ATOM 1489 C C . THR A 1 199 ? -15.290 7.071 27.512 1.00 97.62 199 THR A C 1
ATOM 1491 O O . THR A 1 199 ? -15.877 7.199 26.438 1.00 97.62 199 THR A O 1
ATOM 1494 N N . ALA A 1 200 ? -15.527 7.878 28.547 1.00 97.38 200 ALA A N 1
ATOM 1495 C CA . ALA A 1 200 ? -16.247 9.151 28.413 1.00 97.38 200 ALA A CA 1
ATOM 1496 C C . ALA A 1 200 ? -15.302 10.309 28.052 1.00 97.38 200 ALA A C 1
ATOM 1498 O O . ALA A 1 200 ? -15.765 11.344 27.588 1.00 97.38 200 ALA A O 1
ATOM 1499 N N . ASP A 1 201 ? -13.994 10.129 28.244 1.00 97.50 201 ASP A N 1
ATOM 1500 C CA . ASP A 1 201 ? -12.997 11.144 27.930 1.00 97.50 201 ASP A CA 1
ATOM 1501 C C . ASP A 1 201 ? -12.597 11.072 26.450 1.00 97.50 201 ASP A C 1
ATOM 1503 O O . ASP A 1 201 ? -11.994 10.096 25.988 1.00 97.50 201 ASP A O 1
ATOM 1507 N N . LEU A 1 202 ? -12.941 12.125 25.705 1.00 97.62 202 LEU A N 1
ATOM 1508 C CA . LEU A 1 202 ? -12.570 12.282 24.301 1.00 97.62 202 LEU A CA 1
ATOM 1509 C C . LEU A 1 202 ? -11.049 12.407 24.126 1.00 97.62 202 LEU A C 1
ATOM 1511 O O . LEU A 1 202 ? -10.522 11.926 23.124 1.00 97.62 202 LEU A O 1
ATOM 1515 N N . GLY A 1 203 ? -10.346 13.033 25.075 1.00 97.88 203 GLY A N 1
ATOM 1516 C CA . GLY A 1 203 ? -8.893 13.203 25.048 1.00 97.88 203 GLY A CA 1
ATOM 1517 C C . GLY A 1 203 ? -8.180 11.856 25.036 1.00 97.88 203 GLY A C 1
ATOM 1518 O O . GLY A 1 203 ? -7.518 11.531 24.049 1.00 97.88 203 GLY A O 1
ATOM 1519 N N . ALA A 1 204 ? -8.421 11.034 26.061 1.00 97.50 204 ALA A N 1
ATOM 1520 C CA . ALA A 1 204 ? -7.874 9.681 26.155 1.00 97.50 204 ALA A CA 1
ATOM 1521 C C . ALA A 1 204 ? -8.254 8.786 24.958 1.00 97.50 204 ALA A C 1
ATOM 1523 O O . ALA A 1 204 ? -7.447 7.981 24.481 1.00 97.50 204 ALA A O 1
ATOM 1524 N N . ALA A 1 205 ? -9.480 8.921 24.436 1.00 97.88 205 ALA A N 1
ATOM 1525 C CA . ALA A 1 205 ? -9.908 8.173 23.254 1.00 97.88 205 ALA A CA 1
ATOM 1526 C C . ALA A 1 205 ? -9.132 8.572 21.992 1.00 97.88 205 ALA A C 1
ATOM 1528 O O . ALA A 1 205 ? -8.778 7.702 21.194 1.00 97.88 205 ALA A O 1
ATOM 1529 N N . LEU A 1 206 ? -8.885 9.872 21.805 1.00 98.00 206 LEU A N 1
ATOM 1530 C CA . LEU A 1 206 ? -8.132 10.407 20.674 1.00 98.00 206 LEU A CA 1
ATOM 1531 C C . LEU A 1 206 ? -6.650 10.054 20.754 1.00 98.00 206 LEU A C 1
ATOM 1533 O O . LEU A 1 206 ? -6.086 9.680 19.734 1.00 98.00 206 LEU A O 1
ATOM 1537 N N . GLU A 1 207 ? -6.055 10.083 21.943 1.00 97.69 207 GLU A N 1
ATOM 1538 C CA . GLU A 1 207 ? -4.679 9.631 22.171 1.00 97.69 207 GLU A CA 1
ATOM 1539 C C . GLU A 1 207 ? -4.527 8.139 21.838 1.00 97.69 207 GLU A C 1
ATOM 1541 O O . GLU A 1 207 ? -3.703 7.750 21.008 1.00 97.69 207 GLU A O 1
ATOM 1546 N N . THR A 1 208 ? -5.412 7.299 22.389 1.00 97.75 208 THR A N 1
ATOM 1547 C CA . THR A 1 208 ? -5.441 5.858 22.088 1.00 97.75 208 THR A CA 1
ATOM 1548 C C . THR A 1 208 ? -5.652 5.607 20.593 1.00 97.75 208 THR A C 1
ATOM 1550 O O . THR A 1 208 ? -5.014 4.735 19.999 1.00 97.75 208 THR A O 1
ATOM 1553 N N . TRP A 1 209 ? -6.546 6.376 19.961 1.00 97.56 209 TRP A N 1
ATOM 1554 C CA . TRP A 1 209 ? -6.766 6.318 18.520 1.00 97.56 209 TRP A CA 1
ATOM 1555 C C . TRP A 1 209 ? -5.512 6.720 17.744 1.00 97.56 209 TRP A C 1
ATOM 1557 O O . TRP A 1 209 ? -5.176 6.021 16.796 1.00 97.56 209 TRP A O 1
ATOM 1567 N N . GLY A 1 210 ? -4.821 7.789 18.143 1.00 97.00 210 GLY A N 1
ATOM 1568 C CA . GLY A 1 210 ? -3.606 8.283 17.502 1.00 97.00 210 GLY A CA 1
ATOM 1569 C C . GLY A 1 210 ? -2.502 7.233 17.497 1.00 97.00 210 GLY A C 1
ATOM 1570 O O . GLY A 1 210 ? -1.955 6.943 16.435 1.00 97.00 210 GLY A O 1
ATOM 1571 N N . HIS A 1 211 ? -2.262 6.582 18.640 1.00 97.00 211 HIS A N 1
ATOM 1572 C CA . HIS A 1 211 ? -1.298 5.484 18.748 1.00 97.00 211 HIS A CA 1
ATOM 1573 C C . HIS A 1 211 ? -1.673 4.285 17.866 1.00 97.00 211 HIS A C 1
ATOM 1575 O O . HIS A 1 211 ? -0.857 3.812 17.074 1.00 97.00 211 HIS A O 1
ATOM 1581 N N . ILE A 1 212 ? -2.929 3.828 17.935 1.00 96.25 212 ILE A N 1
ATOM 1582 C CA . ILE A 1 212 ? -3.410 2.708 17.110 1.00 96.25 212 ILE A CA 1
ATOM 1583 C C . ILE A 1 212 ? -3.353 3.062 15.614 1.00 96.25 212 ILE A C 1
ATOM 1585 O O . ILE A 1 212 ? -2.976 2.228 14.792 1.00 96.25 212 ILE A O 1
ATOM 1589 N N . ASP A 1 213 ? -3.728 4.286 15.236 1.00 94.94 213 ASP A N 1
ATOM 1590 C CA . ASP A 1 213 ? -3.683 4.771 13.856 1.00 94.94 213 ASP A CA 1
ATOM 1591 C C . ASP A 1 213 ? -2.241 4.849 13.357 1.00 94.94 213 ASP A C 1
ATOM 1593 O O . ASP A 1 213 ? -1.988 4.386 12.250 1.00 94.94 213 ASP A O 1
ATOM 1597 N N . SER A 1 214 ? -1.296 5.350 14.162 1.00 95.00 214 SER A N 1
ATOM 1598 C CA . SER A 1 214 ? 0.122 5.410 13.790 1.00 95.00 214 SER A CA 1
ATOM 1599 C C . SER A 1 214 ? 0.744 4.034 13.578 1.00 95.00 214 SER A C 1
ATOM 1601 O O . SER A 1 214 ? 1.465 3.856 12.602 1.00 95.00 214 SER A O 1
ATOM 1603 N N . THR A 1 215 ? 0.418 3.053 14.422 1.00 94.56 215 THR A N 1
ATOM 1604 C CA . THR A 1 215 ? 0.967 1.693 14.306 1.00 94.56 215 THR A CA 1
ATOM 1605 C C . THR A 1 215 ? 0.445 0.982 13.057 1.00 94.56 215 THR A C 1
ATOM 1607 O O . THR A 1 215 ? 1.199 0.353 12.328 1.00 94.56 215 THR A O 1
ATOM 1610 N N . LEU A 1 216 ? -0.841 1.144 12.753 1.00 91.12 216 LEU A N 1
ATOM 1611 C CA . LEU A 1 216 ? -1.498 0.496 11.613 1.00 91.12 216 LEU A CA 1
ATOM 1612 C C . LEU A 1 216 ? -1.410 1.312 10.300 1.00 91.12 216 LEU A C 1
ATOM 1614 O O . LEU A 1 216 ? -2.006 0.923 9.291 1.00 91.12 216 LEU A O 1
ATOM 1618 N N . ARG A 1 217 ? -0.777 2.494 10.305 1.00 81.19 217 ARG A N 1
ATOM 1619 C CA . ARG A 1 217 ? -0.740 3.425 9.156 1.00 81.19 217 ARG A CA 1
ATOM 1620 C C . ARG A 1 217 ? 0.114 2.936 8.002 1.00 81.19 217 ARG A C 1
ATOM 1622 O O . ARG A 1 217 ? -0.095 3.390 6.877 1.00 81.19 217 ARG A O 1
ATOM 1629 N N . THR A 1 218 ? 1.017 2.000 8.270 1.00 72.56 218 THR A N 1
ATOM 1630 C CA . THR A 1 218 ? 1.865 1.348 7.270 1.00 72.56 218 THR A CA 1
ATOM 1631 C C . THR A 1 218 ? 1.029 0.681 6.176 1.00 72.56 218 THR A C 1
ATOM 1633 O O . THR A 1 218 ? 1.505 0.492 5.061 1.00 72.56 218 THR A O 1
ATOM 1636 N N . VAL A 1 219 ? -0.247 0.381 6.453 1.00 64.06 219 VAL A N 1
ATOM 1637 C CA . VAL A 1 219 ? -1.117 -0.344 5.534 1.00 64.06 219 VAL A CA 1
ATOM 1638 C C . VAL A 1 219 ? -2.441 0.371 5.305 1.00 64.06 219 VAL A C 1
ATOM 1640 O O . VAL A 1 219 ? -3.419 0.229 6.045 1.00 64.06 219 VAL A O 1
ATOM 1643 N N . GLN A 1 220 ? -2.505 1.119 4.206 1.00 63.59 220 GLN A N 1
ATOM 1644 C CA . GLN A 1 220 ? -3.765 1.654 3.708 1.00 63.59 220 GLN A CA 1
ATOM 1645 C C . GLN A 1 220 ? -4.540 0.566 2.957 1.00 63.59 220 GLN A C 1
ATOM 1647 O O . GLN A 1 220 ? -4.334 0.330 1.770 1.00 63.59 220 GLN A O 1
ATOM 1652 N N . GLY A 1 221 ? -5.463 -0.094 3.657 1.00 62.12 221 GLY A N 1
ATOM 1653 C CA . GLY A 1 221 ? -6.456 -0.974 3.042 1.00 62.12 221 GLY A CA 1
ATOM 1654 C C . GLY A 1 221 ? -6.664 -2.277 3.802 1.00 62.12 221 GLY A C 1
ATOM 1655 O O . GLY A 1 221 ? -5.723 -2.940 4.219 1.00 62.12 221 GLY A O 1
ATOM 1656 N N . THR A 1 222 ? -7.924 -2.675 3.964 1.00 60.81 222 THR A N 1
ATOM 1657 C CA . THR A 1 222 ? -8.315 -3.958 4.580 1.00 60.81 222 THR A CA 1
ATOM 1658 C C . THR A 1 222 ? -8.427 -5.076 3.540 1.00 60.81 222 THR A C 1
ATOM 1660 O O . THR A 1 222 ? -9.195 -6.023 3.714 1.00 60.81 222 THR A O 1
ATOM 1663 N N . ASN A 1 223 ? -7.717 -4.944 2.421 1.00 70.88 223 ASN A N 1
ATOM 1664 C CA . ASN A 1 223 ? -7.771 -5.923 1.347 1.00 70.88 223 ASN A CA 1
ATOM 1665 C C . ASN A 1 223 ? -6.788 -7.050 1.638 1.00 70.88 223 ASN A C 1
ATOM 1667 O O . ASN A 1 223 ? -5.688 -6.798 2.107 1.00 70.88 223 ASN A O 1
ATOM 1671 N N . GLN A 1 224 ? -7.142 -8.285 1.279 1.00 71.50 224 GLN A N 1
ATOM 1672 C CA . GLN A 1 224 ? -6.242 -9.444 1.399 1.00 71.50 224 GLN A CA 1
ATOM 1673 C C . GLN A 1 224 ? -4.869 -9.207 0.740 1.00 71.50 224 GLN A C 1
ATOM 1675 O O . GLN A 1 224 ? -3.880 -9.815 1.131 1.00 71.50 224 GLN A O 1
ATOM 1680 N N . PHE A 1 225 ? -4.795 -8.282 -0.220 1.00 78.69 225 PHE A N 1
ATOM 1681 C CA . PHE A 1 225 ? -3.562 -7.886 -0.890 1.00 78.69 225 PHE A CA 1
ATOM 1682 C C . PHE A 1 225 ? -2.551 -7.167 -0.000 1.00 78.69 225 PHE A C 1
ATOM 1684 O O . PHE A 1 225 ? -1.356 -7.240 -0.280 1.00 78.69 225 PHE A O 1
ATOM 1691 N N . THR A 1 226 ? -2.989 -6.491 1.062 1.00 80.56 226 THR A N 1
ATOM 1692 C CA . THR A 1 226 ? -2.060 -5.759 1.925 1.00 80.56 226 THR A CA 1
ATOM 1693 C C . THR A 1 226 ? -1.196 -6.677 2.779 1.00 80.56 226 THR A C 1
ATOM 1695 O O . THR A 1 226 ? -0.073 -6.316 3.119 1.00 80.56 226 THR A O 1
ATOM 1698 N N . PHE A 1 227 ? -1.657 -7.905 3.033 1.00 85.31 227 PHE A N 1
ATOM 1699 C CA . PHE A 1 227 ? -0.841 -8.937 3.667 1.00 85.31 227 PHE A CA 1
ATOM 1700 C C . PHE A 1 227 ? 0.435 -9.236 2.862 1.00 85.31 227 PHE A C 1
ATOM 1702 O O . PHE A 1 227 ? 1.488 -9.446 3.445 1.00 85.31 227 PHE A O 1
ATOM 1709 N N . PHE A 1 228 ? 0.380 -9.197 1.524 1.00 88.56 228 PHE A N 1
ATOM 1710 C CA . PHE A 1 228 ? 1.540 -9.496 0.667 1.00 88.56 228 PHE A CA 1
ATOM 1711 C C . PHE A 1 228 ? 2.538 -8.348 0.524 1.00 88.56 228 PHE A C 1
ATOM 1713 O O . PHE A 1 228 ? 3.595 -8.533 -0.079 1.00 88.56 228 PHE A O 1
ATOM 1720 N N . GLN A 1 229 ? 2.197 -7.164 1.028 1.00 89.31 229 GLN A N 1
ATOM 1721 C CA . GLN A 1 229 ? 3.077 -5.998 0.988 1.00 89.31 229 GLN A CA 1
ATOM 1722 C C . GLN A 1 229 ? 3.983 -5.912 2.218 1.00 89.31 229 GLN A C 1
ATOM 1724 O O . GLN A 1 229 ? 5.011 -5.250 2.140 1.00 89.31 229 GLN A O 1
ATOM 1729 N N . ARG A 1 230 ? 3.613 -6.591 3.311 1.00 90.94 230 ARG A N 1
ATOM 1730 C CA . ARG A 1 230 ? 4.366 -6.639 4.567 1.00 90.94 230 ARG A CA 1
ATOM 1731 C C . ARG A 1 230 ? 5.129 -7.945 4.712 1.00 90.94 230 ARG A C 1
ATOM 1733 O O . ARG A 1 230 ? 4.721 -8.966 4.149 1.00 90.94 230 ARG A O 1
ATOM 1740 N N . SER A 1 231 ? 6.210 -7.921 5.479 1.00 92.75 231 SER A N 1
ATOM 1741 C CA . SER A 1 231 ? 6.868 -9.147 5.925 1.00 92.75 231 SER A CA 1
ATOM 1742 C C . SER A 1 231 ? 6.102 -9.779 7.104 1.00 92.75 231 SER A C 1
ATOM 1744 O O . SER A 1 231 ? 5.423 -9.072 7.856 1.00 92.75 231 SER A O 1
ATOM 1746 N N . PRO A 1 232 ? 6.171 -11.108 7.295 1.00 93.88 232 PRO A N 1
ATOM 1747 C CA . PRO A 1 232 ? 5.630 -11.766 8.484 1.00 93.88 232 PRO A CA 1
ATOM 1748 C C . PRO A 1 232 ? 6.121 -11.146 9.797 1.00 93.88 232 PRO A C 1
ATOM 1750 O O . PRO A 1 232 ? 5.343 -10.976 10.734 1.00 93.88 232 PRO A O 1
ATOM 1753 N N . GLU A 1 233 ? 7.399 -10.777 9.854 1.00 95.00 233 GLU A N 1
ATOM 1754 C CA . GLU A 1 233 ? 8.038 -10.178 11.025 1.00 95.00 233 GLU A CA 1
ATOM 1755 C C . GLU A 1 233 ? 7.444 -8.802 11.342 1.00 95.00 233 GLU A C 1
ATOM 1757 O O . GLU A 1 233 ? 7.152 -8.516 12.503 1.00 95.00 233 GLU A O 1
ATOM 1762 N N . GLU A 1 234 ? 7.190 -7.976 10.320 1.00 94.25 234 GLU A N 1
ATOM 1763 C CA . GLU A 1 234 ? 6.520 -6.680 10.477 1.00 94.25 234 GLU A CA 1
ATOM 1764 C C . GLU A 1 234 ? 5.114 -6.846 11.063 1.00 94.25 234 GLU A C 1
ATOM 1766 O O . GLU A 1 234 ? 4.736 -6.109 11.971 1.00 94.25 234 GLU A O 1
ATOM 1771 N N . ILE A 1 235 ? 4.354 -7.843 10.594 1.00 93.50 235 ILE A N 1
ATOM 1772 C CA . ILE A 1 235 ? 2.996 -8.127 11.087 1.00 93.50 235 ILE A CA 1
ATOM 1773 C C . ILE A 1 235 ? 3.025 -8.523 12.569 1.00 93.50 235 ILE A C 1
ATOM 1775 O O . ILE A 1 235 ? 2.188 -8.068 13.351 1.00 93.50 235 ILE A O 1
ATOM 1779 N N . TRP A 1 236 ? 3.986 -9.352 12.979 1.00 95.62 236 TRP A N 1
ATOM 1780 C CA . TRP A 1 236 ? 4.140 -9.745 14.380 1.00 95.62 236 TRP A CA 1
ATOM 1781 C C . TRP A 1 236 ? 4.625 -8.597 15.269 1.00 95.62 236 TRP A C 1
ATOM 1783 O O . TRP A 1 236 ? 4.119 -8.436 16.381 1.00 95.62 236 TRP A O 1
ATOM 1793 N N . ALA A 1 237 ? 5.554 -7.773 14.784 1.00 95.94 237 ALA A N 1
ATOM 1794 C CA . ALA A 1 237 ? 6.025 -6.593 15.504 1.00 95.94 237 ALA A CA 1
ATOM 1795 C C . ALA A 1 237 ? 4.897 -5.563 15.700 1.00 95.94 237 ALA A C 1
ATOM 1797 O O . ALA A 1 237 ? 4.695 -5.063 16.810 1.00 95.94 237 ALA A O 1
ATOM 1798 N N . GLU A 1 238 ? 4.119 -5.298 14.647 1.00 95.50 238 GLU A N 1
ATOM 1799 C CA . GLU A 1 238 ? 2.930 -4.441 14.682 1.00 95.50 238 GLU A CA 1
ATOM 1800 C C . GLU A 1 238 ? 1.894 -4.983 15.676 1.00 95.50 238 GLU A C 1
ATOM 1802 O O . GLU A 1 238 ? 1.379 -4.241 16.518 1.00 95.50 238 GLU A O 1
ATOM 1807 N N . TRP A 1 239 ? 1.645 -6.298 15.649 1.00 96.56 239 TRP A N 1
ATOM 1808 C CA . TRP A 1 239 ? 0.754 -6.949 16.604 1.00 96.56 239 TRP A CA 1
ATOM 1809 C C . TRP A 1 239 ? 1.224 -6.791 18.050 1.00 96.56 239 TRP A C 1
ATOM 1811 O O . TRP A 1 239 ? 0.413 -6.450 18.910 1.00 96.56 239 TRP A O 1
ATOM 1821 N N . GLY A 1 240 ? 2.515 -6.986 18.328 1.00 97.38 240 GLY A N 1
ATOM 1822 C CA . GLY A 1 240 ? 3.083 -6.813 19.667 1.00 97.38 240 GLY A CA 1
ATOM 1823 C C . GLY A 1 240 ? 2.843 -5.406 20.225 1.00 97.38 240 GLY A C 1
ATOM 1824 O O . GLY A 1 240 ? 2.398 -5.255 21.366 1.00 97.38 240 GLY A O 1
ATOM 1825 N N . GLN A 1 241 ? 3.037 -4.376 19.395 1.00 97.44 241 GLN A N 1
ATOM 1826 C CA . GLN A 1 241 ? 2.751 -2.985 19.761 1.00 97.44 241 GLN A CA 1
ATOM 1827 C C . GLN A 1 241 ? 1.254 -2.759 20.024 1.00 97.44 241 GLN A C 1
ATOM 1829 O O . GLN A 1 241 ? 0.877 -2.203 21.058 1.00 97.44 241 GLN A O 1
ATOM 1834 N N . LEU A 1 242 ? 0.381 -3.234 19.128 1.00 97.31 242 LEU A N 1
ATOM 1835 C CA . LEU A 1 242 ? -1.073 -3.097 19.275 1.00 97.31 242 LEU A CA 1
ATOM 1836 C C . LEU A 1 242 ? -1.612 -3.838 20.496 1.00 97.31 242 LEU A C 1
ATOM 1838 O O . LEU A 1 242 ? -2.493 -3.322 21.183 1.00 97.31 242 LEU A O 1
ATOM 1842 N N . ARG A 1 243 ? -1.084 -5.030 20.781 1.00 97.94 243 ARG A N 1
ATOM 1843 C CA . ARG A 1 243 ? -1.410 -5.822 21.968 1.00 97.94 243 ARG A CA 1
ATOM 1844 C C . ARG A 1 243 ? -1.071 -5.043 23.238 1.00 97.94 243 ARG A C 1
ATOM 1846 O O . ARG A 1 243 ? -1.918 -4.962 24.128 1.00 97.94 243 ARG A O 1
ATOM 1853 N N . GLY A 1 244 ? 0.107 -4.417 23.294 1.00 97.81 244 GLY A N 1
ATOM 1854 C CA . GLY A 1 244 ? 0.520 -3.551 24.402 1.00 97.81 244 GLY A CA 1
ATOM 1855 C C . GLY A 1 244 ? -0.388 -2.329 24.582 1.00 97.81 244 GLY A C 1
ATOM 1856 O O . GLY A 1 244 ? -0.890 -2.089 25.681 1.00 97.81 244 GLY A O 1
ATOM 1857 N N . LEU A 1 245 ? -0.679 -1.602 23.498 1.00 97.75 245 LEU A N 1
ATOM 1858 C CA . LEU A 1 245 ? -1.588 -0.445 23.517 1.00 97.75 245 LEU A CA 1
ATOM 1859 C C . LEU A 1 245 ? -3.003 -0.832 23.965 1.00 97.75 245 LEU A C 1
ATOM 1861 O O . LEU A 1 245 ? -3.621 -0.144 24.777 1.00 97.75 245 LEU A O 1
ATOM 1865 N N . TYR A 1 246 ? -3.511 -1.960 23.467 1.00 97.94 246 TYR A N 1
ATOM 1866 C CA . TYR A 1 246 ? -4.820 -2.482 23.839 1.00 97.94 246 TYR A CA 1
ATOM 1867 C C . TYR A 1 246 ? -4.889 -2.869 25.318 1.00 97.94 246 TYR A C 1
ATOM 1869 O O . TYR A 1 246 ? -5.872 -2.549 25.991 1.00 97.94 246 TYR A O 1
ATOM 1877 N N . ALA A 1 247 ? -3.848 -3.533 25.828 1.00 98.00 247 ALA A N 1
ATOM 1878 C CA . ALA A 1 247 ? -3.746 -3.901 27.233 1.00 98.00 247 ALA A CA 1
ATOM 1879 C C . ALA A 1 247 ? -3.666 -2.669 28.143 1.00 98.00 247 ALA A C 1
ATOM 1881 O O . ALA A 1 247 ? -4.392 -2.607 29.133 1.00 98.00 247 ALA A O 1
ATOM 1882 N N . SER A 1 248 ? -2.875 -1.660 27.767 1.00 97.50 248 SER A N 1
ATOM 1883 C CA . SER A 1 248 ? -2.761 -0.397 28.507 1.00 97.50 248 SER A CA 1
ATOM 1884 C C . SER A 1 248 ? -4.097 0.355 28.569 1.00 97.50 248 SER A C 1
ATOM 1886 O O . SER A 1 248 ? -4.580 0.683 29.654 1.00 97.50 248 SER A O 1
ATOM 1888 N N . ALA A 1 249 ? -4.786 0.512 27.431 1.00 97.12 249 ALA A N 1
ATOM 1889 C CA . ALA A 1 249 ? -6.113 1.133 27.386 1.00 97.12 249 ALA A CA 1
ATOM 1890 C C . ALA A 1 249 ? -7.165 0.351 28.199 1.00 97.12 249 ALA A C 1
ATOM 1892 O O . ALA A 1 249 ? -8.096 0.929 28.761 1.00 97.12 249 ALA A O 1
ATOM 1893 N N . ALA A 1 250 ? -7.040 -0.977 28.266 1.00 97.25 250 ALA A N 1
ATOM 1894 C CA . ALA A 1 250 ? -7.918 -1.813 29.072 1.00 97.25 250 ALA A CA 1
ATOM 1895 C C . ALA A 1 250 ? -7.634 -1.720 30.577 1.00 97.25 250 ALA A C 1
ATOM 1897 O O . ALA A 1 250 ? -8.588 -1.658 31.357 1.00 97.25 250 ALA A O 1
ATOM 1898 N N . ALA A 1 251 ? -6.362 -1.662 30.970 1.00 96.94 251 ALA A N 1
ATOM 1899 C CA . ALA A 1 251 ? -5.941 -1.460 32.352 1.00 96.94 251 ALA A CA 1
ATOM 1900 C C . ALA A 1 251 ? -6.379 -0.082 32.872 1.00 96.94 251 ALA A C 1
ATOM 1902 O O . ALA A 1 251 ? -6.934 0.008 33.964 1.00 96.94 251 ALA A O 1
ATOM 1903 N N . ALA A 1 252 ? -6.252 0.971 32.055 1.00 96.25 252 ALA A N 1
ATOM 1904 C CA . ALA A 1 252 ? -6.749 2.313 32.378 1.00 96.25 252 ALA A CA 1
ATOM 1905 C C . ALA A 1 252 ? -8.272 2.348 32.625 1.00 96.25 252 ALA A C 1
ATOM 1907 O O . ALA A 1 252 ? -8.767 3.176 33.384 1.00 96.25 252 ALA A O 1
ATOM 1908 N N . ALA A 1 253 ? -9.024 1.420 32.025 1.00 96.19 253 ALA A N 1
ATOM 1909 C CA . ALA A 1 253 ? -10.457 1.245 32.262 1.00 96.19 253 ALA A CA 1
ATOM 1910 C C . ALA A 1 253 ? -10.785 0.294 33.434 1.00 96.19 253 ALA A C 1
ATOM 1912 O O . ALA A 1 253 ? -11.943 -0.101 33.587 1.00 96.19 253 ALA A O 1
ATOM 1913 N N . GLY A 1 254 ? -9.787 -0.118 34.223 1.00 97.06 254 GLY A N 1
ATOM 1914 C CA . GLY A 1 254 ? -9.950 -0.985 35.392 1.00 97.06 254 GLY A CA 1
ATOM 1915 C C . GLY A 1 254 ? -10.191 -2.461 35.072 1.00 97.06 254 GLY A C 1
ATOM 1916 O O . GLY A 1 254 ? -10.731 -3.183 35.909 1.00 97.06 254 GLY A O 1
ATOM 1917 N N . ARG A 1 255 ? -9.851 -2.934 33.865 1.00 97.06 255 ARG A N 1
ATOM 1918 C CA . ARG A 1 255 ? -9.941 -4.368 33.551 1.00 97.06 255 ARG A CA 1
ATOM 1919 C C . ARG A 1 255 ? -8.745 -5.125 34.109 1.00 97.06 255 ARG A C 1
ATOM 1921 O O . ARG A 1 255 ? -7.621 -4.636 34.056 1.00 97.06 255 ARG A O 1
ATOM 1928 N N . ASP A 1 256 ? -8.996 -6.354 34.552 1.00 97.81 256 ASP A N 1
ATOM 1929 C CA . ASP A 1 256 ? -7.940 -7.279 34.946 1.00 97.81 256 ASP A CA 1
ATOM 1930 C C . ASP A 1 256 ? -7.053 -7.633 33.739 1.00 97.81 256 ASP A C 1
ATOM 1932 O O . ASP A 1 256 ? -7.519 -8.168 32.724 1.00 97.81 256 ASP A O 1
ATOM 1936 N N . GLY A 1 257 ? -5.763 -7.315 33.859 1.00 96.25 257 GLY A N 1
ATOM 1937 C CA . GLY A 1 257 ? -4.760 -7.577 32.836 1.00 96.25 257 GLY A CA 1
ATOM 1938 C C . GLY A 1 257 ? -4.555 -9.069 32.575 1.00 96.25 257 GLY A C 1
ATOM 1939 O O . GLY A 1 257 ? -4.352 -9.447 31.422 1.00 96.25 257 GLY A O 1
ATOM 1940 N N . ALA A 1 258 ? -4.679 -9.926 33.597 1.00 97.44 258 ALA A N 1
ATOM 1941 C CA . ALA A 1 258 ? -4.473 -11.367 33.450 1.00 97.44 258 ALA A CA 1
ATOM 1942 C C . ALA A 1 258 ? -5.584 -12.009 32.605 1.00 97.44 258 ALA A C 1
ATOM 1944 O O . ALA A 1 258 ? -5.310 -12.708 31.627 1.00 97.44 258 ALA A O 1
ATOM 1945 N N . GLN A 1 259 ? -6.846 -11.696 32.915 1.00 97.44 259 GLN A N 1
ATOM 1946 C CA . GLN A 1 259 ? -7.993 -12.130 32.109 1.00 97.44 259 GLN A CA 1
ATOM 1947 C C . GLN A 1 259 ? -7.924 -11.609 30.673 1.00 97.44 259 GLN A C 1
ATOM 1949 O O . GLN A 1 259 ? -8.294 -12.310 29.727 1.00 97.44 259 GLN A O 1
ATOM 1954 N N . LEU A 1 260 ? -7.462 -10.370 30.492 1.00 97.31 260 LEU A N 1
ATOM 1955 C CA . LEU A 1 260 ? -7.311 -9.794 29.165 1.00 97.31 260 LEU A CA 1
ATOM 1956 C C . LEU A 1 260 ? -6.222 -10.499 28.355 1.00 97.31 260 LEU A C 1
ATOM 1958 O O . LEU A 1 260 ? -6.467 -10.810 27.191 1.00 97.31 260 LEU A O 1
ATOM 1962 N N . ALA A 1 261 ? -5.060 -10.759 28.956 1.00 97.56 261 ALA A N 1
ATOM 1963 C CA . ALA A 1 261 ? -3.962 -11.472 28.315 1.00 97.56 261 ALA A CA 1
ATOM 1964 C C . ALA A 1 261 ? -4.407 -12.873 27.879 1.00 97.56 261 ALA A C 1
ATOM 1966 O O . ALA A 1 261 ? -4.353 -13.169 26.689 1.00 97.56 261 ALA A O 1
ATOM 1967 N N . ALA A 1 262 ? -5.006 -13.652 28.787 1.00 98.00 262 ALA A N 1
ATOM 1968 C CA . ALA A 1 262 ? -5.533 -14.981 28.474 1.00 98.00 262 ALA A CA 1
ATOM 1969 C C . ALA A 1 262 ? -6.567 -14.951 27.332 1.00 98.00 262 ALA A C 1
ATOM 1971 O O . ALA A 1 262 ? -6.587 -15.819 26.460 1.00 98.00 262 ALA A O 1
ATOM 1972 N N . LYS A 1 263 ? -7.417 -13.916 27.290 1.00 97.81 263 LYS A N 1
ATOM 1973 C CA . LYS A 1 263 ? -8.377 -13.716 26.197 1.00 97.81 263 LYS A CA 1
ATOM 1974 C C . LYS A 1 263 ? -7.699 -13.405 24.859 1.00 97.81 263 LYS A C 1
ATOM 1976 O O . LYS A 1 263 ? -8.241 -13.787 23.821 1.00 97.81 263 LYS A O 1
ATOM 1981 N N . LEU A 1 264 ? -6.598 -12.656 24.860 1.00 97.62 264 LEU A N 1
ATOM 1982 C CA . LEU A 1 264 ? -5.827 -12.355 23.652 1.00 97.62 264 LEU A CA 1
ATOM 1983 C C . LEU A 1 264 ? -5.051 -13.588 23.183 1.00 97.62 264 LEU A C 1
ATOM 1985 O O . LEU A 1 264 ? -5.110 -13.902 22.002 1.00 97.62 264 LEU A O 1
ATOM 1989 N N . ASP A 1 265 ? -4.456 -14.356 24.091 1.00 98.25 265 ASP A N 1
ATOM 1990 C CA . ASP A 1 265 ? -3.765 -15.604 23.748 1.00 98.25 265 ASP A CA 1
ATOM 1991 C C . ASP A 1 265 ? -4.733 -16.634 23.149 1.00 98.25 265 ASP A C 1
ATOM 1993 O O . ASP A 1 265 ? -4.465 -17.219 22.100 1.00 98.25 265 ASP A O 1
ATOM 1997 N N . ALA A 1 266 ? -5.926 -16.785 23.738 1.00 97.88 266 ALA A N 1
ATOM 1998 C CA . ALA A 1 266 ? -6.971 -17.649 23.190 1.00 97.88 266 ALA A CA 1
ATOM 1999 C C . ALA A 1 266 ? -7.391 -17.233 21.770 1.00 97.88 266 ALA A C 1
ATOM 2001 O O . ALA A 1 266 ? -7.800 -18.065 20.960 1.00 97.88 266 ALA A O 1
ATOM 2002 N N . LEU A 1 267 ? -7.302 -15.939 21.454 1.00 97.50 267 LEU A N 1
ATOM 2003 C CA . LEU A 1 267 ? -7.614 -15.457 20.120 1.00 97.50 267 LEU A CA 1
ATOM 2004 C C . LEU A 1 267 ? -6.538 -15.695 19.097 1.00 97.50 267 LEU A C 1
ATOM 2006 O O . LEU A 1 267 ? -6.856 -16.043 17.963 1.00 97.50 267 LEU A O 1
ATOM 2010 N N . GLU A 1 268 ? -5.302 -15.435 19.492 1.00 97.31 268 GLU A N 1
ATOM 2011 C CA . GLU A 1 268 ? -4.136 -15.702 18.672 1.00 97.31 268 GLU A CA 1
ATOM 2012 C C . GLU A 1 268 ? -4.102 -17.195 18.338 1.00 97.31 268 GLU A C 1
ATOM 2014 O O . GLU A 1 268 ? -4.029 -17.554 17.165 1.00 97.31 268 GLU A O 1
ATOM 2019 N N . GLY A 1 269 ? -4.326 -18.060 19.335 1.00 97.69 269 GLY A N 1
ATOM 2020 C CA . GLY A 1 269 ? -4.458 -19.503 19.141 1.00 97.69 269 GLY A CA 1
ATOM 2021 C C . GLY A 1 269 ? -5.582 -19.879 18.170 1.00 97.69 269 GLY A C 1
ATOM 2022 O O . GLY A 1 269 ? -5.366 -20.661 17.247 1.00 97.69 269 GLY A O 1
ATOM 2023 N N . ALA A 1 270 ? -6.768 -19.274 18.303 1.00 97.25 270 ALA A N 1
ATOM 2024 C CA . ALA A 1 270 ? -7.888 -19.531 17.391 1.00 97.25 270 ALA A CA 1
ATOM 2025 C C . ALA A 1 270 ? -7.637 -19.038 15.951 1.00 97.25 270 ALA A C 1
ATOM 2027 O O . ALA A 1 270 ? -8.178 -19.599 14.997 1.00 97.25 270 ALA A O 1
ATOM 2028 N N . ALA A 1 271 ? -6.841 -17.982 15.776 1.00 95.69 271 ALA A N 1
ATOM 2029 C CA . ALA A 1 271 ? -6.492 -17.428 14.470 1.00 95.69 271 ALA A CA 1
ATOM 2030 C C . ALA A 1 271 ? -5.234 -18.066 13.853 1.00 95.69 271 ALA A C 1
ATOM 2032 O O . ALA A 1 271 ? -4.984 -17.862 12.663 1.00 95.69 271 ALA A O 1
ATOM 2033 N N . HIS A 1 272 ? -4.478 -18.853 14.623 1.00 95.31 272 HIS A N 1
ATOM 2034 C CA . HIS A 1 272 ? -3.169 -19.377 14.244 1.00 95.31 272 HIS A CA 1
ATOM 2035 C C . HIS A 1 272 ? -3.197 -20.156 12.923 1.00 95.31 272 HIS A C 1
ATOM 2037 O O . HIS A 1 272 ? -2.477 -19.802 11.995 1.00 95.31 272 HIS A O 1
ATOM 2043 N N . ALA A 1 273 ? -4.110 -21.121 12.765 1.00 96.25 273 ALA A N 1
ATOM 2044 C CA . ALA A 1 273 ? -4.222 -21.908 11.529 1.00 96.25 273 ALA A CA 1
ATOM 2045 C C . ALA A 1 273 ? -4.483 -21.040 10.282 1.00 96.25 273 ALA A C 1
ATOM 2047 O O . ALA A 1 273 ? -3.964 -21.300 9.195 1.00 96.25 273 ALA A O 1
ATOM 2048 N N . ARG A 1 274 ? -5.272 -19.967 10.430 1.00 94.00 274 ARG A N 1
ATOM 2049 C CA . ARG A 1 274 ? -5.511 -19.012 9.342 1.00 94.00 274 ARG A CA 1
ATOM 2050 C C . ARG A 1 274 ? -4.254 -18.202 9.033 1.00 94.00 274 ARG A C 1
ATOM 2052 O O . ARG A 1 274 ? -3.996 -17.934 7.860 1.00 94.00 274 ARG A O 1
ATOM 2059 N N . LEU A 1 275 ? -3.516 -17.783 10.058 1.00 93.06 275 LEU A N 1
ATOM 2060 C CA . LEU A 1 275 ? -2.277 -17.034 9.888 1.00 93.06 275 LEU A CA 1
ATOM 2061 C C . LEU A 1 275 ? -1.217 -17.885 9.180 1.00 93.06 275 LEU A C 1
ATOM 2063 O O . LEU A 1 275 ? -0.659 -17.419 8.195 1.00 93.06 275 LEU A O 1
ATOM 2067 N N . GLU A 1 276 ? -1.042 -19.147 9.575 1.00 96.06 276 GLU A N 1
ATOM 2068 C CA . GLU A 1 276 ? -0.180 -20.120 8.885 1.00 96.06 276 GLU A CA 1
ATOM 2069 C C . GLU A 1 276 ? -0.551 -20.266 7.401 1.00 96.06 276 GLU A C 1
ATOM 2071 O O . GLU A 1 276 ? 0.306 -20.208 6.518 1.00 96.06 276 GLU A O 1
ATOM 2076 N N . GLY A 1 277 ? -1.849 -20.350 7.088 1.00 95.25 277 GLY A N 1
ATOM 2077 C CA . GLY A 1 277 ? -2.320 -20.372 5.701 1.00 95.25 277 GLY A CA 1
ATOM 2078 C C . GLY A 1 277 ? -1.955 -19.107 4.910 1.00 95.25 277 GLY A C 1
ATOM 2079 O O . GLY A 1 277 ? -1.573 -19.190 3.738 1.00 95.25 277 GLY A O 1
ATOM 2080 N N . LEU A 1 278 ? -2.037 -17.931 5.543 1.00 92.31 278 LEU A N 1
ATOM 2081 C CA . LEU A 1 278 ? -1.615 -16.666 4.937 1.00 92.31 278 LEU A CA 1
ATOM 2082 C C . LEU A 1 278 ? -0.093 -16.613 4.742 1.00 92.31 278 LEU A C 1
ATOM 2084 O O . LEU A 1 278 ? 0.356 -16.191 3.676 1.00 92.31 278 LEU A O 1
ATOM 2088 N N . LEU A 1 279 ? 0.693 -17.096 5.707 1.00 94.31 279 LEU A N 1
ATOM 2089 C CA . LEU A 1 279 ? 2.153 -17.192 5.615 1.00 94.31 279 LEU A CA 1
ATOM 2090 C C . LEU A 1 279 ? 2.586 -18.121 4.477 1.00 94.31 279 LEU A C 1
ATOM 2092 O O . LEU A 1 279 ? 3.404 -17.739 3.639 1.00 94.31 279 LEU A O 1
ATOM 2096 N N . ALA A 1 280 ? 1.971 -19.298 4.359 1.00 96.00 280 ALA A N 1
ATOM 2097 C CA . ALA A 1 280 ? 2.222 -20.217 3.252 1.00 96.00 280 ALA A CA 1
ATOM 2098 C C . ALA A 1 280 ? 1.873 -19.592 1.887 1.00 96.00 280 ALA A C 1
ATOM 2100 O O . ALA A 1 280 ? 2.566 -19.805 0.889 1.00 96.00 280 ALA A O 1
ATOM 2101 N N . LEU A 1 281 ? 0.795 -18.806 1.812 1.00 94.44 281 LEU A N 1
ATOM 2102 C CA . LEU A 1 281 ? 0.427 -18.075 0.598 1.00 94.44 281 LEU A CA 1
ATOM 2103 C C . LEU A 1 281 ? 1.415 -16.940 0.283 1.00 94.44 281 LEU A C 1
ATOM 2105 O O . LEU A 1 281 ? 1.756 -16.735 -0.881 1.00 94.44 281 LEU A O 1
ATOM 2109 N N . TRP A 1 282 ? 1.909 -16.235 1.300 1.00 94.88 282 TRP A N 1
ATOM 2110 C CA . TRP A 1 282 ? 2.935 -15.205 1.148 1.00 94.88 282 TRP A CA 1
ATOM 2111 C C . TRP A 1 282 ? 4.249 -15.791 0.636 1.00 94.88 282 TRP A C 1
ATOM 2113 O O . TRP A 1 282 ? 4.764 -15.302 -0.367 1.00 94.88 282 TRP A O 1
ATOM 2123 N N . ASN A 1 283 ? 4.714 -16.901 1.217 1.00 96.19 283 ASN A N 1
ATOM 2124 C CA . ASN A 1 283 ? 5.915 -17.611 0.768 1.00 96.19 283 ASN A CA 1
ATOM 2125 C C . ASN A 1 283 ? 5.806 -18.025 -0.705 1.00 96.19 283 ASN A C 1
ATOM 2127 O O . ASN A 1 283 ? 6.705 -17.745 -1.498 1.00 96.19 283 ASN A O 1
ATOM 2131 N N . ARG A 1 284 ? 4.671 -18.615 -1.110 1.00 96.25 284 ARG A N 1
ATOM 2132 C CA . ARG A 1 284 ? 4.411 -18.963 -2.519 1.00 96.25 284 ARG A CA 1
ATOM 2133 C C . ARG A 1 284 ? 4.467 -17.744 -3.437 1.00 96.25 284 ARG A C 1
ATOM 2135 O O . ARG A 1 284 ? 5.091 -17.799 -4.495 1.00 96.25 284 ARG A O 1
ATOM 2142 N N . ASN A 1 285 ? 3.855 -16.633 -3.030 1.00 95.38 285 ASN A N 1
ATOM 2143 C CA . ASN A 1 285 ? 3.874 -15.398 -3.810 1.00 95.38 285 ASN A CA 1
ATOM 2144 C C . ASN A 1 285 ? 5.278 -14.789 -3.924 1.00 95.38 285 ASN A C 1
ATOM 2146 O O . ASN A 1 285 ? 5.627 -14.289 -4.997 1.00 95.38 285 ASN A O 1
ATOM 2150 N N . GLN A 1 286 ? 6.089 -14.845 -2.864 1.00 94.31 286 GLN A N 1
ATOM 2151 C CA . GLN A 1 286 ? 7.477 -14.379 -2.902 1.00 94.31 286 GLN A CA 1
ATOM 2152 C C . GLN A 1 286 ? 8.334 -15.248 -3.819 1.00 94.31 286 GLN A C 1
ATOM 2154 O O . GLN A 1 286 ? 9.001 -14.704 -4.697 1.00 94.31 286 GLN A O 1
ATOM 2159 N N . MET A 1 287 ? 8.242 -16.578 -3.707 1.00 96.56 287 MET A N 1
ATOM 2160 C CA . MET A 1 287 ? 8.944 -17.496 -4.611 1.00 96.56 287 MET A CA 1
ATOM 2161 C C . MET A 1 287 ? 8.572 -17.234 -6.073 1.00 96.56 287 MET A C 1
ATOM 2163 O O . MET A 1 287 ? 9.452 -17.027 -6.902 1.00 96.56 287 MET A O 1
ATOM 2167 N N . ALA A 1 288 ? 7.278 -17.110 -6.385 1.00 96.06 288 ALA A N 1
ATOM 2168 C CA . ALA A 1 288 ? 6.821 -16.810 -7.742 1.00 96.06 288 ALA A CA 1
ATOM 2169 C C . ALA A 1 288 ? 7.259 -15.416 -8.236 1.00 96.06 288 ALA A C 1
ATOM 2171 O O . ALA A 1 288 ? 7.408 -15.173 -9.437 1.00 96.06 288 ALA A O 1
ATOM 2172 N N . ARG A 1 289 ? 7.414 -14.433 -7.341 1.00 95.75 289 ARG A N 1
ATOM 2173 C CA . ARG A 1 289 ? 7.952 -13.109 -7.692 1.00 95.75 289 ARG A CA 1
ATOM 2174 C C . ARG A 1 289 ? 9.445 -13.193 -8.003 1.00 95.75 289 ARG A C 1
ATOM 2176 O O . ARG A 1 289 ? 9.884 -12.575 -8.972 1.00 95.75 289 ARG A O 1
ATOM 2183 N N . GLU A 1 290 ? 10.190 -13.952 -7.213 1.00 97.62 290 GLU A N 1
ATOM 2184 C CA . GLU A 1 290 ? 11.624 -14.146 -7.389 1.00 97.62 290 GLU A CA 1
ATOM 2185 C C . GLU A 1 290 ? 11.934 -14.954 -8.653 1.00 97.62 290 GLU A C 1
ATOM 2187 O O . GLU A 1 290 ? 12.736 -14.521 -9.474 1.00 97.62 290 GLU A O 1
ATOM 2192 N N . GLU A 1 291 ? 11.198 -16.033 -8.908 1.00 98.19 291 GLU A N 1
ATOM 2193 C CA . GLU A 1 291 ? 11.288 -16.815 -10.145 1.00 98.19 291 GLU A CA 1
ATOM 2194 C C . GLU A 1 291 ? 11.033 -15.941 -11.386 1.00 98.19 291 GLU A C 1
ATOM 2196 O O . GLU A 1 291 ? 11.798 -15.962 -12.353 1.00 98.19 291 GLU A O 1
ATOM 2201 N N . ARG A 1 292 ? 10.017 -15.065 -11.342 1.00 98.38 292 ARG A N 1
ATOM 2202 C CA . ARG A 1 292 ? 9.767 -14.086 -12.417 1.00 98.38 292 ARG A CA 1
ATOM 2203 C C . ARG A 1 292 ? 10.935 -13.119 -12.618 1.00 98.38 292 ARG A C 1
ATOM 2205 O O . ARG A 1 292 ? 11.259 -12.805 -13.766 1.00 98.38 292 ARG A O 1
ATOM 2212 N N . ARG A 1 293 ? 11.577 -12.648 -11.543 1.00 97.94 293 ARG A N 1
ATOM 2213 C CA . ARG A 1 293 ? 12.777 -11.794 -11.631 1.00 97.94 293 ARG A CA 1
ATOM 2214 C C . ARG A 1 293 ? 13.956 -12.551 -12.230 1.00 97.94 293 ARG A C 1
ATOM 2216 O O . ARG A 1 293 ? 14.600 -12.026 -13.136 1.00 97.94 293 ARG A O 1
ATOM 2223 N N . GLN A 1 294 ? 14.197 -13.782 -11.788 1.00 98.06 294 GLN A N 1
ATOM 2224 C CA . GLN A 1 294 ? 15.262 -14.638 -12.308 1.00 98.06 294 GLN A CA 1
ATOM 2225 C C . GLN A 1 294 ? 15.065 -14.919 -13.799 1.00 98.06 294 GLN A C 1
ATOM 2227 O O . GLN A 1 294 ? 15.984 -14.719 -14.593 1.00 98.06 294 GLN A O 1
ATOM 2232 N N . HIS A 1 295 ? 13.851 -15.275 -14.224 1.00 98.06 295 HIS A N 1
ATOM 2233 C CA . HIS A 1 295 ? 13.539 -15.442 -15.642 1.00 98.06 295 HIS A CA 1
ATOM 2234 C C . HIS A 1 295 ? 13.709 -14.148 -16.441 1.00 98.06 295 HIS A C 1
ATOM 2236 O O . HIS A 1 295 ? 14.239 -14.181 -17.554 1.00 98.06 295 HIS A O 1
ATOM 2242 N N . ALA A 1 296 ? 13.295 -12.998 -15.904 1.00 98.25 296 ALA A N 1
ATOM 2243 C CA . ALA A 1 296 ? 13.512 -11.711 -16.560 1.00 98.25 296 ALA A CA 1
ATOM 2244 C C . ALA A 1 296 ? 15.012 -11.409 -16.734 1.00 98.25 296 ALA A C 1
ATOM 2246 O O . ALA A 1 296 ? 15.434 -11.043 -17.834 1.00 98.25 296 ALA A O 1
ATOM 2247 N N . ALA A 1 297 ? 15.822 -11.641 -15.700 1.00 98.19 297 ALA A N 1
ATOM 2248 C CA . ALA A 1 297 ? 17.273 -11.480 -15.748 1.00 98.19 297 ALA A CA 1
ATOM 2249 C C . ALA A 1 297 ? 17.921 -12.426 -16.775 1.00 98.19 297 ALA A C 1
ATOM 2251 O O . ALA A 1 297 ? 18.689 -11.981 -17.628 1.00 98.19 297 ALA A O 1
ATOM 2252 N N . GLN A 1 298 ? 17.536 -13.706 -16.786 1.00 98.31 298 GLN A N 1
ATOM 2253 C CA . GLN A 1 298 ? 18.005 -14.682 -17.777 1.00 98.31 298 GLN A CA 1
ATOM 2254 C C . GLN A 1 298 ? 17.644 -14.266 -19.210 1.00 98.31 298 GLN A C 1
ATOM 2256 O O . GLN A 1 298 ? 18.457 -14.395 -20.128 1.00 98.31 298 GLN A O 1
ATOM 2261 N N . ARG A 1 299 ? 16.433 -13.737 -19.433 1.00 98.56 299 ARG A N 1
ATOM 2262 C CA . ARG A 1 299 ? 16.017 -13.222 -20.748 1.00 98.56 299 ARG A CA 1
ATOM 2263 C C . ARG A 1 299 ? 16.866 -12.030 -21.185 1.00 98.56 299 ARG A C 1
ATOM 2265 O O . ARG A 1 299 ? 17.253 -11.969 -22.353 1.00 98.56 299 ARG A O 1
ATOM 2272 N N . LEU A 1 300 ? 17.176 -11.110 -20.271 1.00 98.12 300 LEU A N 1
ATOM 2273 C CA . LEU A 1 300 ? 18.065 -9.979 -20.545 1.00 98.12 300 LEU A CA 1
ATOM 2274 C C . LEU A 1 300 ? 19.486 -10.448 -20.875 1.00 98.12 300 LEU A C 1
ATOM 2276 O O . LEU A 1 300 ? 20.049 -9.997 -21.870 1.00 98.12 300 LEU A O 1
ATOM 2280 N N . GLN A 1 301 ? 20.025 -11.413 -20.128 1.00 98.25 301 GLN A N 1
ATOM 2281 C CA . GLN A 1 301 ? 21.341 -11.995 -20.395 1.00 98.25 301 GLN A CA 1
ATOM 2282 C C . GLN A 1 301 ? 21.400 -12.670 -21.772 1.00 98.25 301 GLN A C 1
ATOM 2284 O O . GLN A 1 301 ? 22.316 -12.411 -22.551 1.00 98.25 301 GLN A O 1
ATOM 2289 N N . ARG A 1 302 ? 20.392 -13.477 -22.130 1.00 98.50 302 ARG A N 1
ATOM 2290 C CA . ARG A 1 302 ? 20.296 -14.084 -23.471 1.00 98.50 302 ARG A CA 1
ATOM 2291 C C . ARG A 1 302 ? 20.237 -13.022 -24.566 1.00 98.50 302 ARG A C 1
ATOM 2293 O O . ARG A 1 302 ? 20.887 -13.158 -25.600 1.00 98.50 302 ARG A O 1
ATOM 2300 N N . ARG A 1 303 ? 19.479 -11.942 -24.347 1.00 98.56 303 ARG A N 1
ATOM 2301 C CA . ARG A 1 303 ? 19.411 -10.815 -25.287 1.00 98.56 303 ARG A CA 1
ATOM 2302 C C . ARG A 1 303 ? 20.772 -10.135 -25.442 1.00 98.56 303 ARG A C 1
ATOM 2304 O O . ARG A 1 303 ? 21.151 -9.841 -26.572 1.00 98.56 303 ARG A O 1
ATOM 2311 N N . HIS A 1 304 ? 21.505 -9.932 -24.349 1.00 98.12 304 HIS A N 1
ATOM 2312 C CA . HIS A 1 304 ? 22.858 -9.377 -24.372 1.00 98.12 304 HIS A CA 1
ATOM 2313 C C . HIS A 1 304 ? 23.809 -10.251 -25.193 1.00 98.12 304 HIS A C 1
ATOM 2315 O O . HIS A 1 304 ? 24.393 -9.773 -26.160 1.00 98.12 304 HIS A O 1
ATOM 2321 N N . GLN A 1 305 ? 23.851 -11.555 -24.909 1.00 98.31 305 GLN A N 1
ATOM 2322 C CA . GLN A 1 305 ? 24.674 -12.518 -25.648 1.00 98.31 305 GLN A CA 1
ATOM 2323 C C . GLN A 1 305 ? 24.358 -12.525 -27.150 1.00 98.31 305 GLN A C 1
ATOM 2325 O O . GLN A 1 305 ? 25.255 -12.617 -27.985 1.00 98.31 305 GLN A O 1
ATOM 2330 N N . LEU A 1 306 ? 23.080 -12.411 -27.527 1.00 98.50 306 LEU A N 1
ATOM 2331 C CA . LEU A 1 306 ? 22.686 -12.313 -28.935 1.00 98.50 306 LEU A CA 1
ATOM 2332 C C . LEU A 1 306 ? 23.177 -11.015 -29.586 1.00 98.50 306 LEU A C 1
ATOM 2334 O O . LEU A 1 306 ? 23.595 -11.040 -30.744 1.00 98.50 306 LEU A O 1
ATOM 2338 N N . LEU A 1 307 ? 23.127 -9.890 -28.872 1.00 98.38 307 LEU A N 1
ATOM 2339 C CA . LEU A 1 307 ? 23.650 -8.615 -29.364 1.00 98.38 307 LEU A CA 1
ATOM 2340 C C . LEU A 1 307 ? 25.175 -8.649 -29.501 1.00 98.38 307 LEU A C 1
ATOM 2342 O O . LEU A 1 307 ? 25.686 -8.194 -30.521 1.00 98.38 307 LEU A O 1
ATOM 2346 N N . GLU A 1 308 ? 25.886 -9.250 -28.549 1.00 97.88 308 GLU A N 1
ATOM 2347 C CA . GLU A 1 308 ? 27.337 -9.458 -28.620 1.00 97.88 308 GLU A CA 1
ATOM 2348 C C . GLU A 1 308 ? 27.723 -10.347 -29.797 1.00 97.88 308 GLU A C 1
ATOM 2350 O O . GLU A 1 308 ? 28.577 -9.972 -30.595 1.00 97.88 308 GLU A O 1
ATOM 2355 N N . ARG A 1 309 ? 27.036 -11.480 -29.990 1.00 98.31 309 ARG A N 1
ATOM 2356 C CA . ARG A 1 309 ? 27.248 -12.347 -31.162 1.00 98.31 309 ARG A CA 1
ATOM 2357 C C . ARG A 1 309 ? 27.025 -11.597 -32.470 1.00 98.31 309 ARG A C 1
ATOM 2359 O O . ARG A 1 309 ? 27.814 -11.730 -33.399 1.00 98.31 309 ARG A O 1
ATOM 2366 N N . ARG A 1 310 ? 25.967 -10.783 -32.548 1.00 98.31 310 ARG A N 1
ATOM 2367 C CA . ARG A 1 310 ? 25.696 -9.937 -33.722 1.00 98.31 310 ARG A CA 1
ATOM 2368 C C . ARG A 1 310 ? 26.772 -8.876 -33.924 1.00 98.31 310 ARG A C 1
ATOM 2370 O O . ARG A 1 310 ? 27.093 -8.570 -35.068 1.00 98.31 310 ARG A O 1
ATOM 2377 N N . ARG A 1 311 ? 27.304 -8.304 -32.846 1.00 98.19 311 ARG A N 1
ATOM 2378 C CA . ARG A 1 311 ? 28.399 -7.336 -32.897 1.00 98.19 311 ARG A CA 1
ATOM 2379 C C . ARG A 1 311 ? 29.680 -7.989 -33.415 1.00 98.19 311 ARG A C 1
ATOM 2381 O O . ARG A 1 311 ? 30.213 -7.492 -34.398 1.00 98.19 311 ARG A O 1
ATOM 2388 N N . MET A 1 31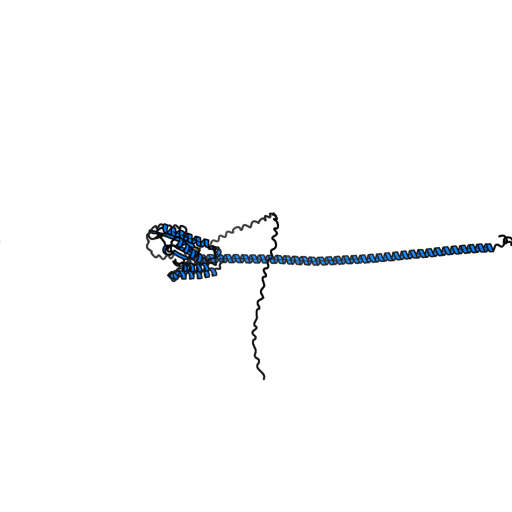2 ? 30.095 -9.118 -32.840 1.00 97.50 312 MET A N 1
ATOM 2389 C CA . MET A 1 312 ? 31.272 -9.869 -33.295 1.00 97.50 312 MET A CA 1
ATOM 2390 C C . MET A 1 312 ? 31.137 -10.273 -34.765 1.00 97.50 312 MET A C 1
ATOM 2392 O O . MET A 1 312 ? 32.005 -9.960 -35.565 1.00 97.50 312 MET A O 1
ATOM 2396 N N . ALA A 1 313 ? 29.987 -10.824 -35.172 1.00 97.81 313 ALA A N 1
ATOM 2397 C CA . ALA A 1 313 ? 29.753 -11.186 -36.572 1.00 97.81 313 ALA A CA 1
ATOM 2398 C C . ALA A 1 313 ? 29.842 -9.984 -37.536 1.00 97.81 313 ALA A C 1
ATOM 2400 O O . ALA A 1 313 ? 30.271 -10.128 -38.681 1.00 97.81 313 ALA A O 1
ATOM 2401 N N . ARG A 1 314 ? 29.437 -8.783 -37.096 1.00 97.81 314 ARG A N 1
ATOM 2402 C CA . ARG A 1 314 ? 29.611 -7.549 -37.879 1.00 97.81 314 ARG A CA 1
ATOM 2403 C C . ARG A 1 314 ? 31.075 -7.126 -37.943 1.00 97.81 314 ARG A C 1
ATOM 2405 O O . ARG A 1 314 ? 31.520 -6.720 -39.011 1.00 97.81 314 ARG A O 1
ATOM 2412 N N . GLU A 1 315 ? 31.799 -7.200 -36.832 1.00 96.62 315 GLU A N 1
ATOM 2413 C CA . GLU A 1 315 ? 33.230 -6.888 -36.771 1.00 96.62 315 GLU A CA 1
ATOM 2414 C C . GLU A 1 315 ? 34.034 -7.839 -37.675 1.00 96.62 315 GLU A C 1
ATOM 2416 O O . GLU A 1 315 ? 34.798 -7.357 -38.512 1.00 96.62 315 GLU A O 1
ATOM 2421 N N . ASP A 1 316 ? 33.754 -9.145 -37.635 1.00 97.31 316 ASP A N 1
ATOM 2422 C CA . ASP A 1 316 ? 34.337 -10.158 -38.526 1.00 97.31 316 ASP A CA 1
ATOM 2423 C C . ASP A 1 316 ? 34.015 -9.875 -39.998 1.00 97.31 316 ASP A C 1
ATOM 2425 O O . ASP A 1 316 ? 34.892 -9.898 -40.865 1.00 97.31 316 ASP A O 1
ATOM 2429 N N . HIS A 1 317 ? 32.754 -9.548 -40.302 1.00 96.81 317 HIS A N 1
ATOM 2430 C CA . HIS A 1 317 ? 32.347 -9.202 -41.662 1.00 96.81 317 HIS A CA 1
ATOM 2431 C C . HIS A 1 317 ? 33.083 -7.959 -42.183 1.00 96.81 317 HIS A C 1
ATOM 2433 O O . HIS A 1 317 ? 33.526 -7.932 -43.335 1.00 96.81 317 HIS A O 1
ATOM 2439 N N . LEU A 1 318 ? 33.239 -6.932 -41.343 1.00 95.94 318 LEU A N 1
ATOM 2440 C CA . LEU A 1 318 ? 33.988 -5.724 -41.682 1.00 95.94 318 LEU A CA 1
ATOM 2441 C C . LEU A 1 318 ? 35.482 -6.015 -41.852 1.00 95.94 318 LEU A C 1
ATOM 2443 O O . LEU A 1 318 ? 36.081 -5.487 -42.790 1.00 95.94 318 LEU A O 1
ATOM 2447 N N . ALA A 1 319 ? 36.074 -6.855 -41.001 1.00 94.38 319 ALA A N 1
ATOM 2448 C CA . ALA A 1 319 ? 37.464 -7.292 -41.123 1.00 94.38 319 ALA A CA 1
ATOM 2449 C C . ALA A 1 319 ? 37.697 -8.018 -42.456 1.00 94.38 319 ALA A C 1
ATOM 2451 O O . ALA A 1 319 ? 38.550 -7.604 -43.244 1.00 94.38 319 ALA A O 1
ATOM 2452 N N . HIS A 1 320 ? 36.840 -8.984 -42.791 1.00 94.25 320 HIS A N 1
ATOM 2453 C CA . HIS A 1 320 ? 36.885 -9.687 -44.072 1.00 94.25 320 HIS A CA 1
ATOM 2454 C C . HIS A 1 320 ? 36.700 -8.735 -45.271 1.00 94.25 320 HIS A C 1
ATOM 2456 O O . HIS A 1 320 ? 37.398 -8.832 -46.286 1.00 94.25 320 HIS A O 1
ATOM 2462 N N . CYS A 1 321 ? 35.785 -7.762 -45.174 1.00 95.06 321 CYS A N 1
ATOM 2463 C CA . CYS A 1 321 ? 35.615 -6.743 -46.213 1.00 95.06 321 CYS A CA 1
ATOM 2464 C C . CYS A 1 321 ? 36.872 -5.880 -46.386 1.00 95.06 321 CYS A C 1
ATOM 2466 O O . CYS A 1 321 ? 37.243 -5.583 -47.526 1.00 95.06 321 CYS A O 1
ATOM 2468 N N . ARG A 1 322 ? 37.545 -5.504 -45.289 1.00 89.62 322 ARG A N 1
ATOM 2469 C CA . ARG A 1 322 ? 38.812 -4.760 -45.329 1.00 89.62 322 ARG A CA 1
ATOM 2470 C C . ARG A 1 322 ? 39.882 -5.578 -46.042 1.00 89.62 322 ARG A C 1
ATOM 2472 O O . ARG A 1 322 ? 40.422 -5.085 -47.029 1.00 89.62 322 ARG A O 1
ATOM 2479 N N . GLU A 1 323 ? 40.111 -6.825 -45.647 1.00 89.38 323 GLU A N 1
ATOM 2480 C CA . GLU A 1 323 ? 41.093 -7.721 -46.282 1.00 89.38 323 GLU A CA 1
ATOM 2481 C C . GLU A 1 323 ? 40.826 -7.910 -47.784 1.00 89.38 323 GLU A C 1
ATOM 2483 O O . GLU A 1 323 ? 41.718 -7.740 -48.621 1.00 89.38 323 GLU A O 1
ATOM 2488 N N . SER A 1 324 ? 39.565 -8.153 -48.158 1.00 90.62 324 SER A N 1
ATOM 2489 C CA . SER A 1 324 ? 39.168 -8.264 -49.566 1.00 90.62 324 SER A CA 1
ATOM 2490 C C . SER A 1 324 ? 39.397 -6.958 -50.336 1.00 90.62 324 SER A C 1
ATOM 2492 O O . SER A 1 324 ? 39.828 -6.971 -51.495 1.00 90.62 324 SER A O 1
ATOM 2494 N N . SER A 1 325 ? 39.116 -5.811 -49.708 1.00 87.38 325 SER A N 1
ATOM 2495 C CA . SER A 1 325 ? 39.328 -4.495 -50.312 1.00 87.38 325 SER A CA 1
ATOM 2496 C C . SER A 1 325 ? 40.811 -4.180 -50.507 1.00 87.38 325 SER A C 1
ATOM 2498 O O . SER A 1 325 ? 41.168 -3.693 -51.581 1.00 87.38 325 SER A O 1
ATOM 2500 N N . PHE A 1 326 ? 41.676 -4.551 -49.556 1.00 82.12 326 PHE A N 1
ATOM 2501 C CA . PHE A 1 326 ? 43.128 -4.427 -49.676 1.00 82.12 326 PHE A CA 1
ATOM 2502 C C . PHE A 1 326 ? 43.648 -5.252 -50.853 1.00 82.12 326 PHE A C 1
ATOM 2504 O O . PHE A 1 326 ? 44.299 -4.696 -51.738 1.00 82.12 326 PHE A O 1
ATOM 2511 N N . GLY A 1 327 ? 43.248 -6.523 -50.970 1.00 85.31 327 GLY A N 1
ATOM 2512 C CA . GLY A 1 327 ? 43.638 -7.355 -52.113 1.00 85.31 327 GLY A CA 1
ATOM 2513 C C . GLY A 1 327 ? 43.139 -6.810 -53.462 1.00 85.31 327 GLY A C 1
ATOM 2514 O O . GLY A 1 327 ? 43.813 -6.931 -54.488 1.00 85.31 327 GLY A O 1
ATOM 2515 N N . LYS A 1 328 ? 41.964 -6.164 -53.503 1.00 87.00 328 LYS A N 1
ATOM 2516 C CA . LYS A 1 328 ? 41.465 -5.481 -54.714 1.00 87.00 328 LYS A CA 1
ATOM 2517 C C . LYS A 1 328 ? 42.245 -4.200 -55.014 1.00 87.00 328 LYS A C 1
ATOM 2519 O O . LYS A 1 328 ? 42.526 -3.947 -56.186 1.00 87.00 328 LYS A O 1
ATOM 2524 N N . ALA A 1 329 ? 42.571 -3.398 -54.003 1.00 84.88 329 ALA A N 1
ATOM 2525 C CA . ALA A 1 329 ? 43.353 -2.173 -54.144 1.00 84.88 329 ALA A CA 1
ATOM 2526 C C . ALA A 1 329 ? 44.773 -2.481 -54.636 1.00 84.88 329 ALA A C 1
ATOM 2528 O O . ALA A 1 329 ? 45.223 -1.869 -55.602 1.00 84.88 329 ALA A O 1
ATOM 2529 N N . GLU A 1 330 ? 45.417 -3.504 -54.081 1.00 87.25 330 GLU A N 1
ATOM 2530 C CA . GLU A 1 330 ? 46.716 -4.003 -54.532 1.00 87.25 330 GLU A CA 1
ATOM 2531 C C . GLU A 1 330 ? 46.654 -4.484 -55.990 1.00 87.25 330 GLU A C 1
ATOM 2533 O O . GLU A 1 330 ? 47.428 -4.036 -56.836 1.00 87.25 330 GLU A O 1
ATOM 2538 N N . LYS A 1 331 ? 45.646 -5.294 -56.352 1.00 86.44 331 LYS A N 1
ATOM 2539 C CA . LYS A 1 331 ? 45.420 -5.702 -57.752 1.00 86.44 331 LYS A CA 1
ATOM 2540 C C . LYS A 1 331 ? 45.183 -4.508 -58.684 1.00 86.44 331 LYS A C 1
ATOM 2542 O O . LYS A 1 331 ? 45.633 -4.538 -59.831 1.00 86.44 331 LYS A O 1
ATOM 2547 N N . ARG A 1 332 ? 44.467 -3.466 -58.240 1.00 89.25 332 ARG A N 1
ATOM 2548 C CA . ARG A 1 332 ? 44.265 -2.223 -59.010 1.00 89.25 332 ARG A CA 1
ATOM 2549 C C . ARG A 1 332 ? 45.577 -1.455 -59.171 1.00 89.25 332 ARG A C 1
ATOM 2551 O O . ARG A 1 332 ? 45.857 -1.029 -60.289 1.00 89.25 332 ARG A O 1
ATOM 2558 N N . SER A 1 333 ? 46.382 -1.355 -58.114 1.00 89.06 333 SER A N 1
ATOM 2559 C CA . SER A 1 333 ? 47.720 -0.755 -58.139 1.00 89.06 333 SER A CA 1
ATOM 2560 C C . SER A 1 333 ? 48.622 -1.470 -59.149 1.00 89.06 333 SER A C 1
ATOM 2562 O O . SER A 1 333 ? 49.108 -0.848 -60.090 1.00 89.06 333 SER A O 1
ATOM 2564 N N . LEU A 1 334 ? 48.701 -2.805 -59.088 1.00 86.69 334 LEU A N 1
ATOM 2565 C CA . LEU A 1 334 ? 49.462 -3.618 -60.044 1.00 86.69 334 LEU A CA 1
ATOM 2566 C C . LEU A 1 334 ? 48.972 -3.449 -61.494 1.00 86.69 334 LEU A C 1
ATOM 2568 O O . LEU A 1 334 ? 49.767 -3.424 -62.436 1.00 86.69 334 LEU A O 1
ATOM 2572 N N . ARG A 1 335 ? 47.656 -3.324 -61.721 1.00 89.81 335 ARG A N 1
ATOM 2573 C CA . ARG A 1 335 ? 47.104 -3.044 -63.062 1.00 89.81 335 ARG A CA 1
ATOM 2574 C C . ARG A 1 335 ? 47.479 -1.646 -63.552 1.00 89.81 335 ARG A C 1
ATOM 2576 O O . ARG A 1 335 ? 47.809 -1.502 -64.731 1.00 89.81 335 ARG A O 1
ATOM 2583 N N . ALA A 1 336 ? 47.425 -0.644 -62.676 1.00 92.50 336 ALA A N 1
ATOM 2584 C CA . ALA A 1 336 ? 47.833 0.722 -62.982 1.00 92.50 336 ALA A CA 1
ATOM 2585 C C . ALA A 1 336 ? 49.330 0.780 -63.317 1.00 92.50 336 ALA A C 1
ATOM 2587 O O . ALA A 1 336 ? 49.693 1.319 -64.359 1.00 92.50 336 ALA A O 1
ATOM 2588 N N . GLU A 1 337 ? 50.174 0.112 -62.532 1.00 92.12 337 GLU A N 1
ATOM 2589 C CA . GLU A 1 337 ? 51.613 -0.004 -62.775 1.00 92.12 337 GLU A CA 1
ATOM 2590 C C . GLU A 1 337 ? 51.907 -0.653 -64.139 1.00 92.12 337 GLU A C 1
ATOM 2592 O O . GLU A 1 337 ? 52.659 -0.111 -64.951 1.00 92.12 337 GLU A O 1
ATOM 2597 N N . ARG A 1 338 ? 51.240 -1.768 -64.470 1.00 92.06 338 ARG A N 1
ATOM 2598 C CA . ARG A 1 338 ? 51.360 -2.409 -65.795 1.00 92.06 338 ARG A CA 1
ATOM 2599 C C . ARG A 1 338 ? 50.887 -1.510 -66.938 1.00 92.06 338 ARG A C 1
ATOM 2601 O O . ARG A 1 338 ? 51.390 -1.626 -68.056 1.00 92.06 338 ARG A O 1
ATOM 2608 N N . ARG A 1 339 ? 49.881 -0.660 -66.712 1.00 94.19 339 ARG A N 1
ATOM 2609 C CA . ARG A 1 339 ? 49.410 0.311 -67.713 1.00 94.19 339 ARG A CA 1
ATOM 2610 C C . ARG A 1 339 ? 50.435 1.425 -67.904 1.00 94.19 339 ARG A C 1
ATOM 2612 O O . ARG A 1 339 ? 50.764 1.719 -69.048 1.00 94.19 339 ARG A O 1
ATOM 2619 N N . LEU A 1 340 ? 50.975 1.974 -66.817 1.00 94.00 340 LEU A N 1
ATOM 2620 C CA . LEU A 1 340 ? 52.036 2.981 -66.854 1.00 94.00 340 LEU A CA 1
ATOM 2621 C C . LEU A 1 340 ? 53.272 2.453 -67.583 1.00 94.00 340 LEU A C 1
ATOM 2623 O O . LEU A 1 340 ? 53.741 3.102 -68.511 1.00 94.00 340 LEU A O 1
ATOM 2627 N N . ARG A 1 341 ? 53.731 1.233 -67.271 1.00 93.31 341 ARG A N 1
ATOM 2628 C CA . ARG A 1 341 ? 54.849 0.596 -67.991 1.00 93.31 341 ARG A CA 1
ATOM 2629 C C . ARG A 1 341 ? 54.593 0.498 -69.495 1.00 93.31 341 ARG A C 1
ATOM 2631 O O . ARG A 1 341 ? 55.467 0.838 -70.282 1.00 93.31 341 ARG A O 1
ATOM 2638 N N . ARG A 1 342 ? 53.389 0.085 -69.907 1.00 94.81 342 ARG A N 1
ATOM 2639 C CA . ARG A 1 342 ? 53.020 0.023 -71.333 1.00 94.81 342 ARG A CA 1
ATOM 2640 C C . ARG A 1 342 ? 53.015 1.397 -71.999 1.00 94.81 342 ARG A C 1
ATOM 2642 O O . ARG A 1 342 ? 53.495 1.516 -73.120 1.00 94.81 342 ARG A O 1
ATOM 2649 N N . LEU A 1 343 ? 52.506 2.421 -71.316 1.00 95.56 343 LEU A N 1
ATOM 2650 C CA . LEU A 1 343 ? 52.511 3.792 -71.827 1.00 95.56 343 LEU A CA 1
ATOM 2651 C C . LEU A 1 343 ? 53.932 4.343 -71.963 1.00 95.56 343 LEU A C 1
ATOM 2653 O O . LEU A 1 343 ? 54.231 4.951 -72.982 1.00 95.56 343 LEU A O 1
ATOM 2657 N N . LEU A 1 344 ? 54.816 4.077 -70.999 1.00 95.19 344 LEU A N 1
ATOM 2658 C CA . LEU A 1 344 ? 56.225 4.474 -71.077 1.00 95.19 344 LEU A CA 1
ATOM 2659 C C . LEU A 1 344 ? 56.943 3.804 -72.256 1.00 95.19 344 LEU A C 1
ATOM 2661 O O . LEU A 1 344 ? 57.682 4.469 -72.977 1.00 95.19 344 LEU A O 1
ATOM 2665 N N . VAL A 1 345 ? 56.687 2.514 -72.503 1.00 94.44 345 VAL A N 1
ATOM 2666 C CA . VAL A 1 345 ? 57.227 1.812 -73.682 1.00 94.44 345 VAL A CA 1
ATOM 2667 C C . VAL A 1 345 ? 56.695 2.430 -74.979 1.00 94.44 345 VAL A C 1
ATOM 2669 O O . VAL A 1 345 ? 57.482 2.756 -75.865 1.00 94.44 345 VAL A O 1
ATOM 2672 N N . ALA A 1 346 ? 55.382 2.652 -75.081 1.00 94.19 346 ALA A N 1
ATOM 2673 C CA . ALA A 1 346 ? 54.771 3.262 -76.263 1.00 94.19 346 ALA A CA 1
ATOM 2674 C C . ALA A 1 346 ? 55.272 4.696 -76.512 1.00 94.19 346 ALA A C 1
ATOM 2676 O O . ALA A 1 346 ? 55.498 5.082 -77.659 1.00 94.19 346 ALA A O 1
ATOM 2677 N N . TRP A 1 347 ? 55.489 5.476 -75.450 1.00 93.62 347 TRP A N 1
ATOM 2678 C CA . TRP A 1 347 ? 56.083 6.808 -75.530 1.00 93.62 347 TRP A CA 1
ATOM 2679 C C . TRP A 1 347 ? 57.519 6.733 -76.045 1.00 93.62 347 TRP A C 1
ATOM 2681 O O . TRP A 1 347 ? 57.860 7.426 -77.001 1.00 93.62 347 TRP A O 1
ATOM 2691 N N . ALA A 1 348 ? 58.352 5.858 -75.476 1.00 93.94 348 ALA A N 1
ATOM 2692 C CA . ALA A 1 348 ? 59.729 5.678 -75.928 1.00 93.94 348 ALA A CA 1
ATOM 2693 C C . ALA A 1 348 ? 59.792 5.256 -77.408 1.00 93.94 348 ALA A C 1
ATOM 2695 O O . ALA A 1 348 ? 60.651 5.715 -78.163 1.00 93.94 348 ALA A O 1
ATOM 2696 N N . GLU A 1 349 ? 58.861 4.415 -77.867 1.00 94.12 349 GLU A N 1
ATOM 2697 C CA . GLU A 1 349 ? 58.715 4.101 -79.289 1.00 94.12 349 GLU A CA 1
ATOM 2698 C C . GLU A 1 349 ? 58.296 5.315 -80.124 1.00 94.12 349 GLU A C 1
ATOM 2700 O O . GLU A 1 349 ? 58.822 5.510 -81.222 1.00 94.12 349 GLU A O 1
ATOM 2705 N N . HIS A 1 350 ? 57.367 6.135 -79.629 1.00 94.62 350 HIS A N 1
ATOM 2706 C CA . HIS A 1 350 ? 56.944 7.359 -80.302 1.00 94.62 350 HIS A CA 1
ATOM 2707 C C . HIS A 1 350 ? 58.106 8.350 -80.452 1.00 94.62 350 HIS A C 1
ATOM 2709 O O . HIS A 1 350 ? 58.340 8.840 -81.555 1.00 94.62 350 HIS A O 1
ATOM 2715 N N . GLU A 1 351 ? 58.904 8.564 -79.406 1.00 92.62 351 GLU A N 1
ATOM 2716 C CA . GLU A 1 351 ? 60.121 9.384 -79.467 1.00 92.62 351 GLU A CA 1
ATOM 2717 C C . GLU A 1 351 ? 61.142 8.826 -80.461 1.00 92.62 351 GLU A C 1
ATOM 2719 O O . GLU A 1 351 ? 61.718 9.566 -81.262 1.00 92.62 351 GLU A O 1
ATOM 2724 N N . ARG A 1 352 ? 61.338 7.502 -80.493 1.00 93.56 352 ARG A N 1
ATOM 2725 C CA . ARG A 1 352 ? 62.186 6.858 -81.512 1.00 93.56 352 ARG A CA 1
ATOM 2726 C C . ARG A 1 352 ? 61.657 7.095 -82.929 1.00 93.56 352 ARG A C 1
ATOM 2728 O O . ARG A 1 352 ? 62.445 7.288 -83.856 1.00 93.56 352 ARG A O 1
ATOM 2735 N N . ARG A 1 353 ? 60.334 7.101 -83.128 1.00 93.38 353 ARG A N 1
ATOM 2736 C CA . ARG A 1 353 ? 59.721 7.429 -84.427 1.00 93.38 353 ARG A CA 1
ATOM 2737 C C . ARG A 1 353 ? 59.918 8.900 -84.782 1.00 93.38 353 ARG A C 1
ATOM 2739 O O . ARG A 1 353 ? 60.328 9.169 -85.909 1.00 93.38 353 ARG A O 1
ATOM 2746 N N . GLN A 1 354 ? 59.702 9.822 -83.845 1.00 90.94 354 GLN A N 1
ATOM 2747 C CA . GLN A 1 354 ? 59.921 11.255 -84.060 1.00 90.94 354 GLN A CA 1
ATOM 2748 C C . GLN A 1 354 ? 61.385 11.562 -84.384 1.00 90.94 354 GLN A C 1
ATOM 2750 O O . GLN A 1 354 ? 61.677 12.207 -85.386 1.00 90.94 354 GLN A O 1
ATOM 2755 N N . THR A 1 355 ? 62.328 11.030 -83.605 1.00 92.44 355 THR A N 1
ATOM 2756 C CA . THR A 1 355 ? 63.767 11.195 -83.870 1.00 92.44 355 THR A CA 1
ATOM 2757 C C . THR A 1 355 ? 64.163 10.609 -85.225 1.00 92.44 355 THR A C 1
ATOM 2759 O O . THR A 1 355 ? 64.952 11.213 -85.954 1.00 92.44 355 THR A O 1
ATOM 2762 N N . ARG A 1 356 ? 63.584 9.468 -85.629 1.00 91.75 356 ARG A N 1
ATOM 2763 C CA . ARG A 1 356 ? 63.777 8.908 -86.975 1.00 91.75 356 ARG A CA 1
ATOM 2764 C C . ARG A 1 356 ? 63.205 9.817 -88.065 1.00 91.75 356 ARG A C 1
ATOM 2766 O O . ARG A 1 356 ? 63.873 10.003 -89.079 1.00 91.75 356 ARG A O 1
ATOM 2773 N N . GLN A 1 357 ? 62.012 10.381 -87.879 1.00 92.31 357 GLN A N 1
ATOM 2774 C CA . GLN A 1 357 ? 61.406 11.328 -88.822 1.00 92.31 357 GLN A CA 1
ATOM 2775 C C . GLN A 1 357 ? 62.249 12.596 -88.959 1.00 92.31 357 GLN A C 1
ATOM 2777 O O . GLN A 1 357 ? 62.622 12.940 -90.077 1.00 92.31 357 GLN A O 1
ATOM 2782 N N . ALA A 1 358 ? 62.659 13.202 -87.844 1.00 89.81 358 ALA A N 1
ATOM 2783 C CA . ALA A 1 358 ? 63.539 14.365 -87.835 1.00 89.81 358 ALA A CA 1
ATOM 2784 C C . ALA A 1 358 ? 64.858 14.082 -88.573 1.00 89.81 358 ALA A C 1
ATOM 2786 O O . ALA A 1 358 ? 65.289 14.872 -89.411 1.00 89.81 358 ALA A O 1
ATOM 2787 N N . ARG A 1 359 ? 65.473 12.910 -88.354 1.00 90.25 359 ARG A N 1
ATOM 2788 C CA . ARG A 1 359 ? 66.671 12.483 -89.102 1.00 90.25 359 ARG A CA 1
ATOM 2789 C C . ARG A 1 359 ? 66.406 12.322 -90.598 1.00 90.25 359 ARG A C 1
ATOM 2791 O O . ARG A 1 359 ? 67.255 12.686 -91.408 1.00 90.25 359 ARG A O 1
ATOM 2798 N N . LEU A 1 360 ? 65.253 11.775 -90.987 1.00 91.94 360 LEU A N 1
ATOM 2799 C CA . LEU A 1 360 ? 64.873 11.647 -92.396 1.00 91.94 360 LEU A CA 1
ATOM 2800 C C . LEU A 1 360 ? 64.643 13.015 -93.047 1.00 91.94 360 LEU A C 1
ATOM 2802 O O . LEU A 1 360 ? 65.056 13.214 -94.187 1.00 91.94 360 LEU A O 1
ATOM 2806 N N . GLU A 1 361 ? 64.022 13.957 -92.343 1.00 89.81 361 GLU A N 1
ATOM 2807 C CA . GLU A 1 361 ? 63.825 15.329 -92.814 1.00 89.81 361 GLU A CA 1
ATOM 2808 C C . GLU A 1 361 ? 65.148 16.081 -92.943 1.00 89.81 361 GLU A C 1
ATOM 2810 O O . GLU A 1 361 ? 65.406 16.663 -93.997 1.00 89.81 361 GLU A O 1
ATOM 2815 N N . GLN A 1 362 ? 66.033 15.977 -91.948 1.00 88.06 362 GLN A N 1
ATOM 2816 C CA . GLN A 1 362 ? 67.401 16.498 -92.019 1.00 88.06 362 GLN A CA 1
ATOM 2817 C C . GLN A 1 362 ? 68.182 15.883 -93.189 1.00 88.06 362 GLN A C 1
ATOM 2819 O O . GLN A 1 362 ? 68.886 16.579 -93.916 1.00 88.06 362 GLN A O 1
ATOM 2824 N N . ALA A 1 363 ? 68.036 14.579 -93.432 1.00 88.19 363 ALA A N 1
ATOM 2825 C CA . ALA A 1 363 ? 68.663 13.929 -94.577 1.00 88.19 363 ALA A CA 1
ATOM 2826 C C . ALA A 1 363 ? 68.078 14.425 -95.912 1.00 88.19 363 ALA A C 1
ATOM 2828 O O . ALA A 1 363 ? 68.825 14.618 -96.873 1.00 88.19 363 ALA A O 1
ATOM 2829 N N . LYS A 1 364 ? 66.760 14.655 -95.992 1.00 90.19 364 LYS A N 1
ATOM 2830 C CA . LYS A 1 364 ? 66.098 15.222 -97.179 1.00 90.19 364 LYS A CA 1
ATOM 2831 C C . LYS A 1 364 ? 66.541 16.661 -97.439 1.00 90.19 364 LYS A C 1
ATOM 2833 O O . LYS A 1 364 ? 66.859 16.976 -98.583 1.00 90.19 364 LYS A O 1
ATOM 2838 N N . SER A 1 365 ? 66.602 17.517 -96.418 1.00 86.44 365 SER A N 1
ATOM 2839 C CA . SER A 1 365 ? 67.079 18.899 -96.562 1.00 86.44 365 SER A CA 1
ATOM 2840 C C . SER A 1 365 ? 68.559 18.939 -96.949 1.00 86.44 365 SER A C 1
ATOM 2842 O O . SER A 1 365 ? 68.931 19.670 -97.864 1.00 86.44 365 SER A O 1
ATOM 2844 N N . ALA A 1 366 ? 69.389 18.065 -96.369 1.00 86.31 366 ALA A N 1
ATOM 2845 C CA . ALA A 1 366 ? 70.786 17.911 -96.765 1.00 86.31 366 ALA A CA 1
ATOM 2846 C C . ALA A 1 366 ? 70.934 17.448 -98.225 1.00 86.31 366 ALA A C 1
ATOM 2848 O O . ALA A 1 366 ? 71.813 17.939 -98.934 1.00 86.31 366 ALA A O 1
ATOM 2849 N N . ARG A 1 367 ? 70.077 16.530 -98.701 1.00 86.50 367 ARG A N 1
ATOM 2850 C CA . ARG A 1 367 ? 70.033 16.129 -100.119 1.00 86.50 367 ARG A CA 1
ATOM 2851 C C . ARG A 1 367 ? 69.645 17.300 -101.018 1.00 86.50 367 ARG A C 1
ATOM 2853 O O . ARG A 1 367 ? 70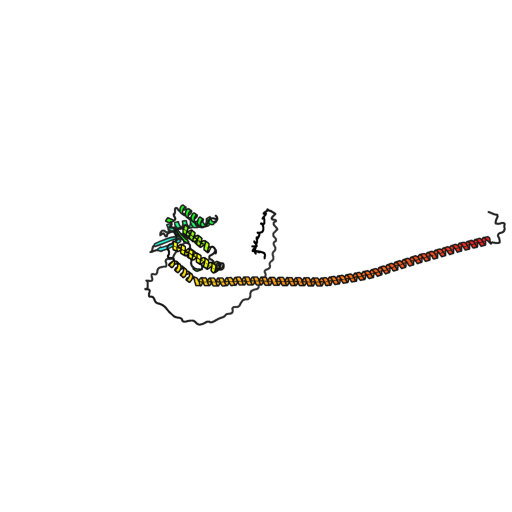.393 17.580 -101.945 1.00 86.50 367 ARG A O 1
ATOM 2860 N N . ARG A 1 368 ? 68.576 18.036 -100.691 1.00 87.75 368 ARG A N 1
ATOM 2861 C CA . ARG A 1 368 ? 68.167 19.243 -101.435 1.00 87.75 368 ARG A CA 1
ATOM 2862 C C . ARG A 1 368 ? 69.297 20.265 -101.524 1.00 87.75 368 ARG A C 1
ATOM 2864 O O . ARG A 1 368 ? 69.632 20.685 -102.620 1.00 87.75 368 ARG A O 1
ATOM 2871 N N . CYS A 1 369 ? 69.967 20.564 -100.411 1.00 90.50 369 CYS A N 1
ATOM 2872 C CA . CYS A 1 369 ? 71.113 21.475 -100.399 1.00 90.50 369 CYS A CA 1
ATOM 2873 C C . CYS A 1 369 ? 72.274 20.962 -101.273 1.00 90.50 369 CYS A C 1
ATOM 2875 O O . CYS A 1 369 ? 72.908 21.734 -101.993 1.00 90.50 369 CYS A O 1
ATOM 2877 N N . ARG A 1 370 ? 72.562 19.651 -101.258 1.00 86.38 370 ARG A N 1
ATOM 2878 C CA . ARG A 1 370 ? 73.573 19.051 -102.149 1.00 86.38 370 ARG A CA 1
ATOM 2879 C C . ARG A 1 370 ? 73.172 19.156 -103.618 1.00 86.38 370 ARG A C 1
ATOM 2881 O O . ARG A 1 370 ? 74.031 19.459 -104.443 1.00 86.38 370 ARG A O 1
ATOM 2888 N N . ASP A 1 371 ? 71.910 18.911 -103.941 1.00 87.50 371 ASP A N 1
ATOM 2889 C CA . ASP A 1 371 ? 71.394 18.975 -105.307 1.00 87.50 371 ASP A CA 1
ATOM 2890 C C . ASP A 1 371 ? 71.351 20.420 -105.820 1.00 87.50 371 ASP A C 1
ATOM 2892 O O . ASP A 1 371 ? 71.793 20.673 -106.936 1.00 87.50 371 ASP A O 1
ATOM 2896 N N . GLU A 1 372 ? 70.963 21.386 -104.985 1.00 86.19 372 GLU A N 1
ATOM 2897 C CA . GLU A 1 372 ? 71.059 22.823 -105.267 1.00 86.19 372 GLU A CA 1
ATOM 2898 C C . GLU A 1 372 ? 72.507 23.251 -105.505 1.00 86.19 372 GLU A C 1
ATOM 2900 O O . GLU A 1 372 ? 72.796 23.895 -106.511 1.00 86.19 372 GLU A O 1
ATOM 2905 N N . ARG A 1 373 ? 73.451 22.831 -104.651 1.00 84.50 373 ARG A N 1
ATOM 2906 C CA . ARG A 1 373 ? 74.887 23.092 -104.861 1.00 84.50 373 ARG A CA 1
ATOM 2907 C C . ARG A 1 373 ? 75.390 22.483 -106.169 1.00 84.50 373 ARG A C 1
ATOM 2909 O O . ARG A 1 373 ? 76.177 23.107 -106.877 1.00 84.50 373 ARG A O 1
ATOM 2916 N N . ARG A 1 374 ? 74.941 21.273 -106.520 1.00 84.75 374 ARG A N 1
ATOM 2917 C CA . ARG A 1 374 ? 75.270 20.630 -107.804 1.00 84.75 374 ARG A CA 1
ATOM 2918 C C . ARG A 1 374 ? 74.671 21.395 -108.981 1.00 84.75 374 ARG A C 1
ATOM 2920 O O . ARG A 1 374 ? 75.376 21.607 -109.965 1.00 84.75 374 ARG A O 1
ATOM 2927 N N . ALA A 1 375 ? 73.420 21.833 -108.880 1.00 82.25 375 ALA A N 1
ATOM 2928 C CA . ALA A 1 375 ? 72.743 22.624 -109.901 1.00 82.25 375 ALA A CA 1
ATOM 2929 C C . ALA A 1 375 ? 73.425 23.987 -110.098 1.00 82.25 375 ALA A C 1
ATOM 2931 O O . ALA A 1 375 ? 73.717 24.360 -111.233 1.00 82.25 375 ALA A O 1
ATOM 2932 N N . GLN A 1 376 ? 73.777 24.680 -109.011 1.00 84.81 376 GLN A N 1
ATOM 2933 C CA . GLN A 1 376 ? 74.558 25.920 -109.037 1.00 84.81 376 GLN A CA 1
ATOM 2934 C C . GLN A 1 376 ? 75.924 25.699 -109.692 1.00 84.81 376 GLN A C 1
ATOM 2936 O O . GLN A 1 376 ? 76.281 26.417 -110.623 1.00 84.81 376 GLN A O 1
ATOM 2941 N N . ALA A 1 377 ? 76.655 24.651 -109.303 1.00 81.38 377 ALA A N 1
ATOM 2942 C CA . ALA A 1 377 ? 77.940 24.319 -109.915 1.00 81.38 377 ALA A CA 1
ATOM 2943 C C . ALA A 1 377 ? 77.811 23.987 -111.415 1.00 81.38 377 ALA A C 1
ATOM 2945 O O . ALA A 1 377 ? 78.674 24.357 -112.213 1.00 81.38 377 ALA A O 1
ATOM 2946 N N . GLN A 1 378 ? 76.740 23.307 -111.837 1.00 85.38 378 GLN A N 1
ATOM 2947 C CA . GLN A 1 378 ? 76.461 23.054 -113.254 1.00 85.38 378 GLN A CA 1
ATOM 2948 C C . GLN A 1 378 ? 76.108 24.340 -114.009 1.00 85.38 378 GLN A C 1
ATOM 2950 O O . GLN A 1 378 ? 76.602 24.541 -115.120 1.00 85.38 378 GLN A O 1
ATOM 2955 N N . ALA A 1 379 ? 75.302 25.222 -113.417 1.00 80.88 379 ALA A N 1
ATOM 2956 C CA . ALA A 1 379 ? 74.972 26.525 -113.984 1.00 80.88 379 ALA A CA 1
ATOM 2957 C C . ALA A 1 379 ? 76.228 27.395 -114.140 1.00 80.88 379 ALA A C 1
ATOM 2959 O O . ALA A 1 379 ? 76.457 27.959 -115.210 1.00 80.88 379 ALA A O 1
ATOM 2960 N N . GLU A 1 380 ? 77.106 27.423 -113.136 1.00 84.69 380 GLU A N 1
ATOM 2961 C CA . GLU A 1 380 ? 78.401 28.097 -113.220 1.00 84.69 380 GLU A CA 1
ATOM 2962 C C . GLU A 1 380 ? 79.304 27.488 -114.291 1.00 84.69 380 GLU A C 1
ATOM 2964 O O . GLU A 1 380 ? 79.925 28.225 -115.057 1.00 84.69 380 GLU A O 1
ATOM 2969 N N . ARG A 1 381 ? 79.368 26.155 -114.402 1.00 82.25 381 ARG A N 1
ATOM 2970 C CA . ARG A 1 381 ? 80.114 25.484 -115.479 1.00 82.25 381 ARG A CA 1
ATOM 2971 C C . ARG A 1 381 ? 79.573 25.872 -116.851 1.00 82.25 381 ARG A C 1
ATOM 2973 O O . ARG A 1 381 ? 80.371 26.189 -117.729 1.00 82.25 381 ARG A O 1
ATOM 2980 N N . ARG A 1 382 ? 78.248 25.906 -117.030 1.00 85.44 382 ARG A N 1
ATOM 2981 C CA . ARG A 1 382 ? 77.599 26.368 -118.269 1.00 85.44 382 ARG A CA 1
ATOM 2982 C C . ARG A 1 382 ? 77.918 27.834 -118.552 1.00 85.44 382 ARG A C 1
ATOM 2984 O O . ARG A 1 382 ? 78.271 28.158 -119.680 1.00 85.44 382 ARG A O 1
ATOM 2991 N N . ARG A 1 383 ? 77.881 28.707 -117.540 1.00 84.38 383 ARG A N 1
ATOM 2992 C CA . ARG A 1 383 ? 78.251 30.126 -117.665 1.00 84.38 383 ARG A CA 1
ATOM 2993 C C . ARG A 1 383 ? 79.720 30.290 -118.057 1.00 84.38 383 ARG A C 1
ATOM 2995 O O . ARG A 1 383 ? 80.019 31.009 -119.001 1.00 84.38 383 ARG A O 1
ATOM 3002 N N . ARG A 1 384 ? 80.637 29.571 -117.404 1.00 83.56 384 ARG A N 1
ATOM 3003 C CA . ARG A 1 384 ? 82.067 29.551 -117.759 1.00 83.56 384 ARG A CA 1
ATOM 3004 C C . ARG A 1 384 ? 82.296 28.992 -119.163 1.00 83.56 384 ARG A C 1
ATOM 3006 O O . ARG A 1 384 ? 83.157 29.499 -119.871 1.00 83.56 384 ARG A O 1
ATOM 3013 N N . ALA A 1 385 ? 81.547 27.971 -119.577 1.00 79.50 385 ALA A N 1
ATOM 3014 C CA . ALA A 1 385 ? 81.616 27.422 -120.928 1.00 79.50 385 ALA A CA 1
ATOM 3015 C C . ALA A 1 385 ? 81.127 28.428 -121.979 1.00 79.50 385 ALA A C 1
ATOM 3017 O O . ALA A 1 385 ? 81.815 28.601 -122.979 1.00 79.50 385 ALA A O 1
ATOM 3018 N N . ARG A 1 386 ? 80.021 29.144 -121.722 1.00 83.19 386 ARG A N 1
ATOM 3019 C CA . ARG A 1 386 ? 79.548 30.255 -122.568 1.00 83.19 386 ARG A CA 1
ATOM 3020 C C . ARG A 1 386 ? 80.595 31.354 -122.678 1.00 83.19 386 ARG A C 1
ATOM 3022 O O . ARG A 1 386 ? 81.019 31.653 -123.780 1.00 83.19 386 ARG A O 1
ATOM 3029 N N . LEU A 1 387 ? 81.130 31.830 -121.554 1.00 82.19 387 LEU A N 1
ATOM 3030 C CA . LEU A 1 387 ? 82.196 32.838 -121.550 1.00 82.19 387 LEU A CA 1
ATOM 3031 C C . LEU A 1 387 ? 83.462 32.364 -122.286 1.00 82.19 387 LEU A C 1
ATOM 3033 O O . LEU A 1 387 ? 84.156 33.159 -122.913 1.00 82.19 387 LEU A O 1
ATOM 3037 N N . ARG A 1 388 ? 83.793 31.067 -122.225 1.00 81.38 388 ARG A N 1
ATOM 3038 C CA . ARG A 1 388 ? 84.892 30.479 -123.010 1.00 81.38 388 ARG A CA 1
ATOM 3039 C C . ARG A 1 388 ? 84.555 30.388 -124.497 1.00 81.38 388 ARG A C 1
ATOM 3041 O O . ARG A 1 388 ? 85.456 30.588 -125.302 1.00 81.38 388 ARG A O 1
ATOM 3048 N N . ALA A 1 389 ? 83.314 30.070 -124.857 1.00 76.06 389 ALA A N 1
ATOM 3049 C CA . ALA A 1 389 ? 82.845 30.046 -126.239 1.00 76.06 389 ALA A CA 1
ATOM 3050 C C . ALA A 1 389 ? 82.845 31.459 -126.834 1.00 76.06 389 ALA A C 1
ATOM 3052 O O . ALA A 1 389 ? 83.483 31.659 -127.857 1.00 76.06 389 ALA A O 1
ATOM 3053 N N . GLU A 1 390 ? 82.296 32.442 -126.121 1.00 80.75 390 GLU A N 1
ATOM 3054 C CA . GLU A 1 390 ? 82.358 33.866 -126.466 1.00 80.75 390 GLU A CA 1
ATOM 3055 C C . GLU A 1 390 ? 83.808 34.339 -126.584 1.00 80.75 390 GLU A C 1
ATOM 3057 O O . GLU A 1 390 ? 84.176 34.956 -127.574 1.00 80.75 390 GLU A O 1
ATOM 3062 N N . ARG A 1 391 ? 84.692 33.990 -125.634 1.00 78.31 391 ARG A N 1
ATOM 3063 C CA . ARG A 1 391 ? 86.130 34.287 -125.767 1.00 78.31 391 ARG A CA 1
ATOM 3064 C C . ARG A 1 391 ? 86.750 33.629 -126.993 1.00 78.31 391 ARG A C 1
ATOM 3066 O O . ARG A 1 391 ? 87.603 34.254 -127.605 1.00 78.31 391 ARG A O 1
ATOM 3073 N N . ARG A 1 392 ? 86.367 32.394 -127.339 1.00 75.00 392 ARG A N 1
ATOM 3074 C CA . ARG A 1 392 ? 86.842 31.694 -128.544 1.00 75.00 392 ARG A CA 1
ATOM 3075 C C . ARG A 1 392 ? 86.307 32.341 -129.816 1.00 75.00 392 ARG A C 1
ATOM 3077 O O . ARG A 1 392 ? 87.056 32.416 -130.776 1.00 75.00 392 ARG A O 1
ATOM 3084 N N . GLU A 1 393 ? 85.060 32.794 -129.840 1.00 74.88 393 GLU A N 1
ATOM 3085 C CA . GLU A 1 393 ? 84.478 33.543 -130.959 1.00 74.88 393 GLU A CA 1
ATOM 3086 C C . GLU A 1 393 ? 85.152 34.901 -131.114 1.00 74.88 393 GLU A C 1
ATOM 3088 O O . GLU A 1 393 ? 85.583 35.240 -132.208 1.00 74.88 393 GLU A O 1
ATOM 3093 N N . ARG A 1 394 ? 85.375 35.615 -130.009 1.00 72.56 394 ARG A N 1
ATOM 3094 C CA . ARG A 1 394 ? 86.137 36.867 -129.983 1.00 72.56 394 ARG A CA 1
ATOM 3095 C C . ARG A 1 394 ? 87.581 36.658 -130.446 1.00 72.56 394 ARG A C 1
ATOM 3097 O O . ARG A 1 394 ? 88.092 37.454 -131.221 1.00 72.56 394 ARG A O 1
ATOM 3104 N N . TRP A 1 395 ? 88.218 35.556 -130.039 1.00 68.88 395 TRP A N 1
ATOM 3105 C CA . TRP A 1 395 ? 89.536 35.152 -130.540 1.00 68.88 395 TRP A CA 1
ATOM 3106 C C . TRP A 1 395 ? 89.513 34.794 -132.027 1.00 68.88 395 TRP A C 1
ATOM 3108 O O . TRP A 1 395 ? 90.448 35.147 -132.728 1.00 68.88 395 TRP A O 1
ATOM 3118 N N . ARG A 1 396 ? 88.474 34.105 -132.523 1.00 68.50 396 ARG A N 1
ATOM 3119 C CA . ARG A 1 396 ? 88.309 33.804 -133.957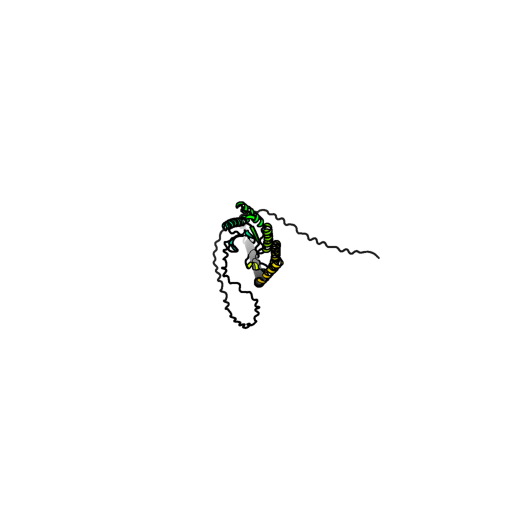 1.00 68.50 396 ARG A CA 1
ATOM 3120 C C . ARG A 1 396 ? 88.083 35.071 -134.775 1.00 68.50 396 ARG A C 1
ATOM 3122 O O . ARG A 1 396 ? 88.620 35.163 -135.869 1.00 68.50 396 ARG A O 1
ATOM 3129 N N . TRP A 1 397 ? 87.344 36.039 -134.239 1.00 65.12 397 TRP A N 1
ATOM 3130 C CA . TRP A 1 397 ? 87.149 37.351 -134.850 1.00 65.12 397 TRP A CA 1
ATOM 3131 C C . TRP A 1 397 ? 88.473 38.126 -134.920 1.00 65.12 397 TRP A C 1
ATOM 3133 O O . TRP A 1 397 ? 88.847 38.589 -135.989 1.00 65.12 397 TRP A O 1
ATOM 3143 N N . LEU A 1 398 ? 89.260 38.124 -133.835 1.00 59.44 398 LEU A N 1
ATOM 3144 C CA . LEU A 1 398 ? 90.623 38.682 -133.788 1.00 59.44 398 LEU A CA 1
ATOM 3145 C C . LEU A 1 398 ? 91.660 37.918 -134.645 1.00 59.44 398 LEU A C 1
ATOM 3147 O O . LEU A 1 398 ? 92.759 38.422 -134.846 1.00 59.44 398 LEU A O 1
ATOM 3151 N N . ARG A 1 399 ? 91.346 36.707 -135.131 1.00 52.34 399 ARG A N 1
ATOM 3152 C CA . ARG A 1 399 ? 92.214 35.866 -135.984 1.00 52.34 399 ARG A CA 1
ATOM 3153 C C . ARG A 1 399 ? 91.676 35.658 -137.401 1.00 52.34 399 ARG A C 1
ATOM 3155 O O . ARG A 1 399 ? 92.160 34.767 -138.100 1.00 52.34 399 ARG A O 1
ATOM 3162 N N . ARG A 1 400 ? 90.695 36.445 -137.849 1.00 50.06 400 ARG A N 1
ATOM 3163 C CA . ARG A 1 400 ? 90.405 36.527 -139.284 1.00 50.06 400 ARG A CA 1
ATOM 3164 C C . ARG A 1 400 ? 91.602 37.194 -139.963 1.00 50.06 400 ARG A C 1
ATOM 3166 O O . ARG A 1 400 ? 91.879 38.357 -139.708 1.00 50.06 400 ARG A O 1
ATOM 3173 N N . ALA A 1 401 ? 92.312 36.425 -140.783 1.00 49.81 401 ALA A N 1
ATOM 3174 C CA . ALA A 1 401 ? 93.487 36.854 -141.541 1.00 49.81 401 ALA A CA 1
ATOM 3175 C C . ALA A 1 401 ? 93.138 37.638 -142.825 1.00 49.81 401 ALA A C 1
ATOM 3177 O O . ALA A 1 401 ? 94.037 37.960 -143.588 1.00 49.81 401 ALA A O 1
ATOM 3178 N N . ASP A 1 402 ? 91.866 38.007 -143.007 1.00 49.34 402 ASP A N 1
ATOM 3179 C CA . ASP A 1 402 ? 91.355 38.743 -144.170 1.00 49.34 402 ASP A CA 1
ATOM 3180 C C . ASP A 1 402 ? 90.657 40.046 -143.730 1.00 49.34 402 ASP A C 1
ATOM 3182 O O . ASP A 1 402 ? 89.518 40.317 -144.097 1.00 49.34 402 ASP A O 1
ATOM 3186 N N . LEU A 1 403 ? 91.318 40.832 -142.872 1.00 48.88 403 LEU A N 1
ATOM 3187 C CA . LEU A 1 403 ? 90.940 42.220 -142.575 1.00 48.88 403 LEU A CA 1
ATOM 3188 C C . LEU A 1 403 ? 91.963 43.144 -143.240 1.00 48.88 403 LEU A C 1
ATOM 3190 O O . LEU A 1 403 ? 92.996 43.502 -142.675 1.00 48.88 403 LEU A O 1
ATOM 3194 N N . THR A 1 404 ? 91.662 43.459 -144.495 1.00 47.22 404 THR A N 1
ATOM 3195 C CA . THR A 1 404 ? 92.286 44.493 -145.317 1.00 47.22 404 THR A CA 1
ATOM 3196 C C . THR A 1 404 ? 92.140 45.866 -144.657 1.00 47.22 404 THR A C 1
ATOM 3198 O O . THR A 1 404 ? 91.086 46.214 -144.129 1.00 47.22 404 THR A O 1
ATOM 3201 N N . THR A 1 405 ? 93.205 46.664 -144.705 1.00 50.06 405 THR A N 1
ATOM 3202 C CA . THR A 1 405 ? 93.386 47.970 -144.043 1.00 50.06 405 THR A CA 1
ATOM 3203 C C . THR A 1 405 ? 92.385 49.077 -144.416 1.00 50.06 405 THR A C 1
ATOM 3205 O O . THR A 1 405 ? 92.456 50.152 -143.833 1.00 50.06 405 THR A O 1
ATOM 3208 N N . GLU A 1 406 ? 91.430 48.839 -145.318 1.00 52.62 406 GLU A N 1
ATOM 3209 C CA . GLU A 1 406 ? 90.436 49.836 -145.750 1.00 52.62 406 GLU A CA 1
ATOM 3210 C C . GLU A 1 406 ? 89.096 49.794 -144.978 1.00 52.62 406 GLU A C 1
ATOM 3212 O O . GLU A 1 406 ? 88.375 50.784 -144.995 1.00 52.62 406 GLU A O 1
ATOM 3217 N N . GLU A 1 407 ? 88.777 48.740 -144.208 1.00 55.78 407 GLU A N 1
ATOM 3218 C CA . GLU A 1 407 ? 87.526 48.675 -143.408 1.00 55.78 407 GLU A CA 1
ATOM 3219 C C . GLU A 1 407 ? 87.680 49.118 -141.933 1.00 55.78 407 GLU A C 1
ATOM 3221 O O . GLU A 1 407 ? 86.695 49.196 -141.203 1.00 55.78 407 GLU A O 1
ATOM 3226 N N . MET A 1 408 ? 88.892 49.469 -141.478 1.00 52.16 408 MET A N 1
ATOM 3227 C CA . MET A 1 408 ? 89.131 50.016 -140.124 1.00 52.16 408 MET A CA 1
ATOM 3228 C C . MET A 1 408 ? 89.053 51.556 -140.038 1.00 52.16 408 MET A C 1
ATOM 3230 O O . MET A 1 408 ? 89.314 52.111 -138.972 1.00 52.16 408 MET A O 1
ATOM 3234 N N . LEU A 1 409 ? 88.689 52.260 -141.120 1.00 52.38 409 LEU A N 1
ATOM 3235 C CA . LEU A 1 409 ? 88.626 53.733 -141.168 1.00 52.38 409 LEU A CA 1
ATOM 3236 C C . LEU A 1 409 ? 87.316 54.275 -141.773 1.00 52.38 409 LEU A C 1
ATOM 3238 O O . LEU A 1 409 ? 87.328 55.198 -142.584 1.00 52.38 409 LEU A O 1
ATOM 3242 N N . GLY A 1 410 ? 86.172 53.739 -141.343 1.00 49.12 410 GLY A N 1
ATOM 3243 C CA . GLY A 1 410 ? 84.861 54.266 -141.726 1.00 49.12 410 GLY A CA 1
ATOM 3244 C C . GLY A 1 410 ? 83.800 54.085 -140.644 1.00 49.12 410 GLY A C 1
ATOM 3245 O O . GLY A 1 410 ? 82.966 53.194 -140.768 1.00 49.12 410 GLY A O 1
ATOM 3246 N N . GLY A 1 411 ? 83.823 54.940 -139.613 1.00 35.91 411 GLY A N 1
ATOM 3247 C CA . GLY A 1 411 ? 82.745 55.084 -138.621 1.00 35.91 411 GLY A CA 1
ATOM 3248 C C . GLY A 1 411 ? 83.203 55.019 -137.178 1.00 35.91 411 GLY A C 1
ATOM 3249 O O . GLY A 1 411 ? 83.189 53.897 -136.628 1.00 35.91 411 GLY A O 1
#